Protein AF-0000000081663185 (afdb_homodimer)

Foldseek 3Di:
DDPPPPPPPPPPPPPPVVPFDWDKDFDDKDFDDDADPDAQFQFWDLWEWEAAPLLKIKIWTWRARPDDDQWWWTFIWIWIDNPLPPDIDDIDTQDTQPTDRGAKDWAAWEAQPVQRKIKTWIWTGQPQTWIWIWMDSPNPPHIDDIDTLCVQPVVRHSQQWGFAHYYWYQFCDDDLHRKTKTWWFGRDQQFQKIFIWIDSPRPPHIDTAAIGTWPPHRDRDAQQTAGWGRKDWDADPNGKIKIKTQRQNQHPHQFIKIFIDPPNRRYTDPVGIDTDNQGGHLRAHKEWDDAPQKIKIWAAPDNNAQFFTKIWIDNPVPPDTPDMGTDGGGHWGYKYKYDSDNFKIKMWTGDDPRNIIMITIMGTGD/DDPPPPPPPPPPPPPPVVPFDWDKDFDDKDFDDDADPDAQFQFWDLWEWEAAPLLKIKIWTWRARPDDDQWWWTFIWIWIDNPLPPDIDDIDTQDTQPTDRGAKDWAAWEAQPVQRKIKTWIWTGQPQTWIWIWMDSPNPPHIDDIDTLCVQPVVRHSQQWGFAHYYWYQFCDDDLHRKTKTWWFGRDQQFQKIFIWIDSPRSPHIDTAAIGTWPPHSDRDAQQTAGWGRKDWDADPNGKIKIKTQRQNQHPHQFIKIFIDDPNRRYTDPVGIDTDRQGGHLRAHKEWDDAPQKIKIWAAPDNNAQFFTKIWIDNPVPPDTPDMGTDGGGHWGYKYKYDSDNFKIKMWTGDDDRNIIMITIMGTGD

Secondary structure (DSSP, 8-state):
---------------------EEEEEEEEEEEE-SBTTTTBSEEEEEEEEE-TTSPEEEEEEEESS-SSSSB-EEEEEEEESSTTSS-PPPEEEEE--S-SB-EEEEEEEEETTTTEEEEEEEE-SSS-EEEEEEESSTTSS----EEGGGT-GGGTT--EEE-SEE-EE--SSTTTT-EEEEEEESSGGG-EEEEEEESSTTSS-EEEEEEE-BSTTSPPPTTSB-EEEEEEEE-TTS-EEEEEEETT--SSSEEEEEEESSTTS---GGGEEEEEEEE-SS---EEEEETTEEEEEEES-SSSSEEEEEEEESSTTS---EEEEEEEEEEEEEEEEEEETTEEEEEEEETTTTEEEEEEEEEE-/---------------------EEEEEEEEEEEE-SBTTTTBSEEEEEEEEE-TTSPEEEEEEEESS-SSSSB-EEEEEEEESSTTSS-PPPEEEEE--S-SB-EEEEEEEEETTTTEEEEEEEE-SSS-EEEEEEESSTTSS----EEGGGT-GGGTT--EEE-SEE-EE--SSTTTT-EEEEEEESSSTT-EEEEEEESSTTSS-EEEEEEE-BSTTSPPPTTSB-EEEEEEEE-TTS-EEEEEEETT--SSSEEEEEEESSTTS---GGGEEEEEEEE-SS---EEEEETTEEEEEEES-SSSSEEEEEEEESSTTS---EEEEEEEEEEEEEEEEEEETTEEEEEEEETTTTEEEEEEEEEE-

Nearest PDB structures (foldseek):
  8du5-assembly1_B  TM=9.417E-01  e=5.430E-35  Mus musculus
  1eus-assembly1_A  TM=8.537E-01  e=2.371E-24  Micromonospora viridifaciens
  4j9t-assembly1_A  TM=8.459E-01  e=2.254E-24  Micromonospora viridifaciens
  8t27-assembly1_A  TM=8.427E-01  e=5.124E-21  Porphyromonas gingivalis
  8t1y-assembly1_A  TM=8.458E-01  e=1.039E-20  Porphyromonas gingivalis

Radius of gyration: 32.38 Å; Cα contacts (8 Å, |Δi|>4): 2191; chains: 2; bounding box: 122×105×65 Å

pLDDT: mean 91.74, std 13.53, range [31.3, 98.88]

Solvent-accessible surface area (backbone atoms only — not comparable to full-atom values): 36894 Å² total; per-residue (Å²): 138,81,82,78,77,79,79,78,78,79,76,73,74,72,72,70,70,68,75,66,61,82,53,68,42,78,78,46,74,43,79,73,44,58,48,42,79,83,63,79,24,52,16,36,45,70,29,30,41,46,58,44,96,89,51,32,34,43,38,35,28,32,28,19,36,84,42,81,60,87,58,26,25,24,30,37,31,34,34,41,15,78,59,80,68,75,51,66,52,71,83,39,69,83,43,69,50,54,93,31,77,43,15,54,44,79,13,23,44,27,59,39,83,86,70,50,24,31,38,38,35,29,27,37,27,81,88,71,23,39,48,32,33,33,41,12,74,60,72,66,76,48,70,56,70,77,40,55,52,29,78,67,25,64,82,48,56,68,44,60,52,40,41,12,47,26,51,29,42,48,40,82,44,67,96,55,50,59,26,34,39,44,32,6,17,30,67,48,64,30,49,20,12,27,34,28,34,34,14,85,59,83,69,67,39,60,40,86,41,13,54,43,74,18,46,53,37,74,31,78,66,47,84,28,16,45,32,34,25,34,14,34,56,40,67,46,93,86,35,38,30,44,36,40,24,26,27,66,27,32,39,85,40,44,12,34,35,36,34,37,18,85,62,81,46,55,41,41,56,67,80,45,30,45,70,38,73,89,41,34,27,45,60,54,43,41,22,63,42,68,55,94,85,30,33,34,36,37,38,32,71,24,55,83,43,55,23,20,32,25,39,34,34,14,84,62,81,66,73,52,64,88,42,72,43,82,74,41,78,47,48,22,58,32,26,16,53,27,68,71,54,99,50,32,34,38,36,31,26,31,45,48,91,65,20,24,26,30,37,36,37,30,34,36,49,117,138,83,81,76,78,78,79,78,77,77,78,73,75,73,74,71,70,70,74,69,60,81,52,66,41,80,78,45,74,46,77,73,44,58,48,43,79,83,63,80,24,51,16,36,47,69,29,30,42,46,60,44,94,89,50,32,34,43,38,36,28,32,30,20,36,85,43,82,62,88,57,27,25,23,29,36,31,35,34,42,16,78,60,80,68,74,50,66,52,72,83,39,68,82,43,68,50,54,93,31,77,42,14,53,43,79,13,24,43,29,57,39,81,87,69,48,26,31,38,38,37,30,27,38,27,82,88,71,23,39,48,32,32,34,40,12,74,59,71,67,76,49,70,57,70,77,39,54,51,30,78,66,26,65,81,48,56,68,44,58,53,40,43,12,47,27,50,30,41,48,41,84,43,68,96,58,48,61,25,33,38,42,32,5,18,30,69,47,64,29,48,19,13,27,35,28,33,34,14,83,60,81,68,69,40,60,40,86,41,12,53,43,74,19,48,51,37,75,32,79,68,47,83,29,17,46,33,34,24,34,15,33,57,39,67,46,95,86,35,37,30,43,36,41,23,24,26,65,28,31,38,86,39,43,13,34,36,36,35,35,18,84,62,82,44,54,42,42,56,69,80,45,30,44,71,38,74,89,40,35,26,45,60,54,44,41,23,64,43,69,55,94,86,29,33,35,36,38,36,31,70,24,55,81,43,56,22,21,32,25,41,34,33,14,83,62,81,66,73,51,61,88,42,72,41,83,75,40,78,47,46,21,58,32,25,16,53,26,69,71,54,98,51,32,36,34,36,31,27,31,45,47,90,66,21,24,27,31,38,35,37,30,34,35,48,117

InterPro domains:
  IPR011040 Sialidase [PF13088] (57-331)
  IPR026856 Sialidase family [PTHR10628] (23-365)
  IPR036278 Sialidase superfamily [SSF50939] (29-364)

Organism: Saccoglossus kowalevskii (NCBI:txid10224)

Structure (mmCIF, N/CA/C/O backbone):
data_AF-0000000081663185-model_v1
#
loop_
_entity.id
_entity.type
_entity.pdbx_description
1 polymer Sialidase-1
#
loop_
_atom_site.group_PDB
_atom_site.id
_atom_site.type_symbol
_atom_site.label_atom_id
_atom_site.label_alt_id
_atom_site.label_comp_id
_atom_site.label_asym_id
_atom_site.label_entity_id
_atom_site.label_seq_id
_atom_site.pdbx_PDB_ins_code
_atom_site.Cartn_x
_atom_site.Cartn_y
_atom_site.Cartn_z
_atom_site.occupancy
_atom_site.B_iso_or_equiv
_atom_site.auth_seq_id
_atom_site.auth_comp_id
_atom_site.auth_asym_id
_atom_site.auth_atom_id
_atom_site.pdbx_PDB_model_num
ATOM 1 N N . MET A 1 1 ? 52.188 61.25 -29.203 1 31.3 1 MET A N 1
ATOM 2 C CA . MET A 1 1 ? 51.219 61.438 -28.125 1 31.3 1 MET A CA 1
ATOM 3 C C . MET A 1 1 ? 50.312 60.219 -27.984 1 31.3 1 MET A C 1
ATOM 5 O O . MET A 1 1 ? 49.5 59.938 -28.844 1 31.3 1 MET A O 1
ATOM 9 N N . GLY A 1 2 ? 50.906 59.062 -27.453 1 39.69 2 GLY A N 1
ATOM 10 C CA . GLY A 1 2 ? 50.406 57.688 -27.297 1 39.69 2 GLY A CA 1
ATOM 11 C C . GLY A 1 2 ? 49.219 57.594 -26.344 1 39.69 2 GLY A C 1
ATOM 12 O O . GLY A 1 2 ? 49.281 58.156 -25.234 1 39.69 2 GLY A O 1
ATOM 13 N N . SER A 1 3 ? 48 57.531 -26.859 1 42.47 3 SER A N 1
ATOM 14 C CA . SER A 1 3 ? 46.719 57.438 -26.141 1 42.47 3 SER A CA 1
ATOM 15 C C . SER A 1 3 ? 46.719 56.219 -25.203 1 42.47 3 SER A C 1
ATOM 17 O O . SER A 1 3 ? 47 55.094 -25.625 1 42.47 3 SER A O 1
ATOM 19 N N . GLU A 1 4 ? 47.094 56.438 -23.906 1 41.88 4 GLU A N 1
ATOM 20 C CA . GLU A 1 4 ? 47.031 55.5 -22.781 1 41.88 4 GLU A CA 1
ATOM 21 C C . GLU A 1 4 ? 45.594 55.031 -22.531 1 41.88 4 GLU A C 1
ATOM 23 O O . GLU A 1 4 ? 44.719 55.844 -22.25 1 41.88 4 GLU A O 1
ATOM 28 N N . SER A 1 5 ? 45.156 53.969 -23.25 1 43.25 5 SER A N 1
ATOM 29 C CA . SER A 1 5 ? 43.875 53.312 -22.984 1 43.25 5 SER A CA 1
ATOM 30 C C . SER A 1 5 ? 43.812 52.812 -21.547 1 43.25 5 SER A C 1
ATOM 32 O O . SER A 1 5 ? 44.656 52.062 -21.094 1 43.25 5 SER A O 1
ATOM 34 N N . THR A 1 6 ? 43.219 53.594 -20.625 1 40.09 6 THR A N 1
ATOM 35 C CA . THR A 1 6 ? 42.938 53.188 -19.266 1 40.09 6 THR A CA 1
ATOM 36 C C . THR A 1 6 ? 41.969 52 -19.234 1 40.09 6 THR A C 1
ATOM 38 O O . THR A 1 6 ? 40.844 52.094 -19.719 1 40.09 6 THR A O 1
ATOM 41 N N . ILE A 1 7 ? 42.469 50.719 -19.062 1 43.19 7 ILE A N 1
ATOM 42 C CA . ILE A 1 7 ? 41.688 49.531 -18.828 1 43.19 7 ILE A CA 1
ATOM 43 C C . ILE A 1 7 ? 40.938 49.656 -17.5 1 43.19 7 ILE A C 1
ATOM 45 O O . ILE A 1 7 ? 41.562 49.812 -16.438 1 43.19 7 ILE A O 1
ATOM 49 N N . PHE A 1 8 ? 39.656 50.094 -17.594 1 40.31 8 PHE A N 1
ATOM 50 C CA . PHE A 1 8 ? 38.781 50.031 -16.438 1 40.31 8 PHE A CA 1
ATOM 51 C C . PHE A 1 8 ? 38.562 48.594 -15.992 1 40.31 8 PHE A C 1
ATOM 53 O O . PHE A 1 8 ? 38.062 47.781 -16.75 1 40.31 8 PHE A O 1
ATOM 60 N N . ILE A 1 9 ? 39.375 48.094 -15.109 1 43.09 9 ILE A N 1
ATOM 61 C CA . ILE A 1 9 ? 39.125 46.812 -14.453 1 43.09 9 ILE A CA 1
ATOM 62 C C . ILE A 1 9 ? 37.844 46.875 -13.648 1 43.09 9 ILE A C 1
ATOM 64 O O . ILE A 1 9 ? 37.719 47.688 -12.711 1 43.09 9 ILE A O 1
ATOM 68 N N . MET A 1 10 ? 36.719 46.469 -14.258 1 39.91 10 MET A N 1
ATOM 69 C CA . MET A 1 10 ? 35.469 46.219 -13.523 1 39.91 10 MET A CA 1
ATOM 70 C C . MET A 1 10 ? 35.625 45.125 -12.492 1 39.91 10 MET A C 1
ATOM 72 O O . MET A 1 10 ? 35.875 43.969 -12.852 1 39.91 10 MET A O 1
ATOM 76 N N . ILE A 1 11 ? 36.031 45.406 -11.297 1 44.44 11 ILE A N 1
ATOM 77 C CA . ILE A 1 11 ? 35.969 44.5 -10.172 1 44.44 11 ILE A CA 1
ATOM 78 C C . ILE A 1 11 ? 34.5 44.125 -9.906 1 44.44 11 ILE A C 1
ATOM 80 O O . ILE A 1 11 ? 33.688 44.969 -9.531 1 44.44 11 ILE A O 1
ATOM 84 N N . SER A 1 12 ? 34.031 43.094 -10.547 1 41.69 12 SER A N 1
ATOM 85 C CA . SER A 1 12 ? 32.781 42.531 -10.148 1 41.69 12 SER A CA 1
ATOM 86 C C . SER A 1 12 ? 32.844 41.969 -8.727 1 41.69 12 SER A C 1
ATOM 88 O O . SER A 1 12 ? 33.625 41.062 -8.438 1 41.69 12 SER A O 1
ATOM 90 N N . ALA A 1 13 ? 32.562 42.75 -7.73 1 38 13 ALA A N 1
ATOM 91 C CA . ALA A 1 13 ? 32.344 42.219 -6.383 1 38 13 ALA A CA 1
ATOM 92 C C . ALA A 1 13 ? 31.328 41.094 -6.395 1 38 13 ALA A C 1
ATOM 94 O O . ALA A 1 13 ? 30.156 41.281 -6.711 1 38 13 ALA A O 1
ATOM 95 N N . VAL A 1 14 ? 31.828 39.906 -6.633 1 39.75 14 VAL A N 1
ATOM 96 C CA . VAL A 1 14 ? 31 38.75 -6.277 1 39.75 14 VAL A CA 1
ATOM 97 C C . VAL A 1 14 ? 30.562 38.875 -4.816 1 39.75 14 VAL A C 1
ATOM 99 O O . VAL A 1 14 ? 31.406 38.781 -3.912 1 39.75 14 VAL A O 1
ATOM 102 N N . LEU A 1 15 ? 29.703 39.75 -4.484 1 32.31 15 LEU A N 1
ATOM 103 C CA . LEU A 1 15 ? 29.078 39.562 -3.18 1 32.31 15 LEU A CA 1
ATOM 104 C C . LEU A 1 15 ? 28.797 38.094 -2.898 1 32.31 15 LEU A C 1
ATOM 106 O O . LEU A 1 15 ? 27.953 37.5 -3.549 1 32.31 15 LEU A O 1
ATOM 110 N N . CYS A 1 16 ? 29.781 37.406 -2.555 1 39.81 16 CYS A N 1
ATOM 111 C CA . CYS A 1 16 ? 29.531 36.125 -1.926 1 39.81 16 CYS A CA 1
ATOM 112 C C . CYS A 1 16 ? 28.406 36.219 -0.91 1 39.81 16 CYS A C 1
ATOM 114 O O . CYS A 1 16 ? 28.562 36.812 0.156 1 39.81 16 CYS A O 1
ATOM 116 N N . GLN A 1 17 ? 27.25 36.5 -1.37 1 39.97 17 GLN A N 1
ATOM 117 C CA . GLN A 1 17 ? 26.141 36.344 -0.434 1 39.97 17 GLN A CA 1
ATOM 118 C C . GLN A 1 17 ? 26.406 35.188 0.522 1 39.97 17 GLN A C 1
ATOM 120 O O . GLN A 1 17 ? 26.531 34.031 0.092 1 39.97 17 GLN A O 1
ATOM 125 N N . ALA A 1 18 ? 27.062 35.375 1.403 1 44.84 18 ALA A N 1
ATOM 126 C CA . ALA A 1 18 ? 27.234 34.406 2.475 1 44.84 18 ALA A CA 1
ATOM 127 C C . ALA A 1 18 ? 25.906 33.719 2.828 1 44.84 18 ALA A C 1
ATOM 129 O O . ALA A 1 18 ? 24.984 34.375 3.312 1 44.84 18 ALA A O 1
ATOM 130 N N . SER A 1 19 ? 25.5 32.781 2.098 1 53.91 19 SER A N 1
ATOM 131 C CA . SER A 1 19 ? 24.312 32.031 2.484 1 53.91 19 SER A CA 1
ATOM 132 C C . SER A 1 19 ? 24.312 31.734 3.98 1 53.91 19 SER A C 1
ATOM 134 O O . SER A 1 19 ? 25.25 31.141 4.504 1 53.91 19 SER A O 1
ATOM 136 N N . ALA A 1 20 ? 23.672 32.562 4.766 1 65.12 20 ALA A N 1
ATOM 137 C CA . ALA A 1 20 ? 23.562 32.469 6.219 1 65.12 20 ALA A CA 1
ATOM 138 C C . ALA A 1 20 ? 23.375 31 6.641 1 65.12 20 ALA A C 1
ATOM 140 O O . ALA A 1 20 ? 22.578 30.266 6.039 1 65.12 20 ALA A O 1
ATOM 141 N N . VAL A 1 21 ? 24.266 30.594 7.445 1 80.69 21 VAL A N 1
ATOM 142 C CA . VAL A 1 21 ? 24.281 29.234 7.977 1 80.69 21 VAL A CA 1
ATOM 143 C C . VAL A 1 21 ? 23 28.969 8.773 1 80.69 21 VAL A C 1
ATOM 145 O O . VAL A 1 21 ? 22.625 29.766 9.641 1 80.69 21 VAL A O 1
ATOM 148 N N . LEU A 1 22 ? 22.203 28.047 8.453 1 91.5 22 LEU A N 1
ATOM 149 C CA . LEU A 1 22 ? 21 27.625 9.172 1 91.5 22 LEU A CA 1
ATOM 150 C C . LEU A 1 22 ? 21.344 27.156 10.586 1 91.5 22 LEU A C 1
ATOM 152 O O . LEU A 1 22 ? 22.078 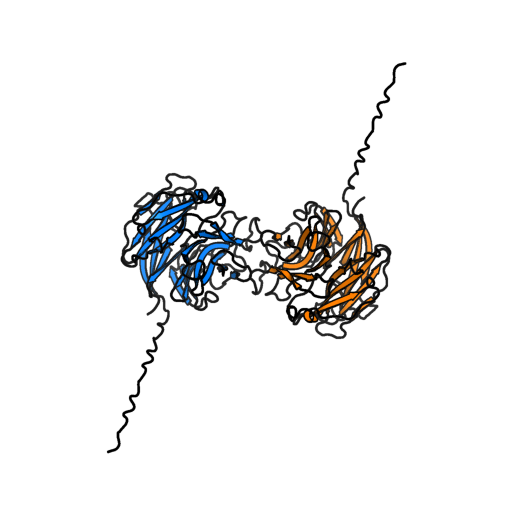26.188 10.758 1 91.5 22 LEU A O 1
ATOM 156 N N . SER A 1 23 ? 20.984 27.922 11.633 1 94.56 23 SER A N 1
ATOM 157 C CA . SER A 1 23 ? 21.203 27.656 13.047 1 94.56 23 SER A CA 1
ATOM 158 C C . SER A 1 23 ? 19.984 28.047 13.875 1 94.56 23 SER A C 1
ATOM 160 O O . SER A 1 23 ? 20.031 29 14.656 1 94.56 23 SER A O 1
ATOM 162 N N . PRO A 1 24 ? 18.922 27.344 13.75 1 97.62 24 PRO A N 1
ATOM 163 C CA . PRO A 1 24 ? 17.672 27.703 14.414 1 97.62 24 PRO A CA 1
ATOM 164 C C . PRO A 1 24 ? 17.828 27.781 15.938 1 97.62 24 PRO A C 1
ATOM 166 O O . PRO A 1 24 ? 18.5 26.953 16.547 1 97.62 24 PRO A O 1
ATOM 169 N N . VAL A 1 25 ? 17.219 28.828 16.531 1 97.94 25 VAL A N 1
ATOM 170 C CA . VAL A 1 25 ? 17.188 29.016 17.984 1 97.94 25 VAL A CA 1
ATOM 171 C C . VAL A 1 25 ? 15.844 29.578 18.406 1 97.94 25 VAL A C 1
ATOM 173 O O . VAL A 1 25 ? 15.273 30.422 17.719 1 97.94 25 VAL A O 1
ATOM 176 N N . VAL A 1 26 ? 15.328 29.078 19.469 1 98.25 26 VAL A N 1
ATOM 177 C CA . VAL A 1 26 ? 14.117 29.656 20.047 1 98.25 26 VAL A CA 1
ATOM 178 C C . VAL A 1 26 ? 14.43 31.031 20.656 1 98.25 26 VAL A C 1
ATOM 180 O O . VAL A 1 26 ? 15.281 31.125 21.547 1 98.25 26 VAL A O 1
ATOM 183 N N . ILE A 1 27 ? 13.727 32.062 20.266 1 97.56 27 ILE A N 1
ATOM 184 C CA . ILE A 1 27 ? 14.078 33.375 20.734 1 97.56 27 ILE A CA 1
ATOM 185 C C . ILE A 1 27 ? 12.977 33.906 21.656 1 97.56 27 ILE A C 1
ATOM 187 O O . ILE A 1 27 ? 13.18 34.875 22.406 1 97.56 27 ILE A O 1
ATOM 191 N N . GLU A 1 28 ? 11.836 33.344 21.562 1 96.25 28 GLU A N 1
ATOM 192 C CA . GLU A 1 28 ? 10.711 33.719 22.422 1 96.25 28 GLU A CA 1
ATOM 193 C C . GLU A 1 28 ? 9.758 32.531 22.609 1 96.25 28 GLU A C 1
ATOM 195 O O . GLU A 1 28 ? 9.57 31.719 21.703 1 96.25 28 GLU A O 1
ATOM 200 N N . GLU A 1 29 ? 9.164 32.438 23.844 1 96.69 29 GLU A N 1
ATOM 201 C CA . GLU A 1 29 ? 8.117 31.469 24.125 1 96.69 29 GLU A CA 1
ATOM 202 C C . GLU A 1 29 ? 7.047 32.062 25.031 1 96.69 29 GLU A C 1
ATOM 204 O O . GLU A 1 29 ? 7.355 32.781 25.969 1 96.69 29 GLU A O 1
ATOM 209 N N . GLN A 1 30 ? 5.867 31.734 24.734 1 96.38 30 GLN A N 1
ATOM 210 C CA . GLN A 1 30 ? 4.77 32.156 25.578 1 96.38 30 GLN A CA 1
ATOM 211 C C . GLN A 1 30 ? 3.623 31.156 25.562 1 96.38 30 GLN A C 1
ATOM 213 O O . GLN A 1 30 ? 3.408 30.469 24.562 1 96.38 30 GLN A O 1
ATOM 218 N N . TYR A 1 31 ? 2.918 31.094 26.672 1 96.19 31 TYR A N 1
ATOM 219 C CA . TYR A 1 31 ? 1.67 30.344 26.688 1 96.19 31 TYR A CA 1
ATOM 220 C C . TYR A 1 31 ? 0.551 31.125 26.016 1 96.19 31 TYR A C 1
ATOM 222 O O . TYR A 1 31 ? 0.288 32.281 26.375 1 96.19 31 TYR A O 1
ATOM 230 N N . LEU A 1 32 ? -0.035 30.516 25.047 1 96.81 32 LEU A N 1
ATOM 231 C CA . LEU A 1 32 ? -1.115 31.188 24.328 1 96.81 32 LEU A CA 1
ATOM 232 C C . LEU A 1 32 ? -2.471 30.828 24.922 1 96.81 32 LEU A C 1
ATOM 234 O O . LEU A 1 32 ? -3.283 31.703 25.219 1 96.81 32 LEU A O 1
ATOM 238 N N . PHE A 1 33 ? -2.758 29.562 25.047 1 97.06 33 PHE A N 1
ATOM 239 C CA . PHE A 1 33 ? -4.016 29.078 25.609 1 97.06 33 PHE A CA 1
ATOM 240 C C . PHE A 1 33 ? -3.773 28.312 26.906 1 97.06 33 PHE A C 1
ATOM 242 O O . PHE A 1 33 ? -2.908 27.438 26.969 1 97.06 33 PHE A O 1
ATOM 249 N N . GLN A 1 34 ? -4.543 28.656 27.891 1 94.5 34 GLN A N 1
ATOM 250 C CA . GLN A 1 34 ? -4.488 28.016 29.203 1 94.5 34 GLN A CA 1
ATOM 251 C C . GLN A 1 34 ? -5.891 27.734 29.734 1 94.5 34 GLN A C 1
ATOM 253 O O . GLN A 1 34 ? -6.777 28.578 29.641 1 94.5 34 GLN A O 1
ATOM 258 N N . PRO A 1 35 ? -5.988 26.438 30.219 1 93.19 35 PRO A N 1
ATOM 259 C CA . PRO A 1 35 ? -7.305 26.156 30.797 1 93.19 35 PRO A CA 1
ATOM 260 C C . PRO A 1 35 ? -7.699 27.156 31.875 1 93.19 35 PRO A C 1
ATOM 262 O O . PRO A 1 35 ? -6.828 27.75 32.531 1 93.19 35 PRO A O 1
ATOM 265 N N . GLY A 1 36 ? -9.102 27.141 32.188 1 81.25 36 GLY A N 1
ATOM 266 C CA . GLY A 1 36 ? -9.688 28.062 33.156 1 81.25 36 GLY A CA 1
ATOM 267 C C . GLY A 1 36 ? -10.391 29.234 32.5 1 81.25 36 GLY A C 1
ATOM 268 O O . GLY A 1 36 ? -11.109 29.078 31.531 1 81.25 36 GLY A O 1
ATOM 269 N N . ASN A 1 37 ? -10.125 30.453 32.875 1 66.69 37 ASN A N 1
ATOM 270 C CA . ASN A 1 37 ? -10.805 31.641 32.406 1 66.69 37 ASN A CA 1
ATOM 271 C C . ASN A 1 37 ? -10.094 32.25 31.188 1 66.69 37 ASN A C 1
ATOM 273 O O . ASN A 1 37 ? -8.867 32.219 31.109 1 66.69 37 ASN A O 1
ATOM 277 N N . PRO A 1 38 ? -10.703 32.688 30.125 1 65.62 38 PRO A N 1
ATOM 278 C CA . PRO A 1 38 ? -12.148 32.812 29.953 1 65.62 38 PRO A CA 1
ATOM 279 C C . PRO A 1 38 ? -12.805 31.547 29.406 1 65.62 38 PRO A C 1
ATOM 281 O O . PRO A 1 38 ? -12.133 30.719 28.781 1 65.62 38 PRO A O 1
ATOM 284 N N . GLY A 1 39 ? -14.156 31.281 29.578 1 66.31 39 GLY A N 1
ATOM 285 C CA . GLY A 1 39 ? -14.961 30.141 29.156 1 66.31 39 GLY A CA 1
ATOM 286 C C . GLY A 1 39 ? -14.633 28.875 29.922 1 66.31 39 GLY A C 1
ATOM 287 O O . GLY A 1 39 ? -13.516 28.719 30.422 1 66.31 39 GLY A O 1
ATOM 288 N N . GLU A 1 40 ? -15.391 28.312 30.7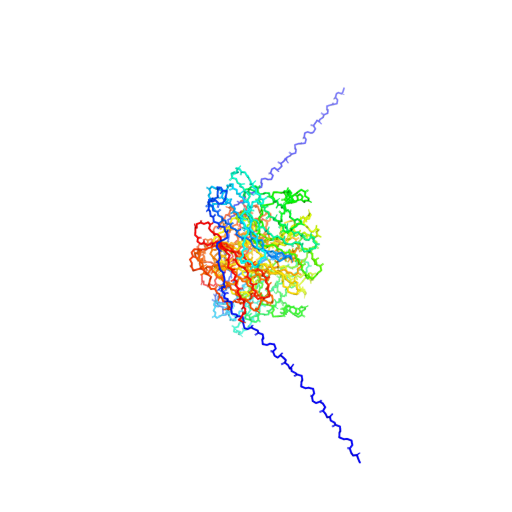03 1 82.12 40 GLU A N 1
ATOM 289 C CA . GLU A 1 40 ? -15.18 27.047 31.422 1 82.12 40 GLU A CA 1
ATOM 290 C C . GLU A 1 40 ? -14.57 26 30.484 1 82.12 40 GLU A C 1
ATOM 292 O O . GLU A 1 40 ? -15.297 25.281 29.797 1 82.12 40 GLU A O 1
ATOM 297 N N . VAL A 1 41 ? -13.18 26.141 30.219 1 92.38 41 VAL A N 1
ATOM 298 C CA . VAL A 1 41 ? -12.469 25.188 29.375 1 92.38 41 VAL A CA 1
ATOM 299 C C . VAL A 1 41 ? -11.562 24.312 30.234 1 92.38 41 VAL A C 1
ATOM 301 O O . VAL A 1 41 ? -10.781 24.812 31.047 1 92.38 41 VAL A O 1
ATOM 304 N N . ASP A 1 42 ? -11.727 23.016 30.062 1 93.38 42 ASP A N 1
ATOM 305 C CA . ASP A 1 42 ? -10.938 22.047 30.812 1 93.38 42 ASP A CA 1
ATOM 306 C C . ASP A 1 42 ? -9.547 21.859 30.203 1 93.38 42 ASP A C 1
ATOM 308 O O . ASP A 1 42 ? -8.562 21.672 30.906 1 93.38 42 ASP A O 1
ATOM 312 N N . ALA A 1 43 ? -9.484 21.891 28.828 1 95.56 43 ALA A N 1
ATOM 313 C CA . ALA A 1 43 ? -8.203 21.719 28.156 1 95.56 43 ALA A CA 1
ATOM 314 C C . ALA A 1 43 ? -8.25 22.297 26.734 1 95.56 43 ALA A C 1
ATOM 316 O O . ALA A 1 43 ? -9.258 22.188 26.047 1 95.56 43 ALA A O 1
ATOM 317 N N . TYR A 1 44 ? -7.188 22.938 26.391 1 96.81 44 TYR A N 1
ATOM 318 C CA . TYR A 1 44 ? -7 23.328 25 1 96.81 44 TYR A CA 1
ATOM 319 C C . TYR A 1 44 ? -6.148 22.297 24.25 1 96.81 44 TYR A C 1
ATOM 321 O O . TYR A 1 44 ? -5.133 21.828 24.781 1 96.81 44 TYR A O 1
ATOM 329 N N . ARG A 1 45 ? -6.547 21.891 23.062 1 97.06 45 ARG A N 1
ATOM 330 C CA . ARG A 1 45 ? -5.824 20.906 22.25 1 97.06 45 ARG A CA 1
ATOM 331 C C . ARG A 1 45 ? -5.871 21.281 20.766 1 97.06 45 ARG A C 1
ATOM 333 O O . ARG A 1 45 ? -6.625 22.172 20.375 1 97.06 45 ARG A O 1
ATOM 340 N N . ILE A 1 46 ? -5.035 20.656 19.938 1 97.81 46 ILE A N 1
ATOM 341 C CA . ILE A 1 46 ? -5.02 20.703 18.484 1 97.81 46 ILE A CA 1
ATOM 342 C C . ILE A 1 46 ? -4.664 22.109 18 1 97.81 46 ILE A C 1
ATOM 344 O O . ILE A 1 46 ? -5.457 22.75 17.312 1 97.81 46 ILE A O 1
ATOM 348 N N . PRO A 1 47 ? -3.537 22.594 18.297 1 98.56 47 PRO A N 1
ATOM 349 C CA . PRO A 1 47 ? -3.146 23.953 17.906 1 98.56 47 PRO A CA 1
ATOM 350 C C . PRO A 1 47 ? -2.857 24.062 16.406 1 98.56 47 PRO A C 1
ATOM 352 O O . PRO A 1 47 ? -2.266 23.156 15.82 1 98.56 47 PRO A O 1
ATOM 355 N N . ILE A 1 48 ? -3.324 25.141 15.812 1 98.88 48 ILE A N 1
ATOM 356 C CA . ILE A 1 48 ? -3.008 25.5 14.438 1 98.88 48 ILE A CA 1
ATOM 357 C C . ILE A 1 48 ? -2.668 27 14.367 1 98.88 48 ILE A C 1
ATOM 359 O O . ILE A 1 48 ? -3.33 27.828 14.992 1 98.88 48 ILE A O 1
ATOM 363 N N . SER A 1 49 ? -1.68 27.344 13.656 1 98.62 49 SER A N 1
ATOM 364 C CA . SER A 1 49 ? -1.381 28.766 13.43 1 98.62 49 SER A CA 1
ATOM 365 C C . SER A 1 49 ? -1.127 29.047 11.953 1 98.62 49 SER A C 1
ATOM 367 O O . SER A 1 49 ? -0.58 28.203 11.242 1 98.62 49 SER A O 1
ATOM 369 N N . ILE A 1 50 ? -1.517 30.203 11.539 1 98.5 50 ILE A N 1
ATOM 370 C CA . ILE A 1 50 ? -1.304 30.656 10.164 1 98.5 50 ILE A CA 1
ATOM 371 C C . ILE A 1 50 ? -0.883 32.125 10.172 1 98.5 50 ILE A C 1
ATOM 373 O O . ILE A 1 50 ? -1.219 32.875 11.094 1 98.5 50 ILE A O 1
ATOM 377 N N . MET A 1 51 ? -0.173 32.469 9.227 1 97.94 51 MET A N 1
ATOM 378 C CA . MET A 1 51 ? 0.186 33.875 8.969 1 97.94 51 MET A CA 1
ATOM 379 C C . MET A 1 51 ? -0.649 34.438 7.832 1 97.94 51 MET A C 1
ATOM 381 O O . MET A 1 51 ? -0.569 33.969 6.695 1 97.94 51 MET A O 1
ATOM 385 N N . CYS A 1 52 ? -1.396 35.5 8.117 1 97.69 52 CYS A N 1
ATOM 386 C CA . CYS A 1 52 ? -2.221 36.156 7.105 1 97.69 52 CYS A CA 1
ATOM 387 C C . CYS A 1 52 ? -1.404 37.156 6.305 1 97.69 52 CYS A C 1
ATOM 389 O O . CYS A 1 52 ? -0.381 37.656 6.781 1 97.69 52 CYS A O 1
ATOM 391 N N . PRO A 1 53 ? -1.911 37.438 5.102 1 96.12 53 PRO A N 1
ATOM 392 C CA . PRO A 1 53 ? -1.205 38.406 4.266 1 96.12 53 PRO A CA 1
ATOM 393 C C . PRO A 1 53 ? -1.139 39.812 4.902 1 96.12 53 PRO A C 1
ATOM 395 O O . PRO A 1 53 ? -0.263 40.594 4.562 1 96.12 53 PRO A O 1
ATOM 398 N N . ASP A 1 54 ? -2.006 40.188 5.781 1 95.75 54 ASP A N 1
ATOM 399 C CA . ASP A 1 54 ? -1.957 41.469 6.453 1 95.75 54 ASP A CA 1
ATOM 400 C C . ASP A 1 54 ? -0.971 41.469 7.617 1 95.75 54 ASP A C 1
ATOM 402 O O . ASP A 1 54 ? -0.958 42.375 8.445 1 95.75 54 ASP A O 1
ATOM 406 N N . ARG A 1 55 ? -0.272 40.344 7.797 1 95.88 55 ARG A N 1
ATOM 407 C CA . ARG A 1 55 ? 0.83 40.125 8.727 1 95.88 55 ARG A CA 1
ATOM 408 C C . ARG A 1 55 ? 0.31 39.812 10.125 1 95.88 55 ARG A C 1
ATOM 410 O O . ARG A 1 55 ? 1.075 39.781 11.086 1 95.88 55 ARG A O 1
ATOM 417 N N . SER A 1 56 ? -0.948 39.562 10.18 1 97.31 56 SER A N 1
ATOM 418 C CA . SER A 1 56 ? -1.454 39.031 11.438 1 97.31 56 SER A CA 1
ATOM 419 C C . SER A 1 56 ? -1.202 37.531 11.516 1 97.31 56 SER A C 1
ATOM 421 O O . SER A 1 56 ? -1.329 36.812 10.516 1 97.31 56 SER A O 1
ATOM 423 N N . ILE A 1 57 ? -0.856 37.094 12.688 1 98.56 57 ILE A N 1
ATOM 424 C CA . ILE A 1 57 ? -0.819 35.656 12.977 1 98.56 57 ILE A CA 1
ATOM 425 C C . ILE A 1 57 ? -2.088 35.25 13.719 1 98.56 57 ILE A C 1
ATOM 427 O O . ILE A 1 57 ? -2.463 35.875 14.711 1 98.56 57 ILE A O 1
ATOM 431 N N . LEU A 1 58 ? -2.779 34.312 13.195 1 98.81 58 LEU A N 1
ATOM 432 C CA . LEU A 1 58 ? -3.91 33.688 13.891 1 98.81 58 LEU A CA 1
ATOM 433 C C . LEU A 1 58 ? -3.533 32.344 14.477 1 98.81 58 LEU A C 1
ATOM 435 O O . LEU A 1 58 ? -2.947 31.5 13.781 1 98.81 58 LEU A O 1
ATOM 439 N N . ALA A 1 59 ? -3.766 32.125 15.758 1 98.75 59 ALA A N 1
ATOM 440 C CA . ALA A 1 59 ? -3.607 30.844 16.422 1 98.75 59 ALA A CA 1
ATOM 441 C C . ALA A 1 59 ? -4.961 30.266 16.844 1 98.75 59 ALA A C 1
ATOM 443 O O . ALA A 1 59 ? -5.789 30.984 17.422 1 98.75 59 ALA A O 1
ATOM 444 N N . PHE A 1 60 ? -5.172 29.031 16.547 1 98.75 60 PHE A N 1
ATOM 445 C CA . PHE A 1 60 ? -6.43 28.359 16.844 1 98.75 60 PHE A CA 1
ATOM 446 C C . PHE A 1 60 ? -6.203 27.172 17.766 1 98.75 60 PHE A C 1
ATOM 448 O O . PHE A 1 60 ? -5.105 26.625 17.812 1 98.75 60 PHE A O 1
ATOM 455 N N . ALA A 1 61 ? -7.277 26.766 18.453 1 97.88 61 ALA A N 1
ATOM 456 C CA . ALA A 1 61 ? -7.285 25.562 19.266 1 97.88 61 ALA A CA 1
ATOM 457 C C . ALA A 1 61 ? -8.711 25.109 19.578 1 97.88 61 ALA A C 1
ATOM 459 O O . ALA A 1 61 ? -9.641 25.906 19.516 1 97.88 61 ALA A O 1
ATOM 460 N N . GLU A 1 62 ? -8.82 23.844 19.875 1 96.62 62 GLU A N 1
ATOM 461 C CA . GLU A 1 62 ? -10.055 23.375 20.5 1 96.62 62 GLU A CA 1
ATOM 462 C C . GLU A 1 62 ? -10.078 23.734 21.984 1 96.62 62 GLU A C 1
ATOM 464 O O . GLU A 1 62 ? -9.148 23.391 22.719 1 96.62 62 GLU A O 1
ATOM 469 N N . GLY A 1 63 ? -11.07 24.5 22.375 1 96.06 63 GLY A N 1
ATOM 470 C CA . GLY A 1 63 ? -11.359 24.625 23.797 1 96.06 63 GLY A CA 1
ATOM 471 C C . GLY A 1 63 ? -12.32 23.562 24.297 1 96.06 63 GLY A C 1
ATOM 472 O O . GLY A 1 63 ? -13.539 23.75 24.234 1 96.06 63 GLY A O 1
ATOM 473 N N . ARG A 1 64 ? -11.805 22.5 24.875 1 94.69 64 ARG A N 1
ATOM 474 C CA . ARG A 1 64 ? -12.617 21.375 25.312 1 94.69 64 ARG A CA 1
ATOM 475 C C . ARG A 1 64 ? -13.203 21.641 26.703 1 94.69 64 ARG A C 1
ATOM 477 O O . ARG A 1 64 ? -12.461 21.766 27.672 1 94.69 64 ARG A O 1
ATOM 484 N N . LYS A 1 65 ? -14.469 21.609 26.828 1 92.12 65 LYS A N 1
ATOM 485 C CA . LYS A 1 65 ? -15.172 22.203 27.953 1 92.12 65 LYS A CA 1
ATOM 486 C C . LYS A 1 65 ? -15.109 21.281 29.172 1 92.12 65 LYS A C 1
ATOM 488 O O . LYS A 1 65 ? -14.922 21.75 30.297 1 92.12 65 LYS A O 1
ATOM 493 N N . TYR A 1 66 ? -15.25 19.938 29 1 89.25 66 TYR A N 1
ATOM 494 C CA . TYR A 1 66 ? -15.484 19.109 30.172 1 89.25 66 TYR A CA 1
ATOM 495 C C . TYR A 1 66 ? -14.516 17.922 30.188 1 89.25 66 TYR A C 1
ATOM 497 O O . TYR A 1 66 ? -14.742 16.953 30.906 1 89.25 66 TYR A O 1
ATOM 505 N N . GLY A 1 67 ? -13.562 17.953 29.453 1 87.19 67 GLY A N 1
ATOM 506 C CA . GLY A 1 67 ? -12.594 16.875 29.406 1 87.19 67 GLY A CA 1
ATOM 507 C C . GLY A 1 67 ? -11.555 17.062 28.312 1 87.19 67 GLY A C 1
ATOM 508 O O . GLY A 1 67 ? -11.594 18.031 27.562 1 87.19 67 GLY A O 1
ATOM 509 N N . ARG A 1 68 ? -10.703 16.047 28.188 1 89 68 ARG A N 1
ATOM 510 C CA . ARG A 1 68 ? -9.57 16.172 27.281 1 89 68 ARG A CA 1
ATOM 511 C C . ARG A 1 68 ? -9.773 15.305 26.031 1 89 68 ARG A C 1
ATOM 513 O O . ARG A 1 68 ? -9.031 15.422 25.062 1 89 68 ARG A O 1
ATOM 520 N N . GLY A 1 69 ? -10.727 14.453 26.078 1 87.38 69 GLY A N 1
ATOM 521 C CA . GLY A 1 69 ? -10.938 13.484 25.016 1 87.38 69 GLY A CA 1
ATOM 522 C C . GLY A 1 69 ? -11.555 14.102 23.766 1 87.38 69 GLY A C 1
ATOM 523 O O . GLY A 1 69 ? -11.922 15.273 23.766 1 87.38 69 GLY A O 1
ATOM 524 N N . ASP A 1 70 ? -11.68 13.289 22.688 1 85.75 70 ASP A N 1
ATOM 525 C CA . ASP A 1 70 ? -12.141 13.75 21.375 1 85.75 70 ASP A CA 1
ATOM 526 C C . ASP A 1 70 ? -13.641 14.016 21.391 1 85.75 70 ASP A C 1
ATOM 528 O O . ASP A 1 70 ? -14.156 14.719 20.516 1 85.75 70 ASP A O 1
ATOM 532 N N . TYR A 1 71 ? -14.234 13.516 22.328 1 87 71 TYR A N 1
ATOM 533 C CA . TYR A 1 71 ? -15.68 13.68 22.422 1 87 71 TYR A CA 1
ATOM 534 C C . TYR A 1 71 ? -16.047 14.836 23.359 1 87 71 TYR A C 1
ATOM 536 O O . TYR A 1 71 ? -15.188 15.352 24.078 1 87 71 TYR A O 1
ATOM 544 N N . GLY A 1 72 ? -17.312 15.344 23.234 1 88.69 72 GLY A N 1
ATOM 545 C CA . GLY A 1 72 ? -17.828 16.359 24.141 1 88.69 72 GLY A CA 1
ATOM 546 C C . GLY A 1 72 ? -17.891 17.734 23.516 1 88.69 72 GLY A C 1
ATOM 547 O O . GLY A 1 72 ? -17.609 17.906 22.328 1 88.69 72 GLY A O 1
ATOM 548 N N . SER A 1 73 ? -18.281 18.719 24.312 1 91.06 73 SER A N 1
ATOM 549 C CA . SER A 1 73 ? -18.484 20.094 23.875 1 91.06 73 SER A CA 1
ATOM 550 C C . SER A 1 73 ? -17.172 20.844 23.766 1 91.06 73 SER A C 1
ATOM 552 O O . SER A 1 73 ? -16.281 20.703 24.609 1 91.06 73 SER A O 1
ATOM 554 N N . LYS A 1 74 ? -17.078 21.672 22.656 1 94.12 74 LYS A N 1
ATOM 555 C CA . LYS A 1 74 ? -15.844 22.422 22.438 1 94.12 74 LYS A CA 1
ATOM 556 C C . LYS A 1 74 ? -16.141 23.828 21.953 1 94.12 74 LYS A C 1
ATOM 558 O O . LYS A 1 74 ? -17.219 24.094 21.406 1 94.12 74 LYS A O 1
ATOM 563 N N . PHE A 1 75 ? -15.25 24.656 22.281 1 93.94 75 PHE A N 1
ATOM 564 C CA . PHE A 1 75 ? -15.086 25.891 21.531 1 93.94 75 PHE A CA 1
ATOM 565 C C . PHE A 1 75 ? -14.023 25.75 20.453 1 93.94 75 PHE A C 1
ATOM 567 O O . PHE A 1 75 ? -13.156 24.875 20.547 1 93.94 75 PHE A O 1
ATOM 574 N N . LEU A 1 76 ? -14.211 26.5 19.438 1 96.62 76 LEU A N 1
ATOM 575 C CA . LEU A 1 76 ? -13.07 26.812 18.594 1 96.62 76 LEU A CA 1
ATOM 576 C C . LEU A 1 76 ? -12.469 28.156 18.969 1 96.62 76 LEU A C 1
ATOM 578 O O . LEU A 1 76 ? -13.039 29.203 18.641 1 96.62 76 LEU A O 1
ATOM 582 N N . ALA A 1 77 ? -11.336 28.094 19.594 1 96.94 77 ALA A N 1
ATOM 583 C CA . ALA A 1 77 ? -10.703 29.281 20.141 1 96.94 77 ALA A CA 1
ATOM 584 C C . ALA A 1 77 ? -9.695 29.875 19.172 1 96.94 77 ALA A C 1
ATOM 586 O O . ALA A 1 77 ? -9.094 29.156 18.375 1 96.94 77 ALA A O 1
ATOM 587 N N . MET A 1 78 ? -9.531 31.219 19.312 1 98.12 78 MET A N 1
ATOM 588 C CA . MET A 1 78 ? -8.594 31.922 18.453 1 98.12 78 MET A CA 1
ATOM 589 C C . MET A 1 78 ? -7.91 33.062 19.203 1 98.12 78 MET A C 1
ATOM 591 O O . MET A 1 78 ? -8.539 33.719 20.031 1 98.12 78 MET A O 1
ATOM 595 N N . ARG A 1 79 ? -6.719 33.25 18.969 1 98 79 ARG A N 1
ATOM 596 C CA . ARG A 1 79 ? -5.965 34.438 19.359 1 98 79 ARG A CA 1
ATOM 597 C C . ARG A 1 79 ? -5.23 35.031 18.156 1 98 79 ARG A C 1
ATOM 599 O O . ARG A 1 79 ? -4.965 34.344 17.188 1 98 79 ARG A O 1
ATOM 606 N N . ARG A 1 80 ? -4.938 36.281 18.297 1 98.31 80 ARG A N 1
ATOM 607 C CA . ARG A 1 80 ? -4.336 37.031 17.188 1 98.31 80 ARG A CA 1
ATOM 608 C C . ARG A 1 80 ? -3.111 37.812 17.656 1 98.31 80 ARG A C 1
ATOM 610 O O . ARG A 1 80 ? -3.111 38.375 18.75 1 98.31 80 ARG A O 1
ATOM 617 N N . SER A 1 81 ? -2.109 37.781 16.844 1 98.56 81 SER A N 1
ATOM 618 C CA . SER A 1 81 ? -0.946 38.656 17.016 1 98.56 81 SER A CA 1
ATOM 619 C C . SER A 1 81 ? -0.755 39.562 15.82 1 98.56 81 SER A C 1
ATOM 621 O O . SER A 1 81 ? -0.889 39.156 14.672 1 98.56 81 SER A O 1
ATOM 623 N N . LYS A 1 82 ? -0.417 40.844 16.047 1 97.56 82 LYS A N 1
ATOM 624 C CA . LYS A 1 82 ? -0.175 41.812 14.977 1 97.56 82 LYS A CA 1
ATOM 625 C C . LYS A 1 82 ? 1.288 42.25 14.945 1 97.56 82 LYS A C 1
ATOM 627 O O . LYS A 1 82 ? 1.656 43.156 14.203 1 97.56 82 LYS A O 1
ATOM 632 N N . ASP A 1 83 ? 2.09 41.625 15.75 1 97.44 83 ASP A N 1
ATOM 633 C CA . ASP A 1 83 ? 3.494 42 15.859 1 97.44 83 ASP A CA 1
ATOM 634 C C . ASP A 1 83 ? 4.402 40.781 15.812 1 97.44 83 ASP A C 1
ATOM 636 O O . ASP A 1 83 ? 5.301 40.656 16.641 1 97.44 83 ASP A O 1
ATOM 640 N N . SER A 1 84 ? 4.055 39.844 14.945 1 96 84 SER A N 1
ATOM 641 C CA . SER A 1 84 ? 4.879 38.688 14.617 1 96 84 SER A CA 1
ATOM 642 C C . SER A 1 84 ? 5.004 37.75 15.805 1 96 84 SER A C 1
ATOM 644 O O . SER A 1 84 ? 6.047 37.125 15.992 1 96 84 SER A O 1
ATOM 646 N N . GLY A 1 85 ? 4.027 37.75 16.656 1 96.94 85 GLY A N 1
ATOM 647 C CA . GLY A 1 85 ? 3.967 36.781 17.734 1 96.94 85 GLY A CA 1
ATOM 648 C C . GLY A 1 85 ? 4.449 37.312 19.062 1 96.94 85 GLY A C 1
ATOM 649 O O . GLY A 1 85 ? 4.484 36.594 20.062 1 96.94 85 GLY A O 1
ATOM 650 N N . ASP A 1 86 ? 4.777 38.562 19.156 1 96.81 86 ASP A N 1
ATOM 651 C CA . ASP A 1 86 ? 5.297 39.156 20.391 1 96.81 86 ASP A CA 1
ATOM 652 C C . ASP A 1 86 ? 4.176 39.344 21.406 1 96.81 86 ASP A C 1
ATOM 654 O O . ASP A 1 86 ? 4.383 39.156 22.609 1 96.81 86 ASP A O 1
ATOM 658 N N . THR A 1 87 ? 3.072 39.875 20.953 1 97.56 87 THR A N 1
ATOM 659 C CA . THR A 1 87 ? 1.903 40 21.812 1 97.56 87 THR A CA 1
ATOM 660 C C . THR A 1 87 ? 0.664 39.438 21.141 1 97.56 87 THR A C 1
ATOM 662 O O . THR A 1 87 ? 0.617 39.281 19.922 1 97.56 87 THR A O 1
ATOM 665 N N . TRP A 1 88 ? -0.294 39.031 21.984 1 97.75 88 TRP A N 1
ATOM 666 C CA . TRP A 1 88 ? -1.49 38.375 21.5 1 97.75 88 TRP A CA 1
ATOM 667 C C . TRP A 1 88 ? -2.746 38.969 22.125 1 97.75 88 TRP A C 1
ATOM 669 O O . TRP A 1 88 ? -2.717 39.406 23.281 1 97.75 88 TRP A O 1
ATOM 679 N N . THR A 1 89 ? -3.789 38.938 21.391 1 96.75 89 THR A N 1
ATOM 680 C CA . THR A 1 89 ? -5.094 39.312 21.922 1 96.75 89 THR A CA 1
ATOM 681 C C . THR A 1 89 ? -5.574 38.281 22.938 1 96.75 89 THR A C 1
ATOM 683 O O . THR A 1 89 ? -4.973 37.219 23.078 1 96.75 89 THR A O 1
ATOM 686 N N . THR A 1 90 ? -6.652 38.688 23.641 1 94.81 90 THR A N 1
ATOM 687 C CA . THR A 1 90 ? -7.332 37.719 24.469 1 94.81 90 THR A CA 1
ATOM 688 C C . THR A 1 90 ? -8 36.656 23.609 1 94.81 90 THR A C 1
ATOM 690 O O . THR A 1 90 ? -8.117 36.812 22.391 1 94.81 90 THR A O 1
ATOM 693 N N . THR A 1 91 ? -8.398 35.562 24.297 1 95.44 91 THR A N 1
ATOM 694 C CA . THR A 1 91 ? -9.023 34.469 23.578 1 95.44 91 THR A CA 1
ATOM 695 C C . THR A 1 91 ? -10.422 34.844 23.094 1 95.44 91 THR A C 1
ATOM 697 O O . THR A 1 91 ? -11.219 35.375 23.859 1 95.44 91 THR A O 1
ATOM 700 N N . GLU A 1 92 ? -10.609 34.594 21.844 1 94.38 92 GLU A N 1
ATOM 701 C CA . GLU A 1 92 ? -11.938 34.688 21.25 1 94.38 92 GLU A CA 1
ATOM 702 C C . GLU A 1 92 ? -12.438 33.312 20.812 1 94.38 92 GLU A C 1
ATOM 704 O O . GLU A 1 92 ? -11.641 32.438 20.484 1 94.38 92 GLU A O 1
ATOM 709 N N . PHE A 1 93 ? -13.734 33.188 20.828 1 94.62 93 PHE A N 1
ATOM 710 C CA . PHE A 1 93 ? -14.312 31.922 20.391 1 94.62 93 PHE A CA 1
ATOM 711 C C . PHE A 1 93 ? -15.031 32.094 19.062 1 94.62 93 PHE A C 1
ATOM 713 O O . PHE A 1 93 ? -16.062 32.75 18.984 1 94.62 93 PHE A O 1
ATOM 720 N N . VAL A 1 94 ? -14.5 31.438 18 1 96 94 VAL A N 1
ATOM 721 C CA . VAL A 1 94 ? -15.047 31.5 16.656 1 96 94 VAL A CA 1
ATOM 722 C C . VAL A 1 94 ? -16.344 30.703 16.594 1 96 94 VAL A C 1
ATOM 724 O O . VAL A 1 94 ? -17.297 31.094 15.914 1 96 94 VAL A O 1
ATOM 727 N N . LEU A 1 95 ? -16.312 29.547 17.172 1 94.19 95 LEU A N 1
ATOM 728 C CA . LEU A 1 95 ? -17.469 28.641 17.234 1 94.19 95 LEU A CA 1
ATOM 729 C C . LEU A 1 95 ? -17.688 28.172 18.672 1 94.19 95 LEU A C 1
ATOM 731 O O . LEU A 1 95 ? -16.75 28.109 19.469 1 94.19 95 LEU A O 1
ATOM 735 N N . ASP A 1 96 ? -18.875 27.875 18.938 1 91.44 96 ASP A N 1
ATOM 736 C CA . ASP A 1 96 ? -19.328 27.234 20.172 1 91.44 96 ASP A CA 1
ATOM 737 C C . ASP A 1 96 ? -20.344 26.125 19.875 1 91.44 96 ASP A C 1
ATOM 739 O O . ASP A 1 96 ? -21.469 26.422 19.438 1 91.44 96 ASP A O 1
ATOM 743 N N . ASP A 1 97 ? -19.953 24.922 20.125 1 86.75 97 ASP A N 1
ATOM 744 C CA . ASP A 1 97 ? -20.875 23.859 19.75 1 86.75 97 ASP A CA 1
ATOM 745 C C . ASP A 1 97 ? -21.891 23.594 20.875 1 86.75 97 ASP A C 1
ATOM 747 O O . ASP A 1 97 ? -22.609 22.609 20.844 1 86.75 97 ASP A O 1
ATOM 751 N N . ASN A 1 98 ? -22.094 24.438 21.828 1 78.38 98 ASN A N 1
ATOM 752 C CA . ASN A 1 98 ? -23.031 24.281 22.922 1 78.38 98 ASN A CA 1
ATOM 753 C C . ASN A 1 98 ? -22.922 22.906 23.562 1 78.38 98 ASN A C 1
ATOM 755 O O . ASN A 1 98 ? -22.016 22.141 23.25 1 78.38 98 ASN A O 1
ATOM 759 N N . PRO A 1 99 ? -23.656 22.641 24.516 1 78.69 99 PRO A N 1
ATOM 760 C CA . PRO A 1 99 ? -23.547 21.297 25.078 1 78.69 99 PRO A CA 1
ATOM 761 C C . PRO A 1 99 ? -23.828 20.188 24.062 1 78.69 99 PRO A C 1
ATOM 763 O O . PRO A 1 99 ? -24.875 20.203 23.422 1 78.69 99 PRO A O 1
ATOM 766 N N . SER A 1 100 ? -22.828 19.484 23.828 1 80.94 100 SER A N 1
ATOM 767 C CA . SER A 1 100 ? -22.906 18.406 22.844 1 80.94 100 SER A CA 1
ATOM 768 C C . SER A 1 100 ? -22.172 17.172 23.344 1 80.94 100 SER A C 1
ATOM 770 O O . SER A 1 100 ? -21.156 17.266 24.031 1 80.94 100 SER A O 1
ATOM 772 N N . VAL A 1 101 ? -22.719 16.016 23.094 1 79.94 101 VAL A N 1
ATOM 773 C CA . VAL A 1 101 ? -22.078 14.75 23.453 1 79.94 101 VAL A CA 1
ATOM 774 C C . VAL A 1 101 ? -20.875 14.5 22.547 1 79.94 101 VAL A C 1
ATOM 776 O O . VAL A 1 101 ? -19.859 13.953 23 1 79.94 101 VAL A O 1
ATOM 779 N N . ASP A 1 102 ? -20.953 14.898 21.328 1 81.94 102 ASP A N 1
ATOM 780 C CA . ASP A 1 102 ? -19.906 14.742 20.328 1 81.94 102 ASP A CA 1
ATOM 781 C C . ASP A 1 102 ? -19.734 16.031 19.516 1 81.94 102 ASP A C 1
ATOM 783 O O . ASP A 1 102 ? -20.328 16.172 18.438 1 81.94 102 ASP A O 1
ATOM 787 N N . GLY A 1 103 ? -18.953 16.922 20.047 1 86.75 103 GLY A N 1
ATOM 788 C CA . GLY A 1 103 ? -18.828 18.281 19.516 1 86.75 103 GLY A CA 1
ATOM 789 C C . GLY A 1 103 ? -17.859 18.375 18.359 1 86.75 103 GLY A C 1
ATOM 790 O O . GLY A 1 103 ? -17.516 17.375 17.734 1 86.75 103 GLY A O 1
ATOM 791 N N . LEU A 1 104 ? -17.547 19.625 18.031 1 90.31 104 LEU A N 1
ATOM 792 C CA . LEU A 1 104 ? -16.7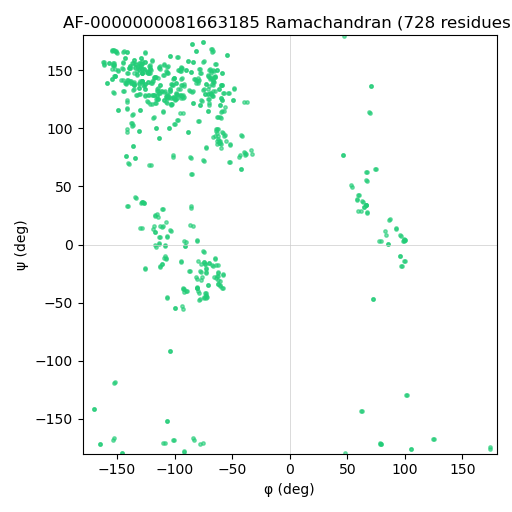34 19.906 16.844 1 90.31 104 LEU A CA 1
ATOM 793 C C . LEU A 1 104 ? -15.297 19.422 17.047 1 90.31 104 LEU A C 1
ATOM 795 O O . LEU A 1 104 ? -14.82 19.328 18.188 1 90.31 104 LEU A O 1
ATOM 799 N N . ASN A 1 105 ? -14.633 19.062 16.062 1 93.44 105 ASN A N 1
ATOM 800 C CA . ASN A 1 105 ? -13.195 18.781 16.016 1 93.44 105 ASN A CA 1
ATOM 801 C C . ASN A 1 105 ? -12.508 19.641 14.945 1 93.44 105 ASN A C 1
ATOM 803 O O . ASN A 1 105 ? -12.891 19.609 13.781 1 93.44 105 ASN A O 1
ATOM 807 N N . LEU A 1 106 ? -11.508 20.391 15.414 1 96.12 106 LEU A N 1
ATOM 808 C CA . LEU A 1 106 ? -10.766 21.281 14.523 1 96.12 106 LEU A CA 1
ATOM 809 C C . LEU A 1 106 ? -9.953 20.484 13.516 1 96.12 106 LEU A C 1
ATOM 811 O O . LEU A 1 106 ? -9.211 19.578 13.891 1 96.12 106 LEU A O 1
ATOM 815 N N . GLY A 1 107 ? -10.133 20.828 12.211 1 96.44 107 GLY A N 1
ATOM 816 C CA . GLY A 1 107 ? -9.43 20.156 11.133 1 96.44 107 GLY A CA 1
ATOM 817 C C . GLY A 1 107 ? -8.289 20.984 10.555 1 96.44 107 GLY A C 1
ATOM 818 O O . GLY A 1 107 ? -7.188 21 11.102 1 96.44 107 GLY A O 1
ATOM 819 N N . ASN A 1 108 ? -8.648 21.781 9.477 1 98.12 108 ASN A N 1
ATOM 820 C CA . ASN A 1 108 ? -7.656 22.594 8.789 1 98.12 108 ASN A CA 1
ATOM 821 C C . ASN A 1 108 ? -8.023 24.078 8.82 1 98.12 108 ASN A C 1
ATOM 823 O O . ASN A 1 108 ? -9.203 24.422 8.914 1 98.12 108 ASN A O 1
ATOM 827 N N . VAL A 1 109 ? -7.035 24.875 8.781 1 98.81 109 VAL A N 1
ATOM 828 C CA . VAL A 1 109 ? -7.191 26.312 8.508 1 98.81 109 VAL A CA 1
ATOM 829 C C . VAL A 1 109 ? -6.449 26.672 7.219 1 98.81 109 VAL A C 1
ATOM 831 O O . VAL A 1 109 ? -5.262 26.359 7.074 1 98.81 109 VAL A O 1
ATOM 834 N N . ILE A 1 110 ? -7.188 27.344 6.316 1 98.75 110 ILE A N 1
ATOM 835 C CA . ILE A 1 110 ? -6.645 27.609 4.988 1 98.75 110 ILE A CA 1
ATOM 836 C C . ILE A 1 110 ? -6.742 29.094 4.684 1 98.75 110 ILE A C 1
ATOM 838 O O . ILE A 1 110 ? -7.758 29.734 4.977 1 98.75 110 ILE A O 1
ATOM 842 N N . ILE A 1 111 ? -5.703 29.609 4.145 1 98.38 111 ILE A N 1
ATOM 843 C CA . ILE A 1 111 ? -5.727 30.969 3.648 1 98.38 111 ILE A CA 1
ATOM 844 C C . ILE A 1 111 ? -6.062 30.984 2.158 1 98.38 111 ILE A C 1
ATOM 846 O O . ILE A 1 111 ? -5.449 30.25 1.377 1 98.38 111 ILE A O 1
ATOM 850 N N . ASP A 1 112 ? -7.012 31.75 1.765 1 98.25 112 ASP A N 1
ATOM 851 C CA . ASP A 1 112 ? -7.285 32.062 0.367 1 98.25 112 ASP A CA 1
ATOM 852 C C . ASP A 1 112 ? -6.734 33.438 0.005 1 98.25 112 ASP A C 1
ATOM 854 O O . ASP A 1 112 ? -7.383 34.469 0.255 1 98.25 112 ASP A O 1
ATOM 858 N N . TYR A 1 113 ? -5.672 33.406 -0.672 1 96.31 113 TYR A N 1
ATOM 859 C CA . TYR A 1 113 ? -4.953 34.656 -0.991 1 96.31 113 TYR A CA 1
ATOM 860 C C . TYR A 1 113 ? -5.695 35.469 -2.051 1 96.31 113 TYR A C 1
ATOM 862 O O . TYR A 1 113 ? -5.539 36.688 -2.133 1 96.31 113 TYR A O 1
ATOM 870 N N . TYR A 1 114 ? -6.465 34.812 -2.781 1 96.31 114 TYR A N 1
ATOM 871 C CA . TYR A 1 114 ? -7.141 35.5 -3.889 1 96.31 114 TYR A CA 1
ATOM 872 C C . TYR A 1 114 ? -8.367 36.25 -3.398 1 96.31 114 TYR A C 1
ATOM 874 O O . TYR A 1 114 ? -8.719 37.312 -3.957 1 96.31 114 TYR A O 1
ATOM 882 N N . ASN A 1 115 ? -8.945 35.781 -2.361 1 95.94 115 ASN A N 1
ATOM 883 C CA . ASN A 1 115 ? -10.18 36.406 -1.895 1 95.94 115 ASN A CA 1
ATOM 884 C C . ASN A 1 115 ? -10.016 37 -0.499 1 95.94 115 ASN A C 1
ATOM 886 O O . ASN A 1 115 ? -11.008 37.344 0.161 1 95.94 115 ASN A O 1
ATOM 890 N N . ASN A 1 116 ? -8.797 37.062 -0.019 1 95.12 116 ASN A N 1
ATOM 891 C CA . ASN A 1 116 ? -8.492 37.625 1.294 1 95.12 116 ASN A CA 1
ATOM 892 C C . ASN A 1 116 ? -9.336 36.969 2.387 1 95.12 116 ASN A C 1
ATOM 894 O O . ASN A 1 116 ? -9.992 37.656 3.164 1 95.12 116 ASN A O 1
ATOM 898 N N . SER A 1 117 ? -9.32 35.719 2.402 1 97.19 117 SER A N 1
ATOM 899 C CA . SER A 1 117 ? -10.195 35.031 3.35 1 97.19 117 SER A CA 1
ATOM 900 C C . SER A 1 117 ? -9.461 33.906 4.074 1 97.19 117 SER A C 1
ATOM 902 O O . SER A 1 117 ? -8.414 33.438 3.615 1 97.19 117 SER A O 1
ATOM 904 N N . VAL A 1 118 ? -9.969 33.594 5.227 1 98.62 118 VAL A N 1
ATOM 905 C CA . VAL A 1 118 ? -9.547 32.438 6.008 1 98.62 118 VAL A CA 1
ATOM 906 C C . VAL A 1 118 ? -10.688 31.438 6.09 1 98.62 118 VAL A C 1
ATOM 908 O O . VAL A 1 118 ? -11.828 31.797 6.387 1 98.62 118 VAL A O 1
ATOM 911 N N . ILE A 1 119 ? -10.383 30.172 5.777 1 98.75 119 ILE A N 1
ATOM 912 C CA . ILE A 1 119 ? -11.375 29.094 5.816 1 98.75 119 ILE A CA 1
ATOM 913 C C . ILE A 1 119 ? -10.984 28.078 6.883 1 98.75 119 ILE A C 1
ATOM 915 O O . ILE A 1 119 ? -9.852 27.594 6.902 1 98.75 119 ILE A O 1
ATOM 919 N N . ILE A 1 120 ? -11.883 27.812 7.797 1 98.5 120 ILE A N 1
ATOM 920 C CA . ILE A 1 120 ? -11.703 26.734 8.758 1 98.5 120 ILE A CA 1
ATOM 921 C C . ILE A 1 120 ? -12.555 25.531 8.352 1 98.5 120 ILE A C 1
ATOM 923 O O . ILE A 1 120 ? -13.773 25.656 8.18 1 98.5 120 ILE A O 1
ATOM 927 N N . VAL A 1 121 ? -11.922 24.391 8.133 1 97.5 121 VAL A N 1
ATOM 928 C CA . VAL A 1 121 ? -12.633 23.141 7.902 1 97.5 121 VAL A CA 1
ATOM 929 C C . VAL A 1 121 ? -12.641 22.297 9.18 1 97.5 121 VAL A C 1
ATOM 931 O O . VAL A 1 121 ? -11.586 22.094 9.797 1 97.5 121 VAL A O 1
ATOM 934 N N . TYR A 1 122 ? -13.82 21.891 9.609 1 95.44 122 TYR A N 1
ATOM 935 C CA . TYR A 1 122 ? -13.953 21.109 10.836 1 95.44 122 TYR A CA 1
ATOM 936 C C . TYR A 1 122 ? -15.055 20.078 10.719 1 95.44 122 TYR A C 1
ATOM 938 O O . TYR A 1 122 ? -15.758 20.016 9.703 1 95.44 122 TYR A O 1
ATOM 946 N N . VAL A 1 123 ? -15.055 19.141 11.688 1 92.5 123 VAL A N 1
ATOM 947 C CA . VAL A 1 123 ? -16.078 18.109 11.672 1 92.5 123 VAL A CA 1
ATOM 948 C C . VAL A 1 123 ? -16.938 18.219 12.93 1 92.5 123 VAL A C 1
ATOM 950 O O . VAL A 1 123 ? -16.453 18.625 13.984 1 92.5 123 VAL A O 1
ATOM 953 N N . HIS A 1 124 ? -18.188 17.938 12.688 1 86.25 124 HIS A N 1
ATOM 954 C CA . HIS A 1 124 ? -19.078 17.75 13.82 1 86.25 124 HIS A CA 1
ATOM 955 C C . HIS A 1 124 ? -19.375 16.266 14.047 1 86.25 124 HIS A C 1
ATOM 957 O O . HIS A 1 124 ? -19.688 15.539 13.102 1 86.25 124 HIS A O 1
ATOM 963 N N . ALA A 1 125 ? -19.281 15.797 15.203 1 69.25 125 ALA A N 1
ATOM 964 C CA . ALA A 1 125 ? -19.516 14.438 15.664 1 69.25 125 ALA A CA 1
ATOM 965 C C . ALA A 1 125 ? -18.422 13.492 15.172 1 69.25 125 ALA A C 1
ATOM 967 O O . ALA A 1 125 ? -17.984 13.578 14.023 1 69.25 125 ALA A O 1
ATOM 968 N N . HIS A 1 126 ? -17.969 12.68 15.953 1 61.38 126 HIS A N 1
ATOM 969 C CA . HIS A 1 126 ? -16.922 11.703 15.648 1 61.38 126 HIS A CA 1
ATOM 970 C C . HIS A 1 126 ? -17.5 10.492 14.93 1 61.38 126 HIS A C 1
ATOM 972 O O . HIS A 1 126 ? -16.875 9.961 14 1 61.38 126 HIS A O 1
ATOM 978 N N . THR A 1 127 ? -18.641 9.945 15.156 1 57.66 127 THR A N 1
ATOM 979 C CA . THR A 1 127 ? -19.172 8.688 14.648 1 57.66 127 THR A CA 1
ATOM 980 C C . THR A 1 127 ? -19.984 8.922 13.367 1 57.66 127 THR A C 1
ATOM 982 O O . THR A 1 127 ? -19.969 8.086 12.469 1 57.66 127 THR A O 1
ATOM 985 N N . HIS A 1 128 ? -20.688 9.984 13.32 1 62.5 128 HIS A N 1
ATOM 986 C CA . HIS A 1 128 ? -21.438 10.352 12.125 1 62.5 128 HIS A CA 1
ATOM 987 C C . HIS A 1 128 ? -21.016 11.727 11.617 1 62.5 128 HIS A C 1
ATOM 989 O O . HIS A 1 128 ? -21.828 12.648 11.555 1 62.5 128 HIS A O 1
ATOM 995 N N . SER A 1 129 ? -19.812 11.648 11.164 1 70.44 129 SER A N 1
ATOM 996 C CA . SER A 1 129 ? -19.109 12.906 10.938 1 70.44 129 SER A CA 1
ATOM 997 C C . SER A 1 129 ? -19.719 13.68 9.773 1 70.44 129 SER A C 1
ATOM 999 O O . SER A 1 129 ? -20.094 13.094 8.758 1 70.44 129 SER A O 1
ATOM 1001 N N . GLU A 1 130 ? -19.984 14.883 10.039 1 87.38 130 GLU A N 1
ATOM 1002 C CA . GLU A 1 130 ? -20.312 15.844 8.992 1 87.38 130 GLU A CA 1
ATOM 1003 C C . GLU A 1 130 ? -19.266 16.938 8.891 1 87.38 130 GLU A C 1
ATOM 1005 O O . GLU A 1 130 ? -18.844 17.516 9.906 1 87.38 130 GLU A O 1
ATOM 1010 N N . LEU A 1 131 ? -18.875 17.203 7.641 1 94.06 131 LEU A N 1
ATOM 1011 C CA . LEU A 1 131 ? -17.859 18.203 7.387 1 94.06 131 LEU A CA 1
ATOM 1012 C C . LEU A 1 131 ? -18.484 19.594 7.266 1 94.06 131 LEU A C 1
ATOM 1014 O O . LEU A 1 131 ? -19.484 19.766 6.582 1 94.06 131 LEU A O 1
ATOM 1018 N N . TYR A 1 132 ? -17.828 20.484 7.988 1 95.38 132 TYR A N 1
ATOM 1019 C CA . TYR A 1 132 ? -18.281 21.875 7.949 1 95.38 132 TYR A CA 1
ATOM 1020 C C . TYR A 1 132 ? -17.109 22.812 7.652 1 95.38 132 TYR A C 1
ATOM 1022 O O . TYR A 1 132 ? -15.945 22.422 7.773 1 95.38 132 TYR A O 1
ATOM 1030 N N . MET A 1 133 ? -17.484 24.016 7.191 1 97.19 133 MET A N 1
ATOM 1031 C CA . MET A 1 133 ? -16.484 25.078 7.117 1 97.19 133 MET A CA 1
ATOM 1032 C C . MET A 1 133 ? -17.078 26.406 7.582 1 97.19 133 MET A C 1
ATOM 1034 O O . MET A 1 133 ? -18.297 26.594 7.555 1 97.19 133 MET A O 1
ATOM 1038 N N . VAL A 1 134 ? -16.281 27.281 8.062 1 97.38 134 VAL A N 1
ATOM 1039 C CA . VAL A 1 134 ? -16.578 28.688 8.32 1 97.38 134 VAL A CA 1
ATOM 1040 C C . VAL A 1 134 ? -15.523 29.562 7.664 1 97.38 134 VAL A C 1
ATOM 1042 O O . VAL A 1 134 ? -14.359 29.188 7.559 1 97.38 134 VAL A O 1
ATOM 1045 N N . LYS A 1 135 ? -15.984 30.734 7.246 1 97.81 135 LYS A N 1
ATOM 1046 C CA . LYS A 1 135 ? -15.102 31.625 6.492 1 97.81 135 LYS A CA 1
ATOM 1047 C C . LYS A 1 135 ? -15.039 33 7.125 1 97.81 135 LYS A C 1
ATOM 1049 O O . LYS A 1 135 ? -16.047 33.5 7.633 1 97.81 135 LYS A O 1
ATOM 1054 N N . SER A 1 136 ? -13.867 33.5 7.164 1 98.5 136 SER A N 1
ATOM 1055 C CA . SER A 1 136 ? -13.656 34.938 7.453 1 98.5 136 SER A CA 1
ATOM 1056 C C . SER A 1 136 ? -13.203 35.688 6.207 1 98.5 136 SER A C 1
ATOM 1058 O O . SER A 1 136 ? -12.273 35.25 5.516 1 98.5 136 SER A O 1
ATOM 1060 N N . LEU A 1 137 ? -13.844 36.812 5.949 1 97.56 137 LEU A N 1
ATOM 1061 C CA . LEU A 1 137 ? -13.5 37.625 4.773 1 97.56 137 LEU A CA 1
ATOM 1062 C C . LEU A 1 137 ? -12.672 38.844 5.164 1 97.56 137 LEU A C 1
ATOM 1064 O O . LEU A 1 137 ? -12.508 39.75 4.367 1 97.56 137 LEU A O 1
ATOM 1068 N N . ASP A 1 138 ? -12.203 38.844 6.414 1 97.38 138 ASP A N 1
ATOM 1069 C CA . ASP A 1 138 ? -11.422 39.969 6.93 1 97.38 138 ASP A CA 1
ATOM 1070 C C . ASP A 1 138 ? -10.281 39.469 7.82 1 97.38 138 ASP A C 1
ATOM 1072 O O . ASP A 1 138 ? -9.992 40.062 8.852 1 97.38 138 ASP A O 1
ATOM 1076 N N . TRP A 1 139 ? -9.758 38.312 7.484 1 97.19 139 TRP A N 1
ATOM 1077 C CA . TRP A 1 139 ? -8.578 37.719 8.109 1 97.19 139 TRP A CA 1
ATOM 1078 C C . TRP A 1 139 ? -8.836 37.438 9.586 1 97.19 139 TRP A C 1
ATOM 1080 O O . TRP A 1 139 ? -7.992 37.719 10.438 1 97.19 139 TRP A O 1
ATOM 1090 N N . GLY A 1 140 ? -10.062 37 9.961 1 97.06 140 GLY A N 1
ATOM 1091 C CA . GLY A 1 140 ? -10.352 36.438 11.273 1 97.06 140 GLY A CA 1
ATOM 1092 C C . GLY A 1 140 ? -11.008 37.438 12.203 1 97.06 140 GLY A C 1
ATOM 1093 O O . GLY A 1 140 ? -11.273 37.156 13.367 1 97.06 140 GLY A O 1
ATOM 1094 N N . VAL A 1 141 ? -11.305 38.625 11.727 1 97.12 141 VAL A N 1
ATOM 1095 C CA . VAL A 1 141 ? -11.953 39.625 12.57 1 97.12 141 VAL A CA 1
ATOM 1096 C C . VAL A 1 141 ? -13.406 39.25 12.812 1 97.12 141 VAL A C 1
ATOM 1098 O O . VAL A 1 141 ? -13.922 39.375 13.93 1 97.12 141 VAL A O 1
ATOM 1101 N N . SER A 1 142 ? -14.016 38.812 11.805 1 97.5 142 SER A N 1
ATOM 1102 C CA . SER A 1 142 ? -15.375 38.312 11.891 1 97.5 142 SER A CA 1
ATOM 1103 C C . SER A 1 142 ? -15.539 37.031 11.078 1 97.5 142 SER A C 1
ATOM 1105 O O . SER A 1 142 ? -14.758 36.781 10.156 1 97.5 142 SER A O 1
ATOM 1107 N N . TRP A 1 143 ? -16.516 36.25 11.445 1 98.06 143 TRP A N 1
ATOM 1108 C CA . TRP A 1 143 ? -16.703 34.938 10.828 1 98.06 143 TRP A CA 1
ATOM 1109 C C . TRP A 1 143 ? -18.141 34.781 10.352 1 98.06 143 TRP A C 1
ATOM 1111 O O . TRP A 1 143 ? -19.078 35.219 11.016 1 98.06 143 TRP A O 1
ATOM 1121 N N . GLY A 1 144 ? -18.266 34.156 9.188 1 96.75 144 GLY A N 1
ATOM 1122 C CA . GLY A 1 144 ? -19.594 33.844 8.664 1 96.75 144 GLY A CA 1
ATOM 1123 C C . GLY A 1 144 ? -20.219 32.625 9.352 1 96.75 144 GLY A C 1
ATOM 1124 O O . GLY A 1 144 ? -19.703 32.156 10.359 1 96.75 144 GLY A O 1
ATOM 1125 N N . LYS A 1 145 ? -21.328 32.25 8.758 1 95.44 145 LYS A N 1
ATOM 1126 C CA . LYS A 1 145 ? -22.031 31.078 9.289 1 95.44 145 LYS A CA 1
ATOM 1127 C C . LYS A 1 145 ? -21.359 29.781 8.852 1 95.44 145 LYS A C 1
ATOM 1129 O O . LYS A 1 145 ? -20.75 29.719 7.777 1 95.44 145 LYS A O 1
ATOM 1134 N N . ALA A 1 146 ? -21.516 28.812 9.688 1 94.44 146 ALA A N 1
ATOM 1135 C CA . ALA A 1 146 ? -21.031 27.484 9.328 1 94.44 146 ALA A CA 1
ATOM 1136 C C . ALA A 1 146 ? -21.844 26.906 8.164 1 94.44 146 ALA A C 1
ATOM 1138 O O . ALA A 1 146 ? -23.062 27.062 8.102 1 94.44 146 ALA A O 1
ATOM 1139 N N . ILE A 1 147 ? -21.141 26.297 7.25 1 95 147 ILE A N 1
ATOM 1140 C CA . ILE A 1 147 ? -21.75 25.656 6.09 1 95 147 ILE A CA 1
ATOM 1141 C C . ILE A 1 147 ? -21.297 24.203 5.988 1 95 147 ILE A C 1
ATOM 1143 O O . ILE A 1 147 ? -20.109 23.922 6.145 1 95 147 ILE A O 1
ATOM 1147 N N . ALA A 1 148 ? -22.281 23.328 5.75 1 95 148 ALA A N 1
ATOM 1148 C CA . ALA A 1 148 ? -21.906 21.938 5.488 1 95 148 ALA A CA 1
ATOM 1149 C C . ALA A 1 148 ? -21.328 21.781 4.082 1 95 148 ALA A C 1
ATOM 1151 O O . ALA A 1 148 ? -21.891 22.281 3.111 1 95 148 ALA A O 1
ATOM 1152 N N . LEU A 1 149 ? -20.219 21.094 3.984 1 96.5 149 LEU A N 1
ATOM 1153 C CA . LEU A 1 149 ? -19.609 20.906 2.674 1 96.5 149 LEU A CA 1
ATOM 1154 C C . LEU A 1 149 ? -20.516 20.094 1.757 1 96.5 149 LEU A C 1
ATOM 1156 O O . LEU A 1 149 ? -20.5 20.281 0.538 1 96.5 149 LEU A O 1
ATOM 1160 N N . SER A 1 150 ? -21.328 19.234 2.33 1 95.31 150 SER A N 1
ATOM 1161 C CA . SER A 1 150 ? -22.219 18.375 1.561 1 95.31 150 SER A CA 1
ATOM 1162 C C . SER A 1 150 ? -23.344 19.172 0.914 1 95.31 150 SER A C 1
ATOM 1164 O O . SER A 1 150 ? -24.031 18.688 0.025 1 95.31 150 SER A O 1
ATOM 1166 N N . ASP A 1 151 ? -23.562 20.406 1.375 1 95.5 151 ASP A N 1
ATOM 1167 C CA . ASP A 1 151 ? -24.609 21.234 0.79 1 95.5 151 ASP A CA 1
ATOM 1168 C C . ASP A 1 151 ? -24.344 21.484 -0.694 1 95.5 151 ASP A C 1
ATOM 1170 O O . ASP A 1 151 ? -25.281 21.562 -1.492 1 95.5 151 ASP A O 1
ATOM 1174 N N . ARG A 1 152 ? -23.078 21.594 -1.021 1 95.81 152 ARG A N 1
ATOM 1175 C CA . ARG A 1 152 ? -22.75 21.922 -2.4 1 95.81 152 ARG A CA 1
ATOM 1176 C C . ARG A 1 152 ? -22.156 20.719 -3.123 1 95.81 152 ARG A C 1
ATOM 1178 O O . ARG A 1 152 ? -21.953 20.7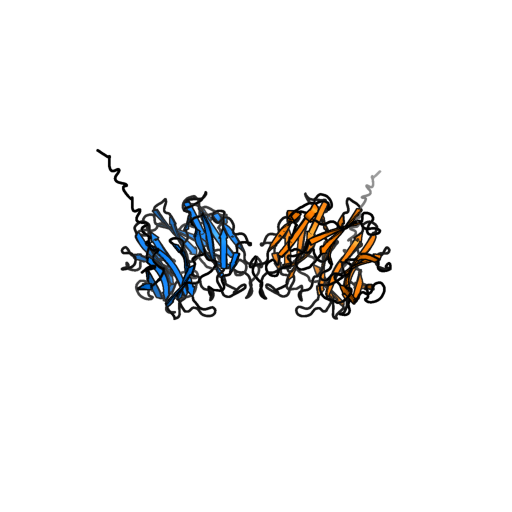66 -4.34 1 95.81 152 ARG A O 1
ATOM 1185 N N . ASN A 1 153 ? -21.844 19.703 -2.408 1 96.81 153 ASN A N 1
ATOM 1186 C CA . ASN A 1 153 ? -21.422 18.438 -2.988 1 96.81 153 ASN A CA 1
ATOM 1187 C C . ASN A 1 153 ? -21.984 17.25 -2.203 1 96.81 153 ASN A C 1
ATOM 1189 O O . ASN A 1 153 ? -21.359 16.766 -1.268 1 96.81 153 ASN A O 1
ATOM 1193 N N . PRO A 1 154 ? -23.031 16.672 -2.594 1 94.94 154 PRO A N 1
ATOM 1194 C CA . PRO A 1 154 ? -23.703 15.602 -1.853 1 94.94 154 PRO A CA 1
ATOM 1195 C C . PRO A 1 154 ? -22.844 14.352 -1.684 1 94.94 154 PRO A C 1
ATOM 1197 O O . PRO A 1 154 ? -23.094 13.531 -0.796 1 94.94 154 PRO A O 1
ATOM 1200 N N . LYS A 1 155 ? -21.844 14.227 -2.441 1 93 155 LYS A N 1
ATOM 1201 C CA . LYS A 1 155 ? -20.953 13.078 -2.318 1 93 155 LYS A CA 1
ATOM 1202 C C . LYS A 1 155 ? -20.188 13.109 -0.991 1 93 155 LYS A C 1
ATOM 1204 O O . LYS A 1 155 ? -19.641 12.094 -0.559 1 93 155 LYS A O 1
ATOM 1209 N N . LEU A 1 156 ? -20.141 14.227 -0.359 1 94 156 LEU A N 1
ATOM 1210 C CA . LEU A 1 156 ? -19.422 14.375 0.898 1 94 156 LEU A CA 1
ATOM 1211 C C . LEU A 1 156 ? -20.328 14.102 2.088 1 94 156 LEU A C 1
ATOM 1213 O O . LEU A 1 156 ? -19.875 14.102 3.236 1 94 156 LEU A O 1
ATOM 1217 N N . LYS A 1 157 ? -21.594 13.812 1.785 1 90.25 157 LYS A N 1
ATOM 1218 C CA . LYS A 1 157 ? -22.5 13.477 2.877 1 90.25 157 LYS A CA 1
ATOM 1219 C C . LYS A 1 157 ? -22.156 12.117 3.486 1 90.25 157 LYS A C 1
ATOM 1221 O O . LYS A 1 157 ? -22.078 11.117 2.775 1 90.25 157 LYS A O 1
ATOM 1226 N N . GLY A 1 158 ? -21.891 12.117 4.691 1 83.81 158 GLY A N 1
ATOM 1227 C CA . GLY A 1 158 ? -21.578 10.875 5.391 1 83.81 158 GLY A CA 1
ATOM 1228 C C . GLY A 1 158 ? -20.172 10.383 5.129 1 83.81 158 GLY A C 1
ATOM 1229 O O . GLY A 1 158 ? -19.812 9.266 5.52 1 83.81 158 GLY A O 1
ATOM 1230 N N . TYR A 1 159 ? -19.438 11.117 4.402 1 86.75 159 TYR A N 1
ATOM 1231 C CA . TYR A 1 159 ? -18.047 10.742 4.156 1 86.75 159 TYR A CA 1
ATOM 1232 C C . TYR A 1 159 ? -17.25 10.727 5.457 1 86.75 159 TYR A C 1
ATOM 1234 O O . TYR A 1 159 ? -17.078 11.766 6.094 1 86.75 159 TYR A O 1
ATOM 1242 N N . GLU A 1 160 ? -16.844 9.562 5.977 1 87.5 160 GLU A N 1
ATOM 1243 C CA . GLU A 1 160 ? -16.125 9.406 7.238 1 87.5 160 GLU A CA 1
ATOM 1244 C C . GLU A 1 160 ? -14.68 9.891 7.113 1 87.5 160 GLU A C 1
ATOM 1246 O O . GLU A 1 160 ? -13.766 9.078 6.984 1 87.5 160 GLU A O 1
ATOM 1251 N N . TRP A 1 161 ? -14.539 11.109 7.266 1 91.38 161 TRP A N 1
ATOM 1252 C CA . TRP A 1 161 ? -13.25 11.766 7.066 1 91.38 161 TRP A CA 1
ATOM 1253 C C . TRP A 1 161 ? -13.141 13.023 7.918 1 91.38 161 TRP A C 1
ATOM 1255 O O . TRP A 1 161 ? -14.148 13.68 8.195 1 91.38 161 TRP A O 1
ATOM 1265 N N . THR A 1 162 ? -11.953 13.297 8.391 1 92.44 162 THR A N 1
ATOM 1266 C CA . THR A 1 162 ? -11.672 14.547 9.094 1 92.44 162 THR A CA 1
ATOM 1267 C C . THR A 1 162 ? -10.453 15.242 8.5 1 92.44 162 THR A C 1
ATOM 1269 O O . THR A 1 162 ? -9.477 14.578 8.117 1 92.44 162 THR A O 1
ATOM 1272 N N . ALA A 1 163 ? -10.57 16.5 8.414 1 94.56 163 ALA A N 1
ATOM 1273 C CA . ALA A 1 163 ? -9.43 17.281 7.957 1 94.56 163 ALA A CA 1
ATOM 1274 C C . ALA A 1 163 ? -8.328 17.312 9.008 1 94.56 163 ALA A C 1
ATOM 1276 O O . ALA A 1 163 ? -8.602 17.391 10.203 1 94.56 163 ALA A O 1
ATOM 1277 N N . GLY A 1 164 ? -7.098 17.328 8.453 1 95.06 164 GLY A N 1
ATOM 1278 C CA . GLY A 1 164 ? -5.938 17.578 9.297 1 95.06 164 GLY A CA 1
ATOM 1279 C C . GLY A 1 164 ? -5.75 16.516 10.367 1 95.06 164 GLY A C 1
ATOM 1280 O O . GLY A 1 164 ? -5.922 15.32 10.102 1 95.06 164 GLY A O 1
ATOM 1281 N N . PRO A 1 165 ? -5.285 17.188 11.508 1 96.31 165 PRO A N 1
ATOM 1282 C CA . PRO A 1 165 ? -5.242 18.625 11.828 1 96.31 165 PRO A CA 1
ATOM 1283 C C . PRO A 1 165 ? -4.047 19.328 11.203 1 96.31 165 PRO A C 1
ATOM 1285 O O . PRO A 1 165 ? -3.154 18.688 10.656 1 96.31 165 PRO A O 1
ATOM 1288 N N . GLY A 1 166 ? -4.023 20.672 11.18 1 98.19 166 GLY A N 1
ATOM 1289 C CA . GLY A 1 166 ? -2.988 21.547 10.648 1 98.19 166 GLY A CA 1
ATOM 1290 C C . GLY A 1 166 ? -3.51 22.516 9.617 1 98.19 166 GLY A C 1
ATOM 1291 O O . GLY A 1 166 ? -4.711 22.781 9.555 1 98.19 166 GLY A O 1
ATOM 1292 N N . TYR A 1 167 ? -2.648 23.125 8.938 1 98.44 167 TYR A N 1
ATOM 1293 C CA . TYR A 1 167 ? -3.104 24.062 7.922 1 98.44 167 TYR A CA 1
ATOM 1294 C C . TYR A 1 167 ? -3.293 23.375 6.578 1 98.44 167 TYR A C 1
ATOM 1296 O O . TYR A 1 167 ? -2.707 22.328 6.324 1 98.44 167 TYR A O 1
ATOM 1304 N N . GLY A 1 168 ? -4.215 23.859 5.762 1 98.5 168 GLY A N 1
ATOM 1305 C CA . GLY A 1 168 ? -4.25 23.594 4.332 1 98.5 168 GLY A CA 1
ATOM 1306 C C . GLY A 1 168 ? -3.51 24.625 3.506 1 98.5 168 GLY A C 1
ATOM 1307 O O . GLY A 1 168 ? -2.904 25.547 4.051 1 98.5 168 GLY A O 1
ATOM 1308 N N . ILE A 1 169 ? -3.576 24.391 2.148 1 98.56 169 ILE A N 1
ATOM 1309 C CA . ILE A 1 169 ? -2.781 25.312 1.347 1 98.56 169 ILE A CA 1
ATOM 1310 C C . ILE A 1 169 ? -3.592 25.781 0.139 1 98.56 169 ILE A C 1
ATOM 1312 O O . ILE A 1 169 ? -4.613 25.172 -0.201 1 98.56 169 ILE A O 1
ATOM 1316 N N . GLN A 1 170 ? -3.203 26.844 -0.364 1 98.75 170 GLN A N 1
ATOM 1317 C CA . GLN A 1 170 ? -3.57 27.281 -1.706 1 98.75 170 GLN A CA 1
ATOM 1318 C C . GLN A 1 170 ? -2.381 27.203 -2.656 1 98.75 170 GLN A C 1
ATOM 1320 O O . GLN A 1 170 ? -1.323 27.781 -2.385 1 98.75 170 GLN A O 1
ATOM 1325 N N . LEU A 1 171 ? -2.553 26.484 -3.764 1 98.62 171 LEU A N 1
ATOM 1326 C CA . LEU A 1 171 ? -1.441 26.234 -4.676 1 98.62 171 LEU A CA 1
ATOM 1327 C C . LEU A 1 171 ? -0.979 27.531 -5.336 1 98.62 171 LEU A C 1
ATOM 1329 O O . LEU A 1 171 ? -1.802 28.359 -5.742 1 98.62 171 LEU A O 1
ATOM 1333 N N . LYS A 1 172 ? 0.318 27.641 -5.449 1 97.62 172 LYS A N 1
ATOM 1334 C CA . LYS A 1 172 ? 0.921 28.859 -5.988 1 97.62 172 LYS A CA 1
ATOM 1335 C C . LYS A 1 172 ? 1.545 28.609 -7.355 1 97.62 172 LYS A C 1
ATOM 1337 O O . LYS A 1 172 ? 1.812 29.547 -8.109 1 97.62 172 LYS A O 1
ATOM 1342 N N . TYR A 1 173 ? 1.747 27.359 -7.656 1 95.88 173 TYR A N 1
ATOM 1343 C CA . TYR A 1 173 ? 2.457 27 -8.883 1 95.88 173 TYR A CA 1
ATOM 1344 C C . TYR A 1 173 ? 1.635 26.031 -9.727 1 95.88 173 TYR A C 1
ATOM 1346 O O . TYR A 1 173 ? 0.645 25.469 -9.25 1 95.88 173 TYR A O 1
ATOM 1354 N N . GLY A 1 174 ? 2.031 25.875 -10.977 1 89.69 174 GLY A N 1
ATOM 1355 C CA . GLY A 1 174 ? 1.507 24.844 -11.859 1 89.69 174 GLY A CA 1
ATOM 1356 C C . GLY A 1 174 ? 0.143 25.172 -12.43 1 89.69 174 GLY A C 1
ATOM 1357 O O . GLY A 1 174 ? -0.337 26.297 -12.273 1 89.69 174 GLY A O 1
ATOM 1358 N N . PRO A 1 175 ? -0.497 24.172 -13.117 1 89.44 175 PRO A N 1
ATOM 1359 C CA . PRO A 1 175 ? -1.719 24.422 -13.883 1 89.44 175 PRO A CA 1
ATOM 1360 C C . PRO A 1 175 ? -2.943 24.625 -12.992 1 89.44 175 PRO A C 1
ATOM 1362 O O . PRO A 1 175 ? -3.947 25.188 -13.438 1 89.44 175 PRO A O 1
ATOM 1365 N N . HIS A 1 176 ? -2.891 24.266 -11.797 1 95.44 176 HIS A N 1
ATOM 1366 C CA . HIS A 1 176 ? -4.031 24.422 -10.898 1 95.44 176 HIS A CA 1
ATOM 1367 C C . HIS A 1 176 ? -3.764 25.5 -9.852 1 95.44 176 HIS A C 1
ATOM 1369 O O . HIS A 1 176 ? -4.215 25.391 -8.711 1 95.44 176 HIS A O 1
ATOM 1375 N N . LYS A 1 177 ? -2.963 26.484 -10.281 1 97.19 177 LYS A N 1
ATOM 1376 C CA . LYS A 1 177 ? -2.744 27.625 -9.398 1 97.19 177 LYS A CA 1
ATOM 1377 C C . LYS A 1 177 ? -4.066 28.156 -8.859 1 97.19 177 LYS A C 1
ATOM 1379 O O . LYS A 1 177 ? -5.039 28.281 -9.602 1 97.19 177 LYS A O 1
ATOM 1384 N N . GLY A 1 178 ? -4.082 28.438 -7.473 1 98.31 178 GLY A N 1
ATOM 1385 C CA . GLY A 1 178 ? -5.281 28.938 -6.824 1 98.31 178 GLY A CA 1
ATOM 1386 C C . GLY A 1 178 ? -6.102 27.859 -6.156 1 98.31 178 GLY A C 1
ATOM 1387 O O . GLY A 1 178 ? -6.957 28.156 -5.316 1 98.31 178 GLY A O 1
ATOM 1388 N N . ARG A 1 179 ? -5.898 26.641 -6.516 1 98.5 179 ARG A N 1
ATOM 1389 C CA . ARG A 1 179 ? -6.613 25.531 -5.898 1 98.5 179 ARG A CA 1
ATOM 1390 C C . ARG A 1 179 ? -6.359 25.484 -4.395 1 98.5 179 ARG A C 1
ATOM 1392 O O . ARG A 1 179 ? -5.223 25.641 -3.947 1 98.5 179 ARG A O 1
ATOM 1399 N N . LEU A 1 180 ? -7.391 25.25 -3.621 1 98.81 180 LEU A N 1
ATOM 1400 C CA . LEU A 1 180 ? -7.285 25 -2.186 1 98.81 180 LEU A CA 1
ATOM 1401 C C . LEU A 1 180 ? -7.215 23.5 -1.89 1 98.81 180 LEU A C 1
ATOM 1403 O O . LEU A 1 180 ? -7.918 22.719 -2.52 1 98.81 180 LEU A O 1
ATOM 1407 N N . LEU A 1 181 ? -6.352 23.125 -0.997 1 98.75 181 LEU A N 1
ATOM 1408 C CA . LEU A 1 181 ? -6.238 21.734 -0.562 1 98.75 181 LEU A CA 1
ATOM 1409 C C . LEU A 1 181 ? -6.434 21.625 0.947 1 98.75 181 LEU A C 1
ATOM 1411 O O . LEU A 1 181 ? -5.824 22.375 1.713 1 98.75 181 LEU A O 1
ATOM 1415 N N . SER A 1 182 ? -7.293 20.766 1.376 1 98.25 182 SER A N 1
ATOM 1416 C CA . SER A 1 182 ? -7.492 20.328 2.75 1 98.25 182 SER A CA 1
ATOM 1417 C C . SER A 1 182 ? -7.234 18.828 2.887 1 98.25 182 SER A C 1
ATOM 1419 O O . SER A 1 182 ? -8.031 18 2.422 1 98.25 182 SER A O 1
ATOM 1421 N N . CYS A 1 183 ? -6.152 18.453 3.535 1 98.12 183 CYS A N 1
ATOM 1422 C CA . CYS A 1 183 ? -5.82 17.047 3.656 1 98.12 183 CYS A CA 1
ATOM 1423 C C . CYS A 1 183 ? -6.094 16.547 5.07 1 98.12 183 CYS A C 1
ATOM 1425 O O . CYS A 1 183 ? -6.102 17.328 6.02 1 98.12 183 CYS A O 1
ATOM 1427 N N . GLY A 1 184 ? -6.352 15.273 5.16 1 96.38 184 GLY A N 1
ATOM 1428 C CA . GLY A 1 184 ? -6.684 14.633 6.426 1 96.38 184 GLY A CA 1
ATOM 1429 C C . GLY A 1 184 ? -6.719 13.117 6.34 1 96.38 184 GLY A C 1
ATOM 1430 O O . GLY A 1 184 ? -5.824 12.508 5.75 1 96.38 184 GLY A O 1
ATOM 1431 N N . HIS A 1 185 ? -7.711 12.531 7.074 1 94.06 185 HIS A N 1
ATOM 1432 C CA . HIS A 1 185 ? -7.684 11.078 7.168 1 94.06 185 HIS A CA 1
ATOM 1433 C C . HIS A 1 185 ? -9.078 10.516 7.41 1 94.06 185 HIS A C 1
ATOM 1435 O O . HIS A 1 185 ? -9.953 11.203 7.941 1 94.06 185 HIS A O 1
ATOM 1441 N N . GLY A 1 186 ? -9.203 9.281 6.984 1 89.69 186 GLY A N 1
ATOM 1442 C CA . GLY A 1 186 ? -10.398 8.539 7.348 1 89.69 186 GLY A CA 1
ATOM 1443 C C . GLY A 1 186 ? -10.469 8.211 8.828 1 89.69 186 GLY A C 1
ATOM 1444 O O . GLY A 1 186 ? -9.453 7.91 9.453 1 89.69 186 GLY A O 1
ATOM 1445 N N . MET A 1 187 ? -11.656 8.133 9.375 1 80.94 187 MET A N 1
ATOM 1446 C CA . MET A 1 187 ? -11.82 8.07 10.828 1 80.94 187 MET A CA 1
ATOM 1447 C C . MET A 1 187 ? -11.859 6.629 11.305 1 80.94 187 MET A C 1
ATOM 1449 O O . MET A 1 187 ? -11.273 6.297 12.344 1 80.94 187 MET A O 1
ATOM 1453 N N . SER A 1 188 ? -12.531 5.75 10.594 1 77.44 188 SER A N 1
ATOM 1454 C CA . SER A 1 188 ? -12.617 4.375 11.078 1 77.44 188 SER A CA 1
ATOM 1455 C C . SER A 1 188 ? -11.328 3.611 10.812 1 77.44 188 SER A C 1
ATOM 1457 O O . SER A 1 188 ? -10.594 3.93 9.867 1 77.44 188 SER A O 1
ATOM 1459 N N . LEU A 1 189 ? -11.055 2.689 11.734 1 70.56 189 LEU A N 1
ATOM 1460 C CA . LEU A 1 189 ? -9.852 1.871 11.586 1 70.56 189 LEU A CA 1
ATOM 1461 C C . LEU A 1 189 ? -9.867 1.117 10.258 1 70.56 189 LEU A C 1
ATOM 1463 O O . LEU A 1 189 ? -8.812 0.826 9.695 1 70.56 189 LEU A O 1
ATOM 1467 N N . GLU A 1 190 ? -10.992 0.886 9.789 1 78.38 190 GLU A N 1
ATOM 1468 C CA . GLU A 1 190 ? -11.117 0.171 8.516 1 78.38 190 GLU A CA 1
ATOM 1469 C C . GLU A 1 190 ? -10.789 1.082 7.336 1 78.38 190 GLU A C 1
ATOM 1471 O O . GLU A 1 190 ? -10.266 0.625 6.32 1 78.38 190 GLU A O 1
ATOM 1476 N N . LEU A 1 191 ? -11.031 2.367 7.574 1 77.88 191 LEU A N 1
ATOM 1477 C CA . LEU A 1 191 ? -10.938 3.309 6.461 1 77.88 191 LEU A CA 1
ATOM 1478 C C . LEU A 1 191 ? -9.727 4.219 6.621 1 77.88 191 LEU A C 1
ATOM 1480 O O . LEU A 1 191 ? -9.625 5.246 5.949 1 77.88 191 LEU A O 1
ATOM 1484 N N . ARG A 1 192 ? -8.82 3.811 7.492 1 85.38 192 ARG A N 1
ATOM 1485 C CA . ARG A 1 192 ? -7.664 4.684 7.668 1 85.38 192 ARG A CA 1
ATOM 1486 C C . ARG A 1 192 ? -6.953 4.93 6.34 1 85.38 192 ARG A C 1
ATOM 1488 O O . ARG A 1 192 ? -6.605 3.982 5.633 1 85.38 192 ARG A O 1
ATOM 1495 N N . GLU A 1 193 ? -6.93 6.168 5.977 1 92.38 193 GLU A N 1
ATOM 1496 C CA . GLU A 1 193 ? -6.312 6.676 4.754 1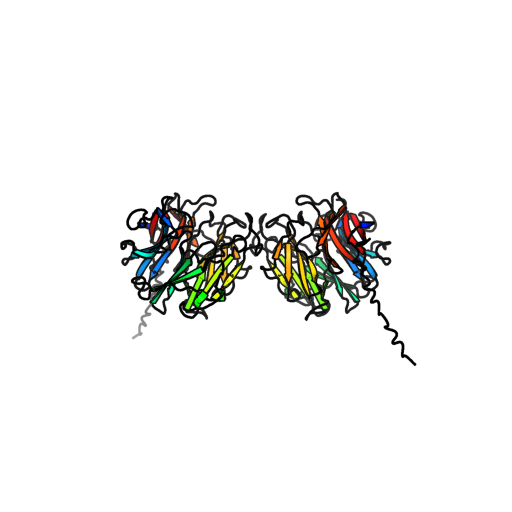 92.38 193 GLU A CA 1
ATOM 1497 C C . GLU A 1 193 ? -5.902 8.141 4.906 1 92.38 193 GLU A C 1
ATOM 1499 O O . GLU A 1 193 ? -6.473 8.859 5.727 1 92.38 193 GLU A O 1
ATOM 1504 N N . ALA A 1 194 ? -4.93 8.484 4.211 1 96.38 194 ALA A N 1
ATOM 1505 C CA . ALA A 1 194 ? -4.617 9.898 4.016 1 96.38 194 ALA A CA 1
ATOM 1506 C C . ALA A 1 194 ? -5.152 10.398 2.678 1 96.38 194 ALA A C 1
ATOM 1508 O O . ALA A 1 194 ? -4.949 9.758 1.643 1 96.38 194 ALA A O 1
ATOM 1509 N N . SER A 1 195 ? -5.934 11.461 2.758 1 96 195 SER A N 1
ATOM 1510 C CA . SER A 1 195 ? -6.5 11.984 1.519 1 96 195 SER A CA 1
ATOM 1511 C C . SER A 1 195 ? -6.75 13.484 1.609 1 96 195 SER A C 1
ATOM 1513 O O . SER A 1 195 ? -6.668 14.07 2.691 1 96 195 SER A O 1
ATOM 1515 N N . CYS A 1 196 ? -6.996 14.078 0.45 1 97.62 196 CYS A N 1
ATOM 1516 C CA . CYS A 1 196 ? -7.23 15.523 0.405 1 97.62 196 CYS A CA 1
ATOM 1517 C C . CYS A 1 196 ? -8.578 15.836 -0.24 1 97.62 196 CYS A C 1
ATOM 1519 O O . CYS A 1 196 ? -9.055 15.078 -1.089 1 97.62 196 CYS A O 1
ATOM 1521 N N . LEU A 1 197 ? -9.188 16.891 0.206 1 97.94 197 LEU A N 1
ATOM 1522 C CA . LEU A 1 197 ? -10.203 17.609 -0.554 1 97.94 197 LEU A CA 1
ATOM 1523 C C . LEU A 1 197 ? -9.594 18.797 -1.289 1 97.94 197 LEU A C 1
ATOM 1525 O O . LEU A 1 197 ? -8.602 19.375 -0.831 1 97.94 197 LEU A O 1
ATOM 1529 N N . TYR A 1 198 ? -10.219 19.109 -2.418 1 98.62 198 TYR A N 1
ATOM 1530 C CA . TYR A 1 198 ? -9.742 20.297 -3.109 1 98.62 198 TYR A CA 1
ATOM 1531 C C . TYR A 1 198 ? -10.914 21.172 -3.553 1 98.62 198 TYR A C 1
ATOM 1533 O O . TYR A 1 198 ? -12.039 20.688 -3.705 1 98.62 198 TYR A O 1
ATOM 1541 N N . SER A 1 199 ? -10.68 22.406 -3.648 1 98.69 199 SER A N 1
ATOM 1542 C CA . SER A 1 199 ? -11.625 23.391 -4.172 1 98.69 199 SER A CA 1
ATOM 1543 C C . SER A 1 199 ? -10.969 24.281 -5.219 1 98.69 199 SER A C 1
ATOM 1545 O O . SER A 1 199 ? -9.914 24.875 -4.969 1 98.69 199 SER A O 1
ATOM 1547 N N . ASP A 1 200 ? -11.648 24.391 -6.383 1 98.25 200 ASP A N 1
ATOM 1548 C CA . ASP A 1 200 ? -11.141 25.25 -7.453 1 98.25 200 ASP A CA 1
ATOM 1549 C C . ASP A 1 200 ? -11.977 26.531 -7.574 1 98.25 200 ASP A C 1
ATOM 1551 O O . ASP A 1 200 ? -11.828 27.281 -8.539 1 98.25 200 ASP A O 1
ATOM 1555 N N . ASP A 1 201 ? -12.875 26.719 -6.641 1 98 201 ASP A N 1
ATOM 1556 C CA . ASP A 1 201 ? -13.727 27.906 -6.645 1 98 201 ASP A CA 1
ATOM 1557 C C . ASP A 1 201 ? -13.68 28.609 -5.297 1 98 201 ASP A C 1
ATOM 1559 O O . ASP A 1 201 ? -14.711 29.062 -4.789 1 98 201 ASP A O 1
ATOM 1563 N N . TYR A 1 202 ? -12.469 28.609 -4.652 1 96.69 202 TYR A N 1
ATOM 1564 C CA . TYR A 1 202 ? -12.133 29.391 -3.471 1 96.69 202 TYR A CA 1
ATOM 1565 C C . TYR A 1 202 ? -12.977 28.969 -2.277 1 96.69 202 TYR A C 1
ATOM 1567 O O . TYR A 1 202 ? -13.383 29.812 -1.471 1 96.69 202 TYR A O 1
ATOM 1575 N N . GLY A 1 203 ? -13.336 27.672 -2.223 1 97.06 203 GLY A N 1
ATOM 1576 C CA . GLY A 1 203 ? -13.977 27.109 -1.048 1 97.06 203 GLY A CA 1
ATOM 1577 C C . GLY A 1 203 ? -15.484 27 -1.186 1 97.06 203 GLY A C 1
ATOM 1578 O O . GLY A 1 203 ? -16.172 26.562 -0.258 1 97.06 203 GLY A O 1
ATOM 1579 N N . ASP A 1 204 ? -16.016 27.344 -2.303 1 96.5 204 ASP A N 1
ATOM 1580 C CA . ASP A 1 204 ? -17.453 27.234 -2.484 1 96.5 204 ASP A CA 1
ATOM 1581 C C . ASP A 1 204 ? -17.891 25.781 -2.623 1 96.5 204 ASP A C 1
ATOM 1583 O O . ASP A 1 204 ? -18.922 25.375 -2.094 1 96.5 204 ASP A O 1
ATOM 1587 N N . THR A 1 205 ? -17.141 25.062 -3.391 1 98 205 THR A N 1
ATOM 1588 C CA . THR A 1 205 ? -17.391 23.641 -3.533 1 98 205 THR A CA 1
ATOM 1589 C C . THR A 1 205 ? -16.094 22.844 -3.314 1 98 205 THR A C 1
ATOM 1591 O O . THR A 1 205 ? -15.023 23.25 -3.764 1 98 205 THR A O 1
ATOM 1594 N N . TRP A 1 206 ? -16.297 21.719 -2.639 1 98.06 206 TRP A N 1
ATOM 1595 C CA . TRP A 1 206 ? -15.156 20.859 -2.359 1 98.06 206 TRP A CA 1
ATOM 1596 C C . TRP A 1 206 ? -15.328 19.5 -3.016 1 98.06 206 TRP A C 1
ATOM 1598 O O . TRP A 1 206 ? -16.438 18.969 -3.08 1 98.06 206 TRP A O 1
ATOM 1608 N N . HIS A 1 207 ? -14.227 18.953 -3.48 1 97.69 207 HIS A N 1
ATOM 1609 C CA . HIS A 1 207 ? -14.203 17.672 -4.164 1 97.69 207 HIS A CA 1
ATOM 1610 C C . HIS A 1 207 ? -13.195 16.719 -3.521 1 97.69 207 HIS A C 1
ATOM 1612 O O . HIS A 1 207 ? -12.211 17.156 -2.928 1 97.69 207 HIS A O 1
ATOM 1618 N N . LEU A 1 208 ? -13.539 15.438 -3.658 1 95.31 208 LEU A N 1
ATOM 1619 C CA . LEU A 1 208 ? -12.578 14.43 -3.215 1 95.31 208 LEU A CA 1
ATOM 1620 C C . LEU A 1 208 ? -11.352 14.406 -4.121 1 95.31 208 LEU A C 1
ATOM 1622 O O . LEU A 1 208 ? -11.477 14.445 -5.348 1 95.31 208 LEU A O 1
ATOM 1626 N N . GLY A 1 209 ? -10.18 14.453 -3.504 1 96.19 209 GLY A N 1
ATOM 1627 C CA . GLY A 1 209 ? -8.93 14.391 -4.246 1 96.19 209 GLY A CA 1
ATOM 1628 C C . GLY A 1 209 ? -8.219 13.062 -4.109 1 96.19 209 GLY A C 1
ATOM 1629 O O . GLY A 1 209 ? -8.852 12.008 -4.094 1 96.19 209 GLY A O 1
ATOM 1630 N N . GLY A 1 210 ? -6.879 13.133 -4.246 1 95.31 210 GLY A N 1
ATOM 1631 C CA . GLY A 1 210 ? -6.051 11.945 -4.168 1 95.31 210 GLY A CA 1
ATOM 1632 C C . GLY A 1 210 ? -6.086 11.281 -2.801 1 95.31 210 GLY A C 1
ATOM 1633 O O . GLY A 1 210 ? -6.309 11.945 -1.789 1 95.31 210 GLY A O 1
ATOM 1634 N N . ARG A 1 211 ? -5.797 9.977 -2.816 1 94.62 211 ARG A N 1
ATOM 1635 C CA . ARG A 1 211 ? -5.879 9.18 -1.598 1 94.62 211 ARG A CA 1
ATOM 1636 C C . ARG A 1 211 ? -4.668 8.266 -1.457 1 94.62 211 ARG A C 1
ATOM 1638 O O . ARG A 1 211 ? -4.188 7.703 -2.445 1 94.62 211 ARG A O 1
ATOM 1645 N N . VAL A 1 212 ? -4.172 8.164 -0.349 1 96.06 212 VAL A N 1
ATOM 1646 C CA . VAL A 1 212 ? -3.271 7.102 0.088 1 96.06 212 VAL A CA 1
ATOM 1647 C C . VAL A 1 212 ? -4.023 6.129 0.993 1 96.06 212 VAL A C 1
ATOM 1649 O O . VAL A 1 212 ? -4.18 6.379 2.191 1 96.06 212 VAL A O 1
ATOM 1652 N N . LEU A 1 213 ? -4.438 5.016 0.433 1 94.06 213 LEU A N 1
ATOM 1653 C CA . LEU A 1 213 ? -5.32 4.086 1.126 1 94.06 213 LEU A CA 1
ATOM 1654 C C . LEU A 1 213 ? -4.543 3.23 2.119 1 94.06 213 LEU A C 1
ATOM 1656 O O . LEU A 1 213 ? -3.41 2.828 1.844 1 94.06 213 LEU A O 1
ATOM 1660 N N . GLY A 1 214 ? -5.172 2.994 3.23 1 93.88 214 GLY A N 1
ATOM 1661 C CA . GLY A 1 214 ? -4.625 1.979 4.117 1 93.88 214 GLY A CA 1
ATOM 1662 C C . GLY A 1 214 ? -4.676 0.582 3.529 1 93.88 214 GLY A C 1
ATOM 1663 O O . GLY A 1 214 ? -5.562 0.269 2.732 1 93.88 214 GLY A O 1
ATOM 1664 N N . ILE A 1 215 ? -3.691 -0.217 3.941 1 92.5 215 ILE A N 1
ATOM 1665 C CA . ILE A 1 215 ? -3.635 -1.604 3.498 1 92.5 215 ILE A CA 1
ATOM 1666 C C . ILE A 1 215 ? -3.57 -2.533 4.707 1 92.5 215 ILE A C 1
ATOM 1668 O O . ILE A 1 215 ? -2.717 -2.365 5.582 1 92.5 215 ILE A O 1
ATOM 1672 N N . PRO A 1 216 ? -4.469 -3.553 4.758 1 90.19 216 PRO A N 1
ATOM 1673 C CA . PRO A 1 216 ? -5.527 -3.91 3.809 1 90.19 216 PRO A CA 1
ATOM 1674 C C . PRO A 1 216 ? -6.672 -2.9 3.797 1 90.19 216 PRO A C 1
ATOM 1676 O O . PRO A 1 216 ? -7.039 -2.365 4.848 1 90.19 216 PRO A O 1
ATOM 1679 N N . PHE A 1 217 ? -7.195 -2.701 2.619 1 88.81 217 PHE A N 1
ATOM 1680 C CA . PHE A 1 217 ? -8.281 -1.741 2.445 1 88.81 217 PHE A CA 1
ATOM 1681 C C . PHE A 1 217 ? -9.57 -2.268 3.059 1 88.81 217 PHE A C 1
ATOM 1683 O O . PHE A 1 217 ? -9.906 -3.441 2.896 1 88.81 217 PHE A O 1
ATOM 1690 N N . ASN A 1 218 ? -10.266 -1.438 3.814 1 83.75 218 ASN A N 1
ATOM 1691 C CA . ASN A 1 218 ? -11.578 -1.683 4.398 1 83.75 218 ASN A CA 1
ATOM 1692 C C . ASN A 1 218 ? -11.555 -2.863 5.363 1 83.75 218 ASN A C 1
ATOM 1694 O O . ASN A 1 218 ? -12.5 -3.654 5.41 1 83.75 218 ASN A O 1
ATOM 1698 N N . HIS A 1 219 ? -10.445 -3.094 5.957 1 87.38 219 HIS A N 1
ATOM 1699 C CA . HIS A 1 219 ? -10.273 -4.09 7.008 1 87.38 219 HIS A CA 1
ATOM 1700 C C . HIS A 1 219 ? -9.703 -3.465 8.273 1 87.38 219 HIS A C 1
ATOM 1702 O O . HIS A 1 219 ? -8.953 -2.486 8.203 1 87.38 219 HIS A O 1
ATOM 1708 N N . THR A 1 220 ? -10.094 -4.051 9.359 1 88.38 220 THR A N 1
ATOM 1709 C CA . THR A 1 220 ? -9.516 -3.584 10.609 1 88.38 220 THR A CA 1
ATOM 1710 C C . THR A 1 220 ? -7.996 -3.705 10.586 1 88.38 220 THR A C 1
ATOM 1712 O O . THR A 1 220 ? -7.457 -4.754 10.219 1 88.38 220 THR A O 1
ATOM 1715 N N . LYS A 1 221 ? -7.371 -2.607 10.961 1 92.5 221 LYS A N 1
ATOM 1716 C CA . LYS A 1 221 ? -5.91 -2.564 10.938 1 92.5 221 LYS A CA 1
ATOM 1717 C C . LYS A 1 221 ? -5.32 -3.199 12.188 1 92.5 221 LYS A C 1
ATOM 1719 O O . LYS A 1 221 ? -5.84 -3.008 13.289 1 92.5 221 LYS A O 1
ATOM 1724 N N . ASN A 1 222 ? -4.25 -3.877 12.023 1 92.38 222 ASN A N 1
ATOM 1725 C CA . ASN A 1 222 ? -3.402 -4.363 13.109 1 92.38 222 ASN A CA 1
ATOM 1726 C C . ASN A 1 222 ? -2.135 -3.525 13.25 1 92.38 222 ASN A C 1
ATOM 1728 O O . ASN A 1 222 ? -1.8 -2.744 12.359 1 92.38 222 ASN A O 1
ATOM 1732 N N . THR A 1 223 ? -1.491 -3.688 14.484 1 93.75 223 THR A N 1
ATOM 1733 C CA . THR A 1 223 ? -0.162 -3.1 14.609 1 93.75 223 THR A CA 1
ATOM 1734 C C . THR A 1 223 ? 0.745 -3.582 13.477 1 93.75 223 THR A C 1
ATOM 1736 O O . THR A 1 223 ? 0.808 -4.781 13.195 1 93.75 223 THR A O 1
ATOM 1739 N N . GLY A 1 224 ? 1.402 -2.664 12.82 1 94.81 224 GLY A N 1
ATOM 1740 C CA . GLY A 1 224 ? 2.289 -3.002 11.719 1 94.81 224 GLY A CA 1
ATOM 1741 C C . GLY A 1 224 ? 1.652 -2.803 10.352 1 94.81 224 GLY A C 1
ATOM 1742 O O . GLY A 1 224 ? 2.346 -2.783 9.336 1 94.81 224 GLY A O 1
ATOM 1743 N N . ASP A 1 225 ? 0.355 -2.635 10.289 1 95.12 225 ASP A N 1
ATOM 1744 C CA . ASP A 1 225 ? -0.326 -2.41 9.023 1 95.12 225 ASP A CA 1
ATOM 1745 C C . ASP A 1 225 ? -0.092 -0.987 8.516 1 95.12 225 ASP A C 1
ATOM 1747 O O . ASP A 1 225 ? 0.27 -0.1 9.289 1 95.12 225 ASP A O 1
ATOM 1751 N N . PHE A 1 226 ? -0.24 -0.815 7.215 1 95.56 226 PHE A N 1
ATOM 1752 C CA . PHE A 1 226 ? -0.113 0.497 6.59 1 95.56 226 PHE A CA 1
ATOM 1753 C C . PHE A 1 226 ? -1.384 1.314 6.785 1 95.56 226 PHE A C 1
ATOM 1755 O O . PHE A 1 226 ? -2.414 1.027 6.172 1 95.56 226 PHE A O 1
ATOM 1762 N N . ALA A 1 227 ? -1.352 2.303 7.66 1 95.06 227 ALA A N 1
ATOM 1763 C CA . ALA A 1 227 ? -2.521 3.092 8.039 1 95.06 227 ALA A CA 1
ATOM 1764 C C . ALA A 1 227 ? -2.152 4.559 8.234 1 95.06 227 ALA A C 1
ATOM 1766 O O . ALA A 1 227 ? -2.146 5.059 9.367 1 95.06 227 ALA A O 1
ATOM 1767 N N . PRO A 1 228 ? -1.967 5.277 7.09 1 95.62 228 PRO A N 1
ATOM 1768 C CA . PRO A 1 228 ? -1.647 6.699 7.227 1 95.62 228 PRO A CA 1
ATOM 1769 C C . PRO A 1 228 ? -2.814 7.516 7.781 1 95.62 228 PRO A C 1
ATOM 1771 O O . PRO A 1 228 ? -3.975 7.223 7.48 1 95.62 228 PRO A O 1
ATOM 1774 N N . GLY A 1 229 ? -2.434 8.477 8.602 1 94.06 229 GLY A N 1
ATOM 1775 C CA . GLY A 1 229 ? -3.439 9.359 9.172 1 94.06 229 GLY A CA 1
ATOM 1776 C C . GLY A 1 229 ? -2.896 10.734 9.523 1 94.06 229 GLY A C 1
ATOM 1777 O O . GLY A 1 229 ? -1.688 10.969 9.445 1 94.06 229 GLY A O 1
ATOM 1778 N N . GLU A 1 230 ? -3.824 11.68 9.797 1 95.06 230 GLU A N 1
ATOM 1779 C CA . GLU A 1 230 ? -3.535 13.039 10.242 1 95.06 230 GLU A CA 1
ATOM 1780 C C . GLU A 1 230 ? -2.43 13.672 9.398 1 95.06 230 GLU A C 1
ATOM 1782 O O . GLU A 1 230 ? -1.341 13.953 9.906 1 95.06 230 GLU A O 1
ATOM 1787 N N . SER A 1 231 ? -2.783 14.07 8.25 1 97.06 231 SER A N 1
ATOM 1788 C CA . SER A 1 231 ? -1.81 14.469 7.238 1 97.06 231 SER A CA 1
ATOM 1789 C C . SER A 1 231 ? -1.782 15.984 7.062 1 97.06 231 SER A C 1
ATOM 1791 O O . SER A 1 231 ? -2.795 16.656 7.266 1 97.06 231 SER A O 1
ATOM 1793 N N . GLN A 1 232 ? -0.677 16.484 6.762 1 98.06 232 GLN A N 1
ATOM 1794 C CA . GLN A 1 232 ? -0.462 17.859 6.316 1 98.06 232 GLN A CA 1
ATOM 1795 C C . GLN A 1 232 ? 0.335 17.891 5.016 1 98.06 232 GLN A C 1
ATOM 1797 O O . GLN A 1 232 ? 1.133 17 4.746 1 98.06 232 GLN A O 1
ATOM 1802 N N . ILE A 1 233 ? 0.086 18.938 4.211 1 98.44 233 ILE A N 1
ATOM 1803 C CA . ILE A 1 233 ? 0.655 18.953 2.869 1 98.44 233 ILE A CA 1
ATOM 1804 C C . ILE A 1 233 ? 1.388 20.281 2.637 1 98.44 233 ILE A C 1
ATOM 1806 O O . ILE A 1 23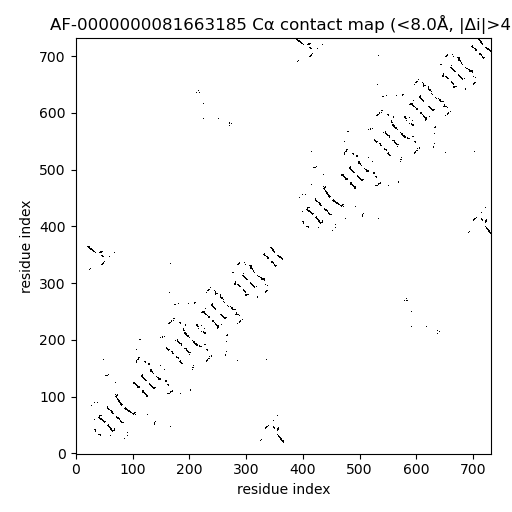3 ? 1.03 21.312 3.219 1 98.44 233 ILE A O 1
ATOM 1810 N N . VAL A 1 234 ? 2.479 20.25 1.824 1 98.62 234 VAL A N 1
ATOM 1811 C CA . VAL A 1 234 ? 3.188 21.453 1.376 1 98.62 234 VAL A CA 1
ATOM 1812 C C . VAL A 1 234 ? 3.389 21.391 -0.137 1 98.62 234 VAL A C 1
ATOM 1814 O O . VAL A 1 234 ? 3.352 20.312 -0.735 1 98.62 234 VAL A O 1
ATOM 1817 N N . GLU A 1 235 ? 3.547 22.516 -0.662 1 98.62 235 GLU A N 1
ATOM 1818 C CA . GLU A 1 235 ? 3.875 22.656 -2.078 1 98.62 235 GLU A CA 1
ATOM 1819 C C . GLU A 1 235 ? 5.336 23.047 -2.273 1 98.62 235 GLU A C 1
ATOM 1821 O O . GLU A 1 235 ? 5.816 24 -1.643 1 98.62 235 GLU A O 1
ATOM 1826 N N . MET A 1 236 ? 5.973 22.297 -3.107 1 97.88 236 MET A N 1
ATOM 1827 C CA . MET A 1 236 ? 7.344 22.641 -3.475 1 97.88 236 MET A CA 1
ATOM 1828 C C . MET A 1 236 ? 7.367 23.656 -4.609 1 97.88 236 MET A C 1
ATOM 1830 O O . MET A 1 236 ? 6.344 23.906 -5.25 1 97.88 236 MET A O 1
ATOM 1834 N N . TYR A 1 237 ? 8.57 24.203 -4.961 1 96.12 237 TYR A N 1
ATOM 1835 C CA . TYR A 1 237 ? 8.664 25.281 -5.922 1 96.12 237 TYR A CA 1
ATOM 1836 C C . TYR A 1 237 ? 8.406 24.797 -7.34 1 96.12 237 TYR A C 1
ATOM 1838 O O . TYR A 1 237 ? 8.047 25.578 -8.227 1 96.12 237 TYR A O 1
ATOM 1846 N N . ASP A 1 238 ? 8.57 23.531 -7.559 1 96.12 238 ASP A N 1
ATOM 1847 C CA . ASP A 1 238 ? 8.336 22.984 -8.891 1 96.12 238 ASP A CA 1
ATOM 1848 C C . ASP A 1 238 ? 6.891 22.531 -9.055 1 96.12 238 ASP A C 1
ATOM 1850 O O . ASP A 1 238 ? 6.539 21.922 -10.07 1 96.12 238 ASP A O 1
ATOM 1854 N N . GLY A 1 239 ? 6.109 22.75 -8.023 1 96.94 239 GLY A N 1
ATOM 1855 C CA . GLY A 1 239 ? 4.699 22.406 -8.086 1 96.94 239 GLY A CA 1
ATOM 1856 C C . GLY A 1 239 ? 4.379 21.047 -7.5 1 96.94 239 GLY A C 1
ATOM 1857 O O . GLY A 1 239 ? 3.211 20.719 -7.289 1 96.94 239 GLY A O 1
ATOM 1858 N N . THR A 1 240 ? 5.379 20.266 -7.199 1 97.5 240 THR A N 1
ATOM 1859 C CA . THR A 1 240 ? 5.164 18.984 -6.547 1 97.5 240 THR A CA 1
ATOM 1860 C C . THR A 1 240 ? 4.629 19.172 -5.129 1 97.5 240 THR A C 1
ATOM 1862 O O . THR A 1 240 ? 5.008 20.125 -4.441 1 97.5 240 THR A O 1
ATOM 1865 N N . LEU A 1 241 ? 3.715 18.297 -4.773 1 98.5 241 LEU A N 1
ATOM 1866 C CA . LEU A 1 241 ? 3.193 18.328 -3.414 1 98.5 241 LEU A CA 1
ATOM 1867 C C . LEU A 1 241 ? 3.803 17.219 -2.574 1 98.5 241 LEU A C 1
ATOM 1869 O O . LEU A 1 241 ? 3.998 16.094 -3.066 1 98.5 241 LEU A O 1
ATOM 1873 N N . ILE A 1 242 ? 4.156 17.531 -1.349 1 98.5 242 ILE A N 1
ATOM 1874 C CA . ILE A 1 242 ? 4.594 16.531 -0.373 1 98.5 242 ILE A CA 1
ATOM 1875 C C . ILE A 1 242 ? 3.607 16.484 0.794 1 98.5 242 ILE A C 1
ATOM 1877 O O . ILE A 1 242 ? 3.324 17.516 1.414 1 98.5 242 ILE A O 1
ATOM 1881 N N . MET A 1 243 ? 3.066 15.312 0.994 1 98.38 243 MET A N 1
ATOM 1882 C CA . MET A 1 243 ? 2.172 15.094 2.127 1 98.38 243 MET A CA 1
ATOM 1883 C C . MET A 1 243 ? 2.857 14.266 3.207 1 98.38 243 MET A C 1
ATOM 1885 O O . MET A 1 243 ? 3.463 13.227 2.912 1 98.38 243 MET A O 1
ATOM 1889 N N . MET A 1 244 ? 2.861 14.773 4.391 1 98.31 244 MET A N 1
ATOM 1890 C CA . MET A 1 244 ? 3.375 14.055 5.559 1 98.31 244 MET A CA 1
ATOM 1891 C C . MET A 1 244 ? 2.232 13.523 6.418 1 98.31 244 MET A C 1
ATOM 1893 O O . MET A 1 244 ? 1.258 14.234 6.668 1 98.31 244 MET A O 1
ATOM 1897 N N . SER A 1 245 ? 2.336 12.234 6.84 1 97.62 245 SER A N 1
ATOM 1898 C CA . SER A 1 245 ? 1.267 11.602 7.609 1 97.62 245 SER A CA 1
ATOM 1899 C C . SER A 1 245 ? 1.813 10.914 8.852 1 97.62 245 SER A C 1
ATOM 1901 O O . SER A 1 245 ? 2.965 10.469 8.867 1 97.62 245 SER A O 1
ATOM 1903 N N . ARG A 1 246 ? 0.925 10.898 9.852 1 96.81 246 ARG A N 1
ATOM 1904 C CA . ARG A 1 246 ? 1.175 10.039 11 1 96.81 246 ARG A CA 1
ATOM 1905 C C . ARG A 1 246 ? 1.144 8.57 10.609 1 96.81 246 ARG A C 1
ATOM 1907 O O . ARG A 1 246 ? 0.359 8.172 9.742 1 96.81 246 ARG A O 1
ATOM 1914 N N . ASN A 1 247 ? 1.998 7.82 11.25 1 96.19 247 ASN A N 1
ATOM 1915 C CA . ASN A 1 247 ? 2.076 6.383 11.016 1 96.19 247 ASN A CA 1
ATOM 1916 C C . ASN A 1 247 ? 1.375 5.594 12.117 1 96.19 247 ASN A C 1
ATOM 1918 O O . ASN A 1 247 ? 2.029 4.973 12.961 1 96.19 247 ASN A O 1
ATOM 1922 N N . THR A 1 248 ? 0.083 5.547 12.148 1 93.38 248 THR A N 1
ATOM 1923 C CA . THR A 1 248 ? -0.804 5.164 13.234 1 93.38 248 THR A CA 1
ATOM 1924 C C . THR A 1 248 ? -0.5 3.746 13.711 1 93.38 248 THR A C 1
ATOM 1926 O O . THR A 1 248 ? -0.522 3.465 14.906 1 93.38 248 THR A O 1
ATOM 1929 N N . GLU A 1 249 ? -0.16 2.816 12.875 1 94.62 249 GLU A N 1
ATOM 1930 C CA . GLU A 1 249 ? 0.054 1.426 13.266 1 94.62 249 GLU A CA 1
ATOM 1931 C C . GLU A 1 249 ? 1.522 1.034 13.125 1 94.62 249 GLU A C 1
ATOM 1933 O O . GLU A 1 249 ? 1.854 -0.153 13.102 1 94.62 249 GLU A O 1
ATOM 1938 N N . ALA A 1 250 ? 2.354 2.049 13.016 1 95.88 250 ALA A N 1
ATOM 1939 C CA . ALA A 1 250 ? 3.803 1.868 13.031 1 95.88 250 ALA A CA 1
ATOM 1940 C C . ALA A 1 250 ? 4.25 0.947 11.898 1 95.88 250 ALA A C 1
ATOM 1942 O O . ALA A 1 250 ? 5.027 0.017 12.117 1 95.88 250 ALA A O 1
ATOM 1943 N N . PHE A 1 251 ? 3.709 1.122 10.734 1 96.81 251 PHE A N 1
ATOM 1944 C CA . PHE A 1 251 ? 4.137 0.389 9.555 1 96.81 251 PHE A CA 1
ATOM 1945 C C . PHE A 1 251 ? 5.605 0.649 9.25 1 96.81 251 PHE A C 1
ATOM 1947 O O . PHE A 1 251 ? 6.027 1.803 9.133 1 96.81 251 PHE A O 1
ATOM 1954 N N . HIS A 1 252 ? 6.469 -0.488 9.117 1 96.12 252 HIS A N 1
ATOM 1955 C CA . HIS A 1 252 ? 7.887 -0.463 8.758 1 96.12 252 HIS A CA 1
ATOM 1956 C C . HIS A 1 252 ? 8.734 0.07 9.914 1 96.12 252 HIS A C 1
ATOM 1958 O O . HIS A 1 252 ? 9.75 -0.529 10.273 1 96.12 252 HIS A O 1
ATOM 1964 N N . CYS A 1 253 ? 8.328 1.154 10.516 1 96.06 253 CYS A N 1
ATOM 1965 C CA . CYS A 1 253 ? 8.984 1.828 11.625 1 96.06 253 CYS A CA 1
ATOM 1966 C C . CYS A 1 253 ? 8.016 2.768 12.344 1 96.06 253 CYS A C 1
ATOM 1968 O O . CYS A 1 253 ? 7 3.168 11.773 1 96.06 253 CYS A O 1
ATOM 1970 N N . LYS A 1 254 ? 8.273 3.041 13.625 1 96.88 254 LYS A N 1
ATOM 1971 C CA . LYS A 1 254 ? 7.562 4.117 14.305 1 96.88 254 LYS A CA 1
ATOM 1972 C C . LYS A 1 254 ? 8.078 5.484 13.867 1 96.88 254 LYS A C 1
ATOM 1974 O O . LYS A 1 254 ? 8.773 6.164 14.633 1 96.88 254 LYS A O 1
ATOM 1979 N N . CYS A 1 255 ? 7.727 5.832 12.641 1 97.19 255 CYS A N 1
ATOM 1980 C CA . CYS A 1 255 ? 8.281 7 11.969 1 97.19 255 CYS A CA 1
ATOM 1981 C C . CYS A 1 255 ? 7.242 7.656 11.07 1 97.19 255 CYS A C 1
ATOM 1983 O O . CYS A 1 255 ? 6.094 7.215 11.016 1 97.19 255 CYS A O 1
ATOM 1985 N N . ARG A 1 256 ? 7.645 8.711 10.414 1 97.81 256 ARG A N 1
ATOM 1986 C CA . ARG A 1 256 ? 6.699 9.469 9.602 1 97.81 256 ARG A CA 1
ATOM 1987 C C . ARG A 1 256 ? 6.574 8.875 8.203 1 97.81 256 ARG A C 1
ATOM 1989 O O . ARG A 1 256 ? 7.551 8.352 7.66 1 97.81 256 ARG A O 1
ATOM 1996 N N . ILE A 1 257 ? 5.395 8.992 7.609 1 97.25 257 ILE A N 1
ATOM 1997 C CA . ILE A 1 257 ? 5.121 8.602 6.23 1 97.25 257 ILE A CA 1
ATOM 1998 C C . ILE A 1 257 ? 5.09 9.844 5.34 1 97.25 257 ILE A C 1
ATOM 2000 O O . ILE A 1 257 ? 4.48 10.852 5.695 1 97.25 257 ILE A O 1
ATOM 2004 N N . PHE A 1 258 ? 5.699 9.734 4.184 1 97.56 258 PHE A N 1
ATOM 2005 C CA . PHE A 1 258 ? 5.652 10.789 3.18 1 97.56 258 PHE A CA 1
ATOM 2006 C C . PHE A 1 258 ? 5.09 10.258 1.864 1 97.56 258 PHE A C 1
ATOM 2008 O O . PHE A 1 258 ? 5.258 9.086 1.54 1 97.56 258 PHE A O 1
ATOM 2015 N N . SER A 1 259 ? 4.426 11.094 1.146 1 97.56 259 SER A N 1
ATOM 2016 C CA . SER A 1 259 ? 3.928 10.812 -0.196 1 97.56 259 SER A CA 1
ATOM 2017 C C . SER A 1 259 ? 3.99 12.047 -1.082 1 97.56 259 SER A C 1
ATOM 2019 O O . SER A 1 259 ? 3.961 13.18 -0.583 1 97.56 259 SER A O 1
ATOM 2021 N N . LYS A 1 260 ? 4.027 11.836 -2.391 1 97.38 260 LYS A N 1
ATOM 2022 C CA . LYS A 1 260 ? 4.109 12.953 -3.334 1 97.38 260 LYS A CA 1
ATOM 2023 C C . LYS A 1 260 ? 2.932 12.938 -4.305 1 97.38 260 LYS A C 1
ATOM 2025 O O . LYS A 1 260 ? 2.406 11.867 -4.633 1 97.38 260 LYS A O 1
ATOM 2030 N N . SER A 1 261 ? 2.547 14.078 -4.684 1 98.44 261 SER A N 1
ATOM 2031 C CA . SER A 1 261 ? 1.611 14.281 -5.781 1 98.44 261 SER A CA 1
ATOM 2032 C C . SER A 1 261 ? 2.211 15.18 -6.859 1 98.44 261 SER A C 1
ATOM 2034 O O . SER A 1 261 ? 2.879 16.172 -6.547 1 98.44 261 SER A O 1
ATOM 2036 N N . TYR A 1 262 ? 1.952 14.82 -8.141 1 97.75 262 TYR A N 1
ATOM 2037 C CA . TYR A 1 262 ? 2.465 15.586 -9.273 1 97.75 262 TYR A CA 1
ATOM 2038 C C . TYR A 1 262 ? 1.328 16.25 -10.039 1 97.75 262 TYR A C 1
ATOM 2040 O O . TYR A 1 262 ? 1.562 16.922 -11.047 1 97.75 262 TYR A O 1
ATOM 2048 N N . ASP A 1 263 ? 0.084 16.047 -9.57 1 97.88 263 ASP A N 1
ATOM 2049 C CA . ASP A 1 263 ? -1.089 16.5 -10.305 1 97.88 263 ASP A CA 1
ATOM 2050 C C . ASP A 1 263 ? -2.016 17.328 -9.414 1 97.88 263 ASP A C 1
ATOM 2052 O O . ASP A 1 263 ? -3.234 17.156 -9.453 1 97.88 263 ASP A O 1
ATOM 2056 N N . ALA A 1 264 ? -1.417 18.141 -8.492 1 98.25 264 ALA A N 1
ATOM 2057 C CA . ALA A 1 264 ? -2.131 19.109 -7.66 1 98.25 264 ALA A CA 1
ATOM 2058 C C . ALA A 1 264 ? -3.059 18.391 -6.676 1 98.25 264 ALA A C 1
ATOM 2060 O O . ALA A 1 264 ? -4.156 18.875 -6.391 1 98.25 264 ALA A O 1
ATOM 2061 N N . GLY A 1 265 ? -2.664 17.25 -6.203 1 98.12 265 GLY A N 1
ATOM 2062 C CA . GLY A 1 265 ? -3.355 16.578 -5.117 1 98.12 265 GLY A CA 1
ATOM 2063 C C . GLY A 1 265 ? -4.418 15.602 -5.605 1 98.12 265 GLY A C 1
ATOM 2064 O O . GLY A 1 265 ? -5.219 15.102 -4.812 1 98.12 265 GLY A O 1
ATOM 2065 N N . GLU A 1 266 ? -4.441 15.242 -6.883 1 97.56 266 GLU A N 1
ATOM 2066 C CA . GLU A 1 266 ? -5.473 14.359 -7.422 1 97.56 266 GLU A CA 1
ATOM 2067 C C . GLU A 1 266 ? -5.09 12.891 -7.254 1 97.56 266 GLU A C 1
ATOM 2069 O O . GLU A 1 266 ? -5.953 12.016 -7.281 1 97.56 266 GLU A O 1
ATOM 2074 N N . SER A 1 267 ? -3.814 12.664 -7.129 1 96.62 267 SER A N 1
ATOM 2075 C CA . SER A 1 267 ? -3.365 11.305 -6.875 1 96.62 267 SER A CA 1
ATOM 2076 C C . SER A 1 267 ? -2.039 11.289 -6.121 1 96.62 267 SER A C 1
ATOM 2078 O O . SER A 1 267 ? -1.282 12.258 -6.172 1 96.62 267 SER A O 1
ATOM 2080 N N . PHE A 1 268 ? -1.774 10.266 -5.449 1 97 268 PHE A N 1
ATOM 2081 C CA . PHE A 1 268 ? -0.525 9.969 -4.758 1 97 268 PHE A CA 1
ATOM 2082 C C . PHE A 1 268 ? -0.037 8.562 -5.094 1 97 268 PHE A C 1
ATOM 2084 O O . PHE A 1 268 ? -0.465 7.59 -4.473 1 97 268 PHE A O 1
ATOM 2091 N N . PRO A 1 269 ? 0.894 8.43 -6.039 1 94.19 269 PRO A N 1
ATOM 2092 C CA . PRO A 1 269 ? 1.334 7.098 -6.465 1 94.19 269 PRO A CA 1
ATOM 2093 C C . PRO A 1 269 ? 2.047 6.328 -5.355 1 94.19 269 PRO A C 1
ATOM 2095 O O . PRO A 1 269 ? 2.811 6.914 -4.582 1 94.19 269 PRO A O 1
ATOM 2098 N N . VAL A 1 270 ? 1.854 5.035 -5.316 1 90.69 270 VAL A N 1
ATOM 2099 C CA . VAL A 1 270 ? 2.449 4.168 -4.309 1 90.69 270 VAL A CA 1
ATOM 2100 C C . VAL A 1 270 ? 3.971 4.215 -4.418 1 90.69 270 VAL A C 1
ATOM 2102 O O . VAL A 1 270 ? 4.676 4.129 -3.41 1 90.69 270 VAL A O 1
ATOM 2105 N N . SER A 1 271 ? 4.504 4.363 -5.652 1 91.31 271 SER A N 1
ATOM 2106 C CA . SER A 1 271 ? 5.938 4.383 -5.902 1 91.31 271 SER A CA 1
ATOM 2107 C C . SER A 1 271 ? 6.598 5.598 -5.254 1 91.31 271 SER A C 1
ATOM 2109 O O . SER A 1 271 ? 7.824 5.668 -5.156 1 91.31 271 SER A O 1
ATOM 2111 N N . ASP A 1 272 ? 5.766 6.547 -4.809 1 94.94 272 ASP A N 1
ATOM 2112 C CA . ASP A 1 272 ? 6.305 7.777 -4.234 1 94.94 272 ASP A CA 1
ATOM 2113 C C . ASP A 1 272 ? 5.91 7.918 -2.768 1 94.94 272 ASP A C 1
ATOM 2115 O O . ASP A 1 272 ? 5.754 9.031 -2.268 1 94.94 272 ASP A O 1
ATOM 2119 N N . ILE A 1 273 ? 5.656 6.848 -2.145 1 94.81 273 ILE A N 1
ATOM 2120 C CA . ILE A 1 273 ? 5.465 6.781 -0.7 1 94.81 273 ILE A CA 1
ATOM 2121 C C . ILE A 1 273 ? 6.754 6.316 -0.03 1 94.81 273 ILE A C 1
ATOM 2123 O O . ILE A 1 273 ? 7.352 5.316 -0.444 1 94.81 273 ILE A O 1
ATOM 2127 N N . TRP A 1 274 ? 7.238 7.023 1.005 1 94.81 274 TRP A N 1
ATOM 2128 C CA . TRP A 1 274 ? 8.445 6.586 1.705 1 94.81 274 TRP A CA 1
ATOM 2129 C C . TRP A 1 274 ? 8.352 6.902 3.193 1 94.81 274 TRP A C 1
ATOM 2131 O O . TRP A 1 274 ? 7.59 7.781 3.602 1 94.81 274 TRP A O 1
ATOM 2141 N N . MET A 1 275 ? 9.008 6.109 3.969 1 95.44 275 MET A N 1
ATOM 2142 C CA . MET A 1 275 ? 9.117 6.301 5.41 1 95.44 275 MET A CA 1
ATOM 2143 C C . MET A 1 275 ? 10.453 6.93 5.781 1 95.44 275 MET A C 1
ATOM 2145 O O . MET A 1 275 ? 11.477 6.621 5.168 1 95.44 275 MET A O 1
ATOM 2149 N N . VAL A 1 276 ? 10.43 7.777 6.75 1 96.38 276 VAL A N 1
ATOM 2150 C CA . VAL A 1 276 ? 11.664 8.406 7.203 1 96.38 276 VAL A CA 1
ATOM 2151 C C . VAL A 1 276 ? 11.961 7.996 8.648 1 96.38 276 VAL A C 1
ATOM 2153 O O . VAL A 1 276 ? 11.5 8.648 9.586 1 96.38 276 VAL A O 1
ATOM 2156 N N . ASP A 1 277 ? 12.836 7.066 8.797 1 94.31 277 ASP A N 1
ATOM 2157 C CA . ASP A 1 277 ? 13.141 6.48 10.102 1 94.31 277 ASP A CA 1
ATOM 2158 C C . ASP A 1 277 ? 13.711 7.531 11.055 1 94.31 277 ASP A C 1
ATOM 2160 O O . ASP A 1 277 ? 13.516 7.445 12.266 1 94.31 277 ASP A O 1
ATOM 2164 N N . ASP A 1 278 ? 14.32 8.516 10.5 1 95.06 278 ASP A N 1
ATOM 2165 C CA . ASP A 1 278 ? 14.969 9.539 11.312 1 95.06 278 ASP A CA 1
ATOM 2166 C C . ASP A 1 278 ? 13.938 10.477 11.938 1 95.06 278 ASP A C 1
ATOM 2168 O O . ASP A 1 278 ? 14.273 11.297 12.789 1 95.06 278 ASP A O 1
ATOM 2172 N N . LEU A 1 279 ? 12.719 10.367 11.625 1 97.94 279 LEU A N 1
ATOM 2173 C CA . LEU A 1 279 ? 11.641 11.156 12.211 1 97.94 279 LEU A CA 1
ATOM 2174 C C . LEU A 1 279 ? 10.703 10.266 13.023 1 97.94 279 LEU A C 1
ATOM 2176 O O . LEU A 1 279 ? 9.695 9.781 12.508 1 97.94 279 LEU A O 1
ATOM 2180 N N . PRO A 1 280 ? 11.039 10.172 14.32 1 97.31 280 PRO A N 1
ATOM 2181 C CA . PRO A 1 280 ? 10.219 9.297 15.156 1 97.31 280 PRO A CA 1
ATOM 2182 C C . PRO A 1 280 ? 8.766 9.758 15.266 1 97.31 280 PRO A C 1
ATOM 2184 O O . PRO A 1 280 ? 8.492 10.961 15.164 1 97.31 280 PRO A O 1
ATOM 2187 N N . ASP A 1 281 ? 7.84 8.797 15.438 1 94.38 281 ASP A N 1
ATOM 2188 C CA . ASP A 1 281 ? 6.406 9.062 15.508 1 94.38 281 ASP A CA 1
ATOM 2189 C C . ASP A 1 281 ? 5.754 8.266 16.625 1 94.38 281 ASP A C 1
ATOM 2191 O O . ASP A 1 281 ? 5.434 7.086 16.453 1 94.38 281 ASP A O 1
ATOM 2195 N N . PRO A 1 282 ? 5.445 8.875 17.766 1 96.5 282 PRO A N 1
ATOM 2196 C CA . PRO A 1 282 ? 4.688 8.203 18.828 1 96.5 282 PRO A CA 1
ATOM 2197 C C . PRO A 1 282 ? 3.178 8.305 18.625 1 96.5 282 PRO A C 1
ATOM 2199 O O . PRO A 1 282 ? 2.434 8.477 19.594 1 96.5 282 PRO A O 1
ATOM 2202 N N . ASN A 1 283 ? 2.775 8.344 17.359 1 94.69 283 ASN A N 1
ATOM 2203 C CA . ASN A 1 283 ? 1.365 8.383 16.984 1 94.69 283 ASN A CA 1
ATOM 2204 C C . ASN A 1 283 ? 0.712 9.695 17.406 1 94.69 283 ASN A C 1
ATOM 2206 O O . ASN A 1 283 ? -0.3 9.688 18.109 1 94.69 283 ASN A O 1
ATOM 2210 N N . VAL A 1 284 ? 1.285 10.781 16.984 1 96.44 284 VAL A N 1
ATOM 2211 C CA . VAL A 1 284 ? 0.792 12.133 17.219 1 96.44 284 VAL A CA 1
ATOM 2212 C C . VAL A 1 284 ? 0.991 12.977 15.961 1 96.44 284 VAL A C 1
ATOM 2214 O O . VAL A 1 284 ? 2.025 12.875 15.297 1 96.44 284 VAL A O 1
ATOM 2217 N N . CYS A 1 285 ? 0.017 13.797 15.711 1 95.31 285 CYS A N 1
ATOM 2218 C CA . CYS A 1 285 ? 0.115 14.656 14.531 1 95.31 285 CYS A CA 1
ATOM 2219 C C . CYS A 1 285 ? 1.268 15.641 14.672 1 95.31 285 CYS A C 1
ATOM 2221 O O . CYS A 1 285 ? 1.491 16.188 15.75 1 95.31 285 CYS A O 1
ATOM 2223 N N . GLY A 1 286 ? 2.121 15.789 13.656 1 97.5 286 GLY A N 1
ATOM 2224 C CA . GLY A 1 286 ? 3.143 16.812 13.516 1 97.5 286 GLY A CA 1
ATOM 2225 C C . GLY A 1 286 ? 2.828 17.828 12.43 1 97.5 286 GLY A C 1
ATOM 2226 O O . GLY A 1 286 ? 1.698 17.891 11.945 1 97.5 286 GLY A O 1
ATOM 2227 N N . SER A 1 287 ? 3.844 18.656 12.148 1 98.75 287 SER A N 1
ATOM 2228 C CA . SER A 1 287 ? 3.637 19.688 11.141 1 98.75 287 SER A CA 1
ATOM 2229 C C . SER A 1 287 ? 4.828 19.766 10.188 1 98.75 287 SER A C 1
ATOM 2231 O O . SER A 1 287 ? 5.98 19.656 10.617 1 98.75 287 SER A O 1
ATOM 2233 N N . ILE A 1 288 ? 4.512 19.953 8.953 1 98.81 288 ILE A N 1
ATOM 2234 C CA . ILE A 1 288 ? 5.539 20.156 7.938 1 98.81 288 ILE A CA 1
ATOM 2235 C C . ILE A 1 288 ? 5.398 21.562 7.344 1 98.81 288 ILE A C 1
ATOM 2237 O O . ILE A 1 288 ? 4.285 22.062 7.191 1 98.81 288 ILE A O 1
ATOM 2241 N N . LEU A 1 289 ? 6.523 22.203 7.02 1 98.81 289 LEU A N 1
ATOM 2242 C CA . LEU A 1 289 ? 6.566 23.547 6.465 1 98.81 289 LEU A CA 1
ATOM 2243 C C . LEU A 1 289 ? 7.648 23.672 5.398 1 98.81 289 LEU A C 1
ATOM 2245 O O . LEU A 1 289 ? 8.781 23.219 5.605 1 98.81 289 LEU A O 1
ATOM 2249 N N . HIS A 1 290 ? 7.293 24.047 4.238 1 98.62 290 HIS A N 1
ATOM 2250 C CA . HIS A 1 290 ? 8.258 24.422 3.213 1 98.62 290 HIS A CA 1
ATOM 2251 C C . HIS A 1 290 ? 8.523 25.922 3.219 1 98.62 290 HIS A C 1
ATOM 2253 O O . HIS A 1 290 ? 7.613 26.719 2.951 1 98.62 290 HIS A O 1
ATOM 2259 N N . HIS A 1 291 ? 9.727 26.281 3.584 1 98.06 291 HIS A N 1
ATOM 2260 C CA . HIS A 1 291 ? 10.078 27.688 3.719 1 98.06 291 HIS A CA 1
ATOM 2261 C C . HIS A 1 291 ? 11.492 27.969 3.223 1 98.06 291 HIS A C 1
ATOM 2263 O O . HIS A 1 291 ? 12.453 27.359 3.715 1 98.06 291 HIS A O 1
ATOM 2269 N N . ASN A 1 292 ? 11.578 28.781 2.166 1 96.25 292 ASN A N 1
ATOM 2270 C CA . ASN A 1 292 ? 12.844 29.203 1.569 1 96.25 292 ASN A CA 1
ATOM 2271 C C . ASN A 1 292 ? 13.664 28 1.102 1 96.25 292 ASN A C 1
ATOM 2273 O O . ASN A 1 292 ? 14.859 27.922 1.379 1 96.25 292 ASN A O 1
ATOM 2277 N N . GLY A 1 293 ? 13.016 27.062 0.573 1 96 293 GLY A N 1
ATOM 2278 C CA . GLY A 1 293 ? 13.68 25.922 -0.046 1 96 293 GLY A CA 1
ATOM 2279 C C . GLY A 1 293 ? 14.039 24.828 0.945 1 96 293 GLY A C 1
ATOM 2280 O O . GLY A 1 293 ? 14.648 23.828 0.574 1 96 293 GLY A O 1
ATOM 2281 N N . ILE A 1 294 ? 13.703 25.062 2.18 1 97.5 294 ILE A N 1
ATOM 2282 C CA . ILE A 1 294 ? 13.992 24.109 3.236 1 97.5 294 ILE A CA 1
ATOM 2283 C C . ILE A 1 294 ? 12.695 23.516 3.771 1 97.5 294 ILE A C 1
ATOM 2285 O O . ILE A 1 294 ? 11.703 24.234 3.943 1 97.5 294 ILE A O 1
ATOM 2289 N N . LEU A 1 295 ? 12.688 22.188 4.004 1 98.38 295 LEU A N 1
ATOM 2290 C CA . LEU A 1 295 ? 11.547 21.562 4.66 1 98.38 295 LEU A CA 1
ATOM 2291 C C . LEU A 1 295 ? 11.773 21.453 6.164 1 98.38 295 LEU A C 1
ATOM 2293 O O . LEU A 1 295 ? 12.836 21 6.602 1 98.38 295 LEU A O 1
ATOM 2297 N N . TYR A 1 296 ? 10.852 21.953 6.914 1 98.75 296 TYR A N 1
ATOM 2298 C CA . TYR A 1 296 ? 10.867 21.844 8.367 1 98.75 296 TYR A CA 1
ATOM 2299 C C . TYR A 1 296 ? 9.773 20.891 8.852 1 98.75 296 TYR A C 1
ATOM 2301 O O . TYR A 1 296 ? 8.711 20.797 8.234 1 98.75 296 TYR A O 1
ATOM 2309 N N . PHE A 1 297 ? 10.094 20.188 9.914 1 98.81 297 PHE A N 1
ATOM 2310 C CA . PHE A 1 297 ? 9.148 19.297 10.57 1 98.81 297 PHE A CA 1
ATOM 2311 C C . PHE A 1 297 ? 9.156 19.516 12.078 1 98.81 297 PHE A C 1
ATOM 2313 O O . PHE A 1 297 ? 10.227 19.578 12.695 1 98.81 297 PHE A O 1
ATOM 2320 N N . SER A 1 298 ? 8.008 19.703 12.641 1 98.88 298 SER A N 1
ATOM 2321 C CA . SER A 1 298 ? 7.879 19.656 14.094 1 98.88 298 SER A CA 1
ATOM 2322 C C . SER A 1 298 ? 7.164 18.391 14.555 1 98.88 298 SER A C 1
ATOM 2324 O O . SER A 1 298 ? 6.105 18.047 14.031 1 98.88 298 SER A O 1
ATOM 2326 N N . GLY A 1 299 ? 7.699 17.688 15.422 1 98.38 299 GLY A N 1
ATOM 2327 C CA . GLY A 1 299 ? 7.168 16.469 16.016 1 98.38 299 GLY A CA 1
ATOM 2328 C C . GLY A 1 299 ? 7.891 16.062 17.297 1 98.38 299 GLY A C 1
ATOM 2329 O O . GLY A 1 299 ? 8.641 16.859 17.859 1 98.38 299 GLY A O 1
ATOM 2330 N N . LEU A 1 300 ? 7.566 14.883 17.781 1 98.56 300 LEU A N 1
ATOM 2331 C CA . LEU A 1 300 ? 8.141 14.406 19.031 1 98.56 300 LEU A CA 1
ATOM 2332 C C . LEU A 1 300 ? 9.32 13.477 18.781 1 98.56 300 LEU A C 1
ATOM 2334 O O . LEU A 1 300 ? 9.211 12.539 17.984 1 98.56 300 LEU A O 1
ATOM 2338 N N . ASP A 1 301 ? 10.398 13.742 19.391 1 98.06 301 ASP A N 1
ATOM 2339 C CA . ASP A 1 301 ? 11.586 12.906 19.234 1 98.06 301 ASP A CA 1
ATOM 2340 C C . ASP A 1 301 ? 11.547 11.719 20.188 1 98.06 301 ASP A C 1
ATOM 2342 O O . ASP A 1 301 ? 12.422 11.578 21.062 1 98.06 301 ASP A O 1
ATOM 2346 N N . SER A 1 302 ? 10.617 10.961 20.062 1 97.62 302 SER A N 1
ATOM 2347 C CA . SER A 1 302 ? 10.375 9.719 20.797 1 97.62 302 SER A CA 1
ATOM 2348 C C . SER A 1 302 ? 9.508 8.758 19.984 1 97.62 302 SER A C 1
ATOM 2350 O O . SER A 1 302 ? 8.57 9.188 19.312 1 97.62 302 SER A O 1
ATOM 2352 N N . ARG A 1 303 ? 9.789 7.523 20.062 1 96.12 303 ARG A N 1
ATOM 2353 C CA . ARG A 1 303 ? 9.016 6.535 19.328 1 96.12 303 ARG A CA 1
ATOM 2354 C C . ARG A 1 303 ? 7.902 5.949 20.188 1 96.12 303 ARG A C 1
ATOM 2356 O O . ARG A 1 303 ? 6.969 5.332 19.672 1 96.12 303 ARG A O 1
ATOM 2363 N N . THR A 1 304 ? 7.977 6.164 21.469 1 95.12 304 THR A N 1
ATOM 2364 C CA . THR A 1 304 ? 7.109 5.395 22.344 1 95.12 304 THR A CA 1
ATOM 2365 C C . THR A 1 304 ? 6.289 6.32 23.25 1 95.12 304 THR A C 1
ATOM 2367 O O . THR A 1 304 ? 5.262 5.91 23.797 1 95.12 304 THR A O 1
ATOM 2370 N N . SER A 1 305 ? 6.824 7.555 23.375 1 96.88 305 SER A N 1
ATOM 2371 C CA . SER A 1 305 ? 6.137 8.461 24.281 1 96.88 305 SER A CA 1
ATOM 2372 C C . SER A 1 305 ? 5.91 9.828 23.641 1 96.88 305 SER A C 1
ATOM 2374 O O . SER A 1 305 ? 6.707 10.266 22.812 1 96.88 305 SER A O 1
ATOM 2376 N N . ARG A 1 306 ? 4.883 10.484 24.094 1 97.12 306 ARG A N 1
ATOM 2377 C CA . ARG A 1 306 ? 4.602 11.836 23.625 1 97.12 306 ARG A CA 1
ATOM 2378 C C . ARG A 1 306 ? 5.383 12.875 24.422 1 97.12 306 ARG A C 1
ATOM 2380 O O . ARG A 1 306 ? 4.812 13.586 25.25 1 97.12 306 ARG A O 1
ATOM 2387 N N . THR A 1 307 ? 6.609 12.883 24.094 1 98.06 307 THR A N 1
ATOM 2388 C CA . THR A 1 307 ? 7.547 13.789 24.75 1 98.06 307 THR A CA 1
ATOM 2389 C C . THR A 1 307 ? 8.578 14.32 23.75 1 98.06 307 THR A C 1
ATOM 2391 O O . THR A 1 307 ? 8.711 13.789 22.656 1 98.06 307 THR A O 1
ATOM 2394 N N . ASN A 1 308 ? 9.188 15.406 24.109 1 98.31 308 ASN A N 1
ATOM 2395 C CA . ASN A 1 308 ? 10.359 15.914 23.406 1 98.31 308 ASN A CA 1
ATOM 2396 C C . ASN A 1 308 ? 9.984 16.547 22.078 1 98.31 308 ASN A C 1
ATOM 2398 O O . ASN A 1 308 ? 10.453 16.109 21.016 1 98.31 308 ASN A O 1
ATOM 2402 N N . MET A 1 309 ? 9.219 17.656 22.188 1 98.75 309 MET A N 1
ATOM 2403 C CA . MET A 1 309 ? 8.914 18.453 21 1 98.75 309 MET A CA 1
ATOM 2404 C C . MET A 1 309 ? 10.195 18.953 20.344 1 98.75 309 MET A C 1
ATOM 2406 O O . MET A 1 309 ? 11.047 19.562 21 1 98.75 309 MET A O 1
ATOM 2410 N N . THR A 1 310 ? 10.336 18.625 19.078 1 98.81 310 THR A N 1
ATOM 2411 C CA . THR A 1 310 ? 11.586 18.891 18.375 1 98.81 310 THR A CA 1
ATOM 2412 C C . THR A 1 310 ? 11.312 19.422 16.969 1 98.81 310 THR A C 1
ATOM 2414 O O . THR A 1 310 ? 10.367 18.984 16.312 1 98.81 310 THR A O 1
ATOM 2417 N N . LEU A 1 311 ? 12.07 20.406 16.547 1 98.81 311 LEU A N 1
ATOM 2418 C CA . LEU A 1 311 ? 12.094 20.875 15.172 1 98.81 311 LEU A CA 1
ATOM 2419 C C . LEU A 1 311 ? 13.18 20.172 14.375 1 98.81 311 LEU A C 1
ATOM 2421 O O . LEU A 1 311 ? 14.336 20.109 14.812 1 98.81 311 LEU A O 1
ATOM 2425 N N . TYR A 1 312 ? 12.812 19.578 13.242 1 98.75 312 TYR A N 1
ATOM 2426 C CA . TYR A 1 312 ? 13.742 18.984 12.289 1 98.75 312 TYR A CA 1
ATOM 2427 C C . TYR A 1 312 ? 13.75 19.766 10.977 1 98.75 312 TYR A C 1
ATOM 2429 O O . TYR A 1 312 ? 12.789 20.453 10.656 1 98.75 312 TYR A O 1
ATOM 2437 N N . TRP A 1 313 ? 14.922 19.688 10.227 1 98.31 313 TRP A N 1
ATOM 2438 C CA . TRP A 1 313 ? 14.875 20.281 8.898 1 98.31 313 TRP A CA 1
ATOM 2439 C C . TRP A 1 313 ? 15.656 19.438 7.898 1 98.31 313 TRP A C 1
ATOM 2441 O O . TRP A 1 313 ? 16.594 18.734 8.273 1 98.31 313 TRP A O 1
ATOM 2451 N N . SER A 1 314 ? 15.195 19.453 6.711 1 98 314 SER A N 1
ATOM 2452 C CA . SER A 1 314 ? 15.742 18.734 5.566 1 98 314 SER A CA 1
ATOM 2453 C C . SER A 1 314 ? 16.172 19.688 4.461 1 98 314 SER A C 1
ATOM 2455 O O . SER A 1 314 ? 15.469 20.656 4.16 1 98 314 SER A O 1
ATOM 2457 N N . LEU A 1 315 ? 17.328 19.344 3.818 1 96.19 315 LEU A N 1
ATOM 2458 C CA . LEU A 1 315 ? 17.859 20.172 2.75 1 96.19 315 LEU A CA 1
ATOM 2459 C C . LEU A 1 315 ? 17.688 19.484 1.395 1 96.19 315 LEU A C 1
ATOM 2461 O O . LEU A 1 315 ? 18.078 20.047 0.365 1 96.19 315 LEU A O 1
ATOM 2465 N N . ASP A 1 316 ? 17.141 18.312 1.421 1 96.25 316 ASP A N 1
ATOM 2466 C CA . ASP A 1 316 ? 17.016 17.531 0.188 1 96.25 316 ASP A CA 1
ATOM 2467 C C . ASP A 1 316 ? 15.578 17.094 -0.038 1 96.25 316 ASP A C 1
ATOM 2469 O O . ASP A 1 316 ? 15.328 15.953 -0.44 1 96.25 316 ASP A O 1
ATOM 2473 N N . ASN A 1 317 ? 14.648 17.969 0.341 1 95 317 ASN A N 1
ATOM 2474 C CA . ASN A 1 317 ? 13.227 17.812 0.069 1 95 317 ASN A CA 1
ATOM 2475 C C . ASN A 1 317 ? 12.648 16.609 0.818 1 95 317 ASN A C 1
ATOM 2477 O O . ASN A 1 317 ? 11.805 15.883 0.282 1 95 317 ASN A O 1
ATOM 2481 N N . GLY A 1 318 ? 13.156 16.375 1.966 1 95.94 318 GLY A N 1
ATOM 2482 C CA . GLY A 1 318 ? 12.516 15.438 2.877 1 95.94 318 GLY A CA 1
ATOM 2483 C C . GLY A 1 318 ? 13.102 14.047 2.809 1 95.94 318 GLY A C 1
ATOM 2484 O O . GLY A 1 318 ? 12.562 13.109 3.408 1 95.94 318 GLY A O 1
ATOM 2485 N N . ILE A 1 319 ? 14.18 13.828 2.109 1 93.81 319 ILE A N 1
ATOM 2486 C CA . ILE A 1 319 ? 14.812 12.516 2.012 1 93.81 319 ILE A CA 1
ATOM 2487 C C . ILE A 1 319 ? 15.625 12.242 3.27 1 93.81 319 ILE A C 1
ATOM 2489 O O . ILE A 1 319 ? 15.508 11.18 3.877 1 93.81 319 ILE A O 1
ATOM 2493 N N . THR A 1 320 ? 16.422 13.188 3.676 1 96.06 320 THR A N 1
ATOM 2494 C CA . THR A 1 320 ? 17.172 13.102 4.922 1 96.06 320 THR A CA 1
ATOM 2495 C C . THR A 1 320 ? 16.891 14.32 5.805 1 96.06 320 THR A C 1
ATOM 2497 O O . THR A 1 320 ? 16.453 15.359 5.312 1 96.06 320 THR A O 1
ATOM 2500 N N . TRP A 1 321 ? 17.109 14.141 7.09 1 97.56 321 TRP A N 1
ATOM 2501 C CA . TRP A 1 321 ? 16.812 15.18 8.07 1 97.56 321 TRP A CA 1
ATOM 2502 C C . TRP A 1 321 ? 17.953 15.336 9.062 1 97.56 321 TRP A C 1
ATOM 2504 O O . TRP A 1 321 ? 17.828 14.977 10.234 1 97.56 321 TRP A O 1
ATOM 2514 N N . PRO A 1 322 ? 19.016 15.938 8.633 1 93.69 322 PRO A N 1
ATOM 2515 C CA . PRO A 1 322 ? 20.234 15.984 9.461 1 93.69 322 PRO A CA 1
ATOM 2516 C C . PRO A 1 322 ? 20.141 17.016 10.586 1 93.69 322 PRO A C 1
ATOM 2518 O O . PRO A 1 322 ? 20.859 16.922 11.578 1 93.69 322 PRO A O 1
ATOM 2521 N N . GLY A 1 323 ? 19.297 18.047 10.477 1 95.25 323 GLY A N 1
ATOM 2522 C CA . GLY A 1 323 ? 19.219 19.078 11.492 1 95.25 323 GLY A CA 1
ATOM 2523 C C . GLY A 1 323 ? 18.031 18.906 12.43 1 95.25 323 GLY A C 1
ATOM 2524 O O . GLY A 1 323 ? 16.953 18.484 12.008 1 95.25 323 GLY A O 1
ATOM 2525 N N . TYR A 1 324 ? 18.312 19.25 13.695 1 97.25 324 TYR A N 1
ATOM 2526 C CA . TYR A 1 324 ? 17.219 19.219 14.664 1 97.25 324 TYR A CA 1
ATOM 2527 C C . TYR A 1 324 ? 17.453 20.203 15.789 1 97.25 324 TYR A C 1
ATOM 2529 O O . TYR A 1 324 ? 18.594 20.625 16.031 1 97.25 324 TYR A O 1
ATOM 2537 N N . LEU A 1 325 ? 16.422 20.672 16.422 1 98.38 325 LEU A N 1
ATOM 2538 C CA . LEU A 1 325 ? 16.406 21.562 17.562 1 98.38 325 LEU A CA 1
ATOM 2539 C C . LEU A 1 325 ? 15.367 21.125 18.578 1 98.38 325 LEU A C 1
ATOM 2541 O O . LEU A 1 325 ? 14.164 21.312 18.375 1 98.38 325 LEU A O 1
ATOM 2545 N N . PRO A 1 326 ? 15.805 20.516 19.719 1 98.31 326 PRO A N 1
ATOM 2546 C CA . PRO A 1 326 ? 14.82 20.25 20.766 1 98.31 326 PRO A CA 1
ATOM 2547 C C . PRO A 1 326 ? 14.18 21.531 21.312 1 98.31 326 PRO A C 1
ATOM 2549 O O . PRO A 1 326 ? 14.883 22.484 21.625 1 98.31 326 PRO A O 1
ATOM 2552 N N . ILE A 1 327 ? 12.891 21.531 21.438 1 98.62 327 ILE A N 1
ATOM 2553 C CA . ILE A 1 327 ? 12.141 22.719 21.859 1 98.62 327 ILE A CA 1
ATOM 2554 C C . ILE A 1 327 ? 11.664 22.531 23.297 1 98.62 327 ILE A C 1
ATOM 2556 O O . ILE A 1 327 ? 11.75 23.453 24.109 1 98.62 327 ILE A O 1
ATOM 2560 N N . TYR A 1 328 ? 11.141 21.422 23.625 1 98.44 328 TYR A N 1
ATOM 2561 C CA . TYR A 1 328 ? 10.602 21.109 24.938 1 98.44 328 TYR A CA 1
ATOM 2562 C C . TYR A 1 328 ? 10.75 19.625 25.266 1 98.44 328 TYR A C 1
ATOM 2564 O O . TYR A 1 328 ? 10.055 18.797 24.703 1 98.44 328 TYR A O 1
ATOM 2572 N N . LEU A 1 329 ? 11.516 19.25 26.266 1 97.69 329 LEU A N 1
ATOM 2573 C CA . LEU A 1 329 ? 11.977 17.875 26.5 1 97.69 329 LEU A CA 1
ATOM 2574 C C . LEU A 1 329 ? 10.883 17.047 27.156 1 97.69 329 LEU A C 1
ATOM 2576 O O . LEU A 1 329 ? 10.961 15.812 27.172 1 97.69 329 LEU A O 1
ATOM 2580 N N . HIS A 1 330 ? 9.883 17.703 27.656 1 97.81 330 HIS A N 1
ATOM 2581 C CA . HIS A 1 330 ? 8.906 16.984 28.469 1 97.81 330 HIS A CA 1
ATOM 2582 C C . HIS A 1 330 ? 7.641 16.688 27.672 1 97.81 330 HIS A C 1
ATOM 2584 O O . HIS A 1 330 ? 7.641 16.734 26.453 1 97.81 330 HIS A O 1
ATOM 2590 N N . ASN A 1 331 ? 6.586 16.25 28.391 1 98.25 331 ASN A N 1
ATOM 2591 C CA . ASN A 1 331 ? 5.332 15.875 27.734 1 98.25 331 ASN A CA 1
ATOM 2592 C C . ASN A 1 331 ? 4.859 16.938 26.766 1 98.25 331 ASN A C 1
ATOM 2594 O O . ASN A 1 331 ? 4.758 18.125 27.125 1 98.25 331 ASN A O 1
ATOM 2598 N N . SER A 1 332 ? 4.648 16.609 25.609 1 98.25 332 SER A N 1
ATOM 2599 C CA . SER A 1 332 ? 4.152 17.453 24.531 1 98.25 332 SER A CA 1
ATOM 2600 C C . SER A 1 332 ? 3.432 16.625 23.469 1 98.25 332 SER A C 1
ATOM 2602 O O . SER A 1 332 ? 3.521 15.391 23.469 1 98.25 332 SER A O 1
ATOM 2604 N N . ALA A 1 333 ? 2.723 17.266 22.578 1 97.94 333 ALA A N 1
ATOM 2605 C CA . ALA A 1 333 ? 1.947 16.5 21.609 1 97.94 333 ALA A CA 1
ATOM 2606 C C . ALA A 1 333 ? 1.759 17.281 20.312 1 97.94 333 ALA A C 1
ATOM 2608 O O . ALA A 1 333 ? 2.734 17.688 19.672 1 97.94 333 ALA A O 1
ATOM 2609 N N . TYR A 1 334 ? 0.562 17.594 19.891 1 98.31 334 TYR A N 1
ATOM 2610 C CA . TYR A 1 334 ? 0.224 18.172 18.594 1 98.31 334 TYR A CA 1
ATOM 2611 C C . TYR A 1 334 ? 0.944 19.5 18.391 1 98.31 334 TYR A C 1
ATOM 2613 O O . TYR A 1 334 ? 1.155 20.25 19.328 1 98.31 334 TYR A O 1
ATOM 2621 N N . SER A 1 335 ? 1.263 19.766 17.141 1 98.75 335 SER A N 1
ATOM 2622 C CA . SER A 1 335 ? 1.98 21 16.828 1 98.75 335 SER A CA 1
ATOM 2623 C C . SER A 1 335 ? 1.634 21.484 15.422 1 98.75 335 SER A C 1
ATOM 2625 O O . SER A 1 335 ? 1.087 20.75 14.609 1 98.75 335 SER A O 1
ATOM 2627 N N . CYS A 1 336 ? 1.994 22.734 15.164 1 98.88 336 CYS A N 1
ATOM 2628 C CA . CYS A 1 336 ? 1.808 23.344 13.859 1 98.88 336 CYS A CA 1
ATOM 2629 C C . CYS A 1 336 ? 2.832 24.453 13.617 1 98.88 336 CYS A C 1
ATOM 2631 O O . CYS A 1 336 ? 2.996 25.344 14.453 1 98.88 336 CYS A O 1
ATOM 2633 N N . LEU A 1 337 ? 3.449 24.375 12.469 1 98.88 337 LEU A N 1
ATOM 2634 C CA . LEU A 1 337 ? 4.441 25.359 12.07 1 98.88 337 LEU A CA 1
ATOM 2635 C C . LEU A 1 337 ? 3.807 26.453 11.211 1 98.88 337 LEU A C 1
ATOM 2637 O O . LEU A 1 337 ? 2.861 26.188 10.461 1 98.88 337 LEU A O 1
ATOM 2641 N N . THR A 1 338 ? 4.371 27.625 11.336 1 98.56 338 THR A N 1
ATOM 2642 C CA . THR A 1 338 ? 3.932 28.734 10.508 1 98.56 338 THR A CA 1
ATOM 2643 C C . THR A 1 338 ? 5.109 29.625 10.141 1 98.56 338 THR A C 1
ATOM 2645 O O . THR A 1 338 ? 5.938 29.969 10.992 1 98.56 338 THR A O 1
ATOM 2648 N N . ALA A 1 339 ? 5.227 29.969 8.891 1 98.31 339 ALA A N 1
ATOM 2649 C CA . ALA A 1 339 ? 6.23 30.938 8.484 1 98.31 339 ALA A CA 1
ATOM 2650 C C . ALA A 1 339 ? 5.824 32.344 8.906 1 98.31 339 ALA A C 1
ATOM 2652 O O . ALA A 1 339 ? 4.707 32.781 8.625 1 98.31 339 ALA A O 1
ATOM 2653 N N . ILE A 1 340 ? 6.711 33.062 9.555 1 98.06 340 ILE A N 1
ATOM 2654 C CA . ILE A 1 340 ? 6.426 34.406 10 1 98.06 340 ILE A CA 1
ATOM 2655 C C . ILE A 1 340 ? 7.043 35.406 9.016 1 98.06 340 ILE A C 1
ATOM 2657 O O . ILE A 1 340 ? 6.355 36.312 8.523 1 98.06 340 ILE A O 1
ATOM 2661 N N . ASP A 1 341 ? 8.258 35.312 8.766 1 96.88 341 ASP A N 1
ATOM 2662 C CA . ASP A 1 341 ? 9 36.062 7.762 1 96.88 341 ASP A CA 1
ATOM 2663 C C . ASP A 1 341 ? 10.219 35.281 7.281 1 96.88 341 ASP A C 1
ATOM 2665 O O . ASP A 1 341 ? 10.305 34.062 7.492 1 96.88 341 ASP A O 1
ATOM 2669 N N . ASN A 1 342 ? 11.125 35.906 6.59 1 96.38 342 ASN A N 1
ATOM 2670 C CA . ASN A 1 342 ? 12.219 35.188 5.945 1 96.38 342 ASN A CA 1
ATOM 2671 C C . ASN A 1 342 ? 13.102 34.469 6.969 1 96.38 342 ASN A C 1
ATOM 2673 O O . ASN A 1 342 ? 13.68 33.406 6.68 1 96.38 342 ASN A O 1
ATOM 2677 N N . ASN A 1 343 ? 13.203 35.031 8.164 1 97.5 343 ASN A N 1
ATOM 2678 C CA . ASN A 1 343 ? 14.18 34.5 9.109 1 97.5 343 ASN A CA 1
ATOM 2679 C C . ASN A 1 343 ? 13.5 33.938 10.359 1 97.5 343 ASN A C 1
ATOM 2681 O O . ASN A 1 343 ? 14.18 33.594 11.32 1 97.5 343 ASN A O 1
ATOM 2685 N N . ASN A 1 344 ? 12.188 34 10.453 1 97.94 344 ASN A N 1
ATOM 2686 C CA . ASN A 1 344 ? 11.484 33.562 11.648 1 97.94 344 ASN A CA 1
ATOM 2687 C C . ASN A 1 344 ? 10.32 32.625 11.297 1 97.94 344 ASN A C 1
ATOM 2689 O O . ASN A 1 344 ? 9.578 32.875 10.352 1 97.94 344 ASN A O 1
ATOM 2693 N N . ILE A 1 345 ? 10.203 31.531 12.023 1 98.69 345 ILE A N 1
ATOM 2694 C CA . ILE A 1 345 ? 9.016 30.688 11.953 1 98.69 345 ILE A CA 1
ATOM 2695 C C . ILE A 1 345 ? 8.391 30.562 13.344 1 98.69 345 ILE A C 1
ATOM 2697 O O . ILE A 1 345 ? 9.047 30.828 14.352 1 98.69 345 ILE A O 1
ATOM 2701 N N . GLY A 1 346 ? 7.168 30.328 13.375 1 98.81 346 GLY A N 1
ATOM 2702 C CA . GLY A 1 346 ? 6.441 30.078 14.609 1 98.81 346 GLY A CA 1
ATOM 2703 C C . GLY A 1 346 ? 6.059 28.625 14.797 1 98.81 346 GLY A C 1
ATOM 2704 O O . GLY A 1 346 ? 5.824 27.906 13.82 1 98.81 346 GLY A O 1
ATOM 2705 N N . LEU A 1 347 ? 6.004 28.203 16.031 1 98.88 347 LEU A N 1
ATOM 2706 C CA . LEU A 1 347 ? 5.539 26.891 16.438 1 98.88 347 LEU A CA 1
ATOM 2707 C C . LEU A 1 347 ? 4.5 26.984 17.547 1 98.88 347 LEU A C 1
ATOM 2709 O O . LEU A 1 347 ? 4.781 27.516 18.625 1 98.88 347 LEU A O 1
ATOM 2713 N N . VAL A 1 348 ? 3.303 26.578 17.281 1 98.88 348 VAL A N 1
ATOM 2714 C CA . VAL A 1 348 ? 2.359 26.328 18.359 1 98.88 348 VAL A CA 1
ATOM 2715 C C . VAL A 1 348 ? 2.309 24.828 18.672 1 98.88 348 VAL A C 1
ATOM 2717 O O . VAL A 1 348 ? 2.367 24 17.766 1 98.88 348 VAL A O 1
ATOM 2720 N N . TYR A 1 349 ? 2.256 24.484 19.953 1 98.81 349 TYR A N 1
ATOM 2721 C CA . TYR A 1 349 ? 2.211 23.078 20.297 1 98.81 349 TYR A CA 1
ATOM 2722 C C . TYR A 1 349 ? 1.609 22.875 21.688 1 98.81 349 TYR A C 1
ATOM 2724 O O . TYR A 1 349 ? 1.561 23.812 22.484 1 98.81 349 TYR A O 1
ATOM 2732 N N . GLU A 1 350 ? 1.094 21.688 21.875 1 98.56 350 GLU A N 1
ATOM 2733 C CA . GLU A 1 350 ? 0.629 21.297 23.203 1 98.56 350 GLU A CA 1
ATOM 2734 C C . GLU A 1 350 ? 1.801 21.078 24.156 1 98.56 350 GLU A C 1
ATOM 2736 O O . GLU A 1 350 ? 2.609 20.172 23.969 1 98.56 350 GLU A O 1
ATOM 2741 N N . LYS A 1 351 ? 1.861 21.891 25.125 1 98.25 351 LYS A N 1
ATOM 2742 C CA . LYS A 1 351 ? 2.961 21.859 26.078 1 98.25 351 LYS A CA 1
ATOM 2743 C C . LYS A 1 351 ? 2.49 21.312 27.422 1 98.25 351 LYS A C 1
ATOM 2745 O O . LYS A 1 351 ? 1.585 21.875 28.047 1 98.25 351 LYS A O 1
ATOM 2750 N N . GLY A 1 352 ? 3.164 20.25 27.812 1 96.31 352 GLY A N 1
ATOM 2751 C CA . GLY A 1 352 ? 2.744 19.594 29.031 1 96.31 352 GLY A CA 1
ATOM 2752 C C . GLY A 1 352 ? 1.533 18.703 28.859 1 96.31 352 GLY A C 1
ATOM 2753 O O . GLY A 1 352 ? 1.117 18.438 27.719 1 96.31 352 GLY A O 1
ATOM 2754 N N . ASN A 1 353 ? 0.976 18.188 29.922 1 92.19 353 ASN A N 1
ATOM 2755 C CA . ASN A 1 353 ? -0.198 17.312 29.891 1 92.19 353 ASN A CA 1
ATOM 2756 C C . ASN A 1 353 ? -1.396 17.969 30.562 1 92.19 353 ASN A C 1
ATOM 2758 O O . ASN A 1 353 ? -2.312 17.281 31.016 1 92.19 353 ASN A O 1
ATOM 2762 N N . ASN A 1 354 ? -1.362 19.281 30.594 1 91.12 354 ASN A N 1
ATOM 2763 C CA . ASN A 1 354 ? -2.379 19.984 31.359 1 91.12 354 ASN A CA 1
ATOM 2764 C C . ASN A 1 354 ? -3.24 20.875 30.484 1 91.12 354 ASN A C 1
ATOM 2766 O O . ASN A 1 354 ? -3.842 21.844 30.953 1 91.12 354 ASN A O 1
ATOM 2770 N N . GLY A 1 355 ? -3.203 20.688 29.219 1 94.81 355 GLY A N 1
ATOM 2771 C CA . GLY A 1 355 ? -4.102 21.406 28.328 1 94.81 355 GLY A CA 1
ATOM 2772 C C . GLY A 1 355 ? -3.58 22.766 27.906 1 94.81 355 GLY A C 1
ATOM 2773 O O . GLY A 1 355 ? -4.359 23.656 27.547 1 94.81 355 GLY A O 1
ATOM 2774 N N . HIS A 1 356 ? -2.299 22.984 28 1 96.44 356 HIS A N 1
ATOM 2775 C CA . HIS A 1 356 ? -1.667 24.25 27.609 1 96.44 356 HIS A CA 1
ATOM 2776 C C . HIS A 1 356 ? -1.162 24.203 26.172 1 96.44 356 HIS A C 1
ATOM 2778 O O . HIS A 1 356 ? -0.658 23.156 25.719 1 96.44 356 HIS A O 1
ATOM 2784 N N . ILE A 1 357 ? -1.314 25.328 25.547 1 98.12 357 ILE A N 1
ATOM 2785 C CA . ILE A 1 357 ? -0.701 25.5 24.234 1 98.12 357 ILE A CA 1
ATOM 2786 C C . ILE A 1 357 ? 0.312 26.641 24.281 1 98.12 357 ILE A C 1
ATOM 2788 O O . ILE A 1 357 ? -0.001 27.75 24.75 1 98.12 357 ILE A O 1
ATOM 2792 N N . ALA A 1 358 ? 1.442 26.375 23.844 1 98.5 358 ALA A N 1
ATOM 2793 C CA . ALA A 1 358 ? 2.502 27.391 23.797 1 98.5 358 ALA A CA 1
ATOM 2794 C C . ALA A 1 358 ? 2.793 27.812 22.359 1 98.5 358 ALA A C 1
ATOM 2796 O O . ALA A 1 358 ? 2.473 27.094 21.406 1 98.5 358 ALA A O 1
ATOM 2797 N N . PHE A 1 359 ? 3.314 29.016 22.234 1 98.69 359 PHE A N 1
ATOM 2798 C CA . PHE A 1 359 ? 3.891 29.562 21 1 98.69 359 PHE A CA 1
ATOM 2799 C C . PHE A 1 359 ? 5.387 29.797 21.172 1 98.69 359 PHE A C 1
ATOM 2801 O O . PHE A 1 359 ? 5.809 30.484 22.109 1 98.69 359 PHE A O 1
ATOM 2808 N N . SER A 1 360 ? 6.156 29.234 20.297 1 98.69 360 SER A N 1
ATOM 2809 C CA . SER A 1 360 ? 7.594 29.484 20.234 1 98.69 360 SER A CA 1
ATOM 2810 C C . SER A 1 360 ? 7.973 30.172 18.922 1 98.69 360 SER A C 1
ATOM 2812 O O . SER A 1 360 ? 7.574 29.734 17.844 1 98.69 360 SER A O 1
ATOM 2814 N N . LYS A 1 361 ? 8.68 31.281 19.031 1 98.38 361 LYS A N 1
ATOM 2815 C CA . LYS A 1 361 ? 9.273 31.922 17.875 1 98.38 361 LYS A CA 1
ATOM 2816 C C . LYS A 1 361 ? 10.711 31.453 17.656 1 98.38 361 LYS A C 1
ATOM 2818 O O . LYS A 1 361 ? 11.523 31.484 18.578 1 98.38 361 LYS A O 1
ATOM 2823 N N . ILE A 1 362 ? 11.016 31.031 16.438 1 98.69 362 ILE A N 1
ATOM 2824 C CA . ILE A 1 362 ? 12.312 30.438 16.141 1 98.69 362 ILE A CA 1
ATOM 2825 C C . ILE A 1 362 ? 13.008 31.25 15.047 1 98.69 362 ILE A C 1
ATOM 2827 O O . ILE A 1 362 ? 12.484 31.406 13.945 1 98.69 362 ILE A O 1
ATOM 2831 N N . ARG A 1 363 ? 14.164 31.766 15.352 1 98.31 363 ARG A N 1
ATOM 2832 C CA . ARG A 1 363 ? 15.008 32.406 14.352 1 98.31 363 ARG A CA 1
ATOM 2833 C C . ARG A 1 363 ? 15.852 31.391 13.602 1 98.31 363 ARG A C 1
ATOM 2835 O O . ARG A 1 363 ? 16.5 30.547 14.211 1 98.31 363 ARG A O 1
ATOM 2842 N N . LEU A 1 364 ? 15.891 31.453 12.328 1 97.69 364 LEU A N 1
ATOM 2843 C CA . LEU A 1 364 ? 16.453 30.391 11.508 1 97.69 364 LEU A CA 1
ATOM 2844 C C . LEU A 1 364 ? 17.938 30.625 11.273 1 97.69 364 LEU A C 1
ATOM 2846 O O . LEU A 1 364 ? 18.719 29.656 11.172 1 97.69 364 LEU A O 1
ATOM 2850 N N . HIS A 1 365 ? 18.312 31.828 11.062 1 94.06 365 HIS A N 1
ATOM 2851 C CA . HIS A 1 365 ? 19.703 32.125 10.742 1 94.06 365 HIS A CA 1
ATOM 2852 C C . HIS A 1 365 ? 20.297 33.094 11.766 1 94.06 365 HIS A C 1
ATOM 2854 O O . HIS A 1 365 ? 19.578 33.906 12.359 1 94.06 365 HIS A O 1
ATOM 2860 N N . ALA A 1 366 ? 21.594 32.969 11.953 1 85.06 366 ALA A N 1
ATOM 2861 C CA . ALA A 1 366 ? 22.328 33.875 12.844 1 85.06 366 ALA A CA 1
ATOM 2862 C C . ALA A 1 366 ? 22.484 35.25 12.227 1 85.06 366 ALA A C 1
ATOM 2864 O O . ALA A 1 366 ? 22.547 35.375 11.008 1 85.06 366 ALA A O 1
ATOM 2865 N N . MET B 1 1 ? -71.938 -36 -28.781 1 32.28 1 MET B N 1
ATOM 2866 C CA . MET B 1 1 ? -70.562 -36.438 -29.031 1 32.28 1 MET B CA 1
ATOM 2867 C C . MET B 1 1 ? -69.562 -35.5 -28.344 1 32.28 1 MET B C 1
ATOM 2869 O O . MET B 1 1 ? -69.438 -34.344 -28.734 1 32.28 1 MET B O 1
ATOM 2873 N N . GLY B 1 2 ? -69.5 -35.594 -26.969 1 39.53 2 GLY B N 1
ATOM 2874 C CA . GLY B 1 2 ? -68.75 -34.781 -25.984 1 39.53 2 GLY B CA 1
ATOM 2875 C C . GLY B 1 2 ? -67.25 -34.906 -26.141 1 39.53 2 GLY B C 1
ATOM 2876 O O . GLY B 1 2 ? -66.75 -36.031 -26.188 1 39.53 2 GLY B O 1
ATOM 2877 N N . SER B 1 3 ? -66.625 -33.969 -26.812 1 42.59 3 SER B N 1
ATOM 2878 C CA . SER B 1 3 ? -65.188 -33.844 -27.047 1 42.59 3 SER B CA 1
ATOM 2879 C C . SER B 1 3 ? -64.375 -33.844 -25.734 1 42.59 3 SER B C 1
ATOM 2881 O O . SER B 1 3 ? -64.625 -33 -24.875 1 42.59 3 SER B O 1
ATOM 2883 N N . GLU B 1 4 ? -63.969 -35 -25.234 1 42.06 4 GLU B N 1
ATOM 2884 C CA . GLU B 1 4 ? -63.094 -35.219 -24.094 1 42.06 4 GLU B CA 1
ATOM 2885 C C . GLU B 1 4 ? -61.719 -34.562 -24.328 1 42.06 4 GLU B C 1
ATOM 2887 O O . GLU B 1 4 ? -61.031 -34.938 -25.281 1 42.06 4 GLU B O 1
ATOM 2892 N N . SER B 1 5 ? -61.625 -33.219 -24.047 1 43.09 5 SER B N 1
ATOM 2893 C CA . SER B 1 5 ? -60.312 -32.562 -24.078 1 43.09 5 SER B CA 1
ATOM 2894 C C . SER B 1 5 ? -59.312 -33.219 -23.141 1 43.09 5 SER B C 1
ATOM 2896 O O . SER B 1 5 ? -59.594 -33.375 -21.938 1 43.09 5 SER B O 1
ATOM 2898 N N . THR B 1 6 ? -58.5 -34.156 -23.594 1 39.91 6 THR B N 1
ATOM 2899 C CA . THR B 1 6 ? -57.375 -34.75 -22.859 1 39.91 6 THR B CA 1
ATOM 2900 C C . THR B 1 6 ? -56.375 -33.688 -22.453 1 39.91 6 THR B C 1
ATOM 2902 O O . THR B 1 6 ? -55.781 -33.031 -23.297 1 39.91 6 THR B O 1
ATOM 2905 N N . ILE B 1 7 ? -56.438 -33.156 -21.188 1 42.69 7 ILE B N 1
ATOM 2906 C CA . ILE B 1 7 ? -55.438 -32.281 -20.578 1 42.69 7 ILE B CA 1
ATOM 2907 C C . ILE B 1 7 ? -54.125 -33.062 -20.453 1 42.69 7 ILE B C 1
ATOM 2909 O O . ILE B 1 7 ? -54.062 -34.094 -19.812 1 42.69 7 ILE B O 1
ATOM 2913 N N . PHE B 1 8 ? -53.219 -32.781 -21.469 1 40.53 8 PHE B N 1
ATOM 2914 C CA . PHE B 1 8 ? -51.844 -33.281 -21.359 1 40.53 8 PHE B CA 1
ATOM 2915 C C . PHE B 1 8 ? -51.125 -32.594 -20.203 1 40.53 8 PHE B C 1
ATOM 2917 O O . PHE B 1 8 ? -50.969 -31.375 -20.203 1 40.53 8 PHE B O 1
ATOM 2924 N N . ILE B 1 9 ? -51.156 -33.156 -19.047 1 42.69 9 ILE B N 1
ATOM 2925 C CA . ILE B 1 9 ? -50.312 -32.688 -17.938 1 42.69 9 ILE B CA 1
ATOM 2926 C C . ILE B 1 9 ? -48.844 -32.906 -18.281 1 42.69 9 ILE B C 1
ATOM 2928 O O . ILE B 1 9 ? -48.406 -34.031 -18.484 1 42.69 9 ILE B O 1
ATOM 2932 N N . MET B 1 10 ? -48.188 -31.875 -18.844 1 38.06 10 MET B N 1
ATOM 2933 C CA . MET B 1 10 ? -46.75 -31.859 -18.969 1 38.06 10 MET B CA 1
ATOM 2934 C C . MET B 1 10 ? -46.062 -31.875 -17.594 1 38.06 10 MET B C 1
ATOM 2936 O O . MET B 1 10 ? -46.188 -30.922 -16.828 1 38.06 10 MET B O 1
ATOM 2940 N N . ILE B 1 11 ? -45.844 -33 -17.031 1 42.41 11 ILE B N 1
ATOM 2941 C CA . ILE B 1 11 ? -44.969 -33.125 -15.875 1 42.41 11 ILE B CA 1
ATOM 2942 C C . ILE B 1 11 ? -43.562 -32.688 -16.25 1 42.41 11 ILE B C 1
ATOM 2944 O O . ILE B 1 11 ? -42.906 -33.312 -17.094 1 42.41 11 ILE B O 1
ATOM 2948 N N . SER B 1 12 ? -43.312 -31.438 -16.125 1 40.81 12 SER B N 1
ATOM 2949 C CA . SER B 1 12 ? -41.938 -31 -16.188 1 40.81 12 SER B CA 1
ATOM 2950 C C . SER B 1 12 ? -41.094 -31.609 -15.07 1 40.81 12 SER B C 1
ATOM 2952 O O . SER B 1 12 ? -41.375 -31.375 -13.891 1 40.81 12 SER B O 1
ATOM 2954 N N . ALA B 1 13 ? -40.531 -32.719 -15.273 1 38.19 13 ALA B N 1
ATOM 2955 C CA . ALA B 1 13 ? -39.5 -33.219 -14.359 1 38.19 13 ALA B CA 1
ATOM 2956 C C . ALA B 1 13 ? -38.406 -32.188 -14.117 1 38.19 13 ALA B C 1
ATOM 2958 O O . ALA B 1 13 ? -37.656 -31.828 -15.023 1 38.19 13 ALA B O 1
ATOM 2959 N N . VAL B 1 14 ? -38.688 -31.359 -13.18 1 40.72 14 VAL B N 1
ATOM 2960 C CA . VAL B 1 14 ? -37.562 -30.609 -12.641 1 40.72 14 VAL B CA 1
ATOM 2961 C C . VAL B 1 14 ? -36.438 -31.578 -12.234 1 40.72 14 VAL B C 1
ATOM 2963 O O . VAL B 1 14 ? -36.594 -32.344 -11.289 1 40.72 14 VAL B O 1
ATOM 2966 N N . LEU B 1 15 ? -35.75 -32.188 -13.148 1 33.69 15 LEU B N 1
ATOM 2967 C CA . LEU B 1 15 ? -34.5 -32.812 -12.75 1 33.69 15 LEU B CA 1
ATOM 2968 C C . LEU B 1 15 ? -33.781 -31.953 -11.734 1 33.69 15 LEU B C 1
ATOM 2970 O O . LEU B 1 15 ? -33.281 -30.875 -12.078 1 33.69 15 LEU B O 1
ATOM 2974 N N . CYS B 1 16 ? -34.188 -31.969 -10.539 1 39.34 16 CYS B N 1
ATOM 2975 C CA . CYS B 1 16 ? -33.312 -31.453 -9.484 1 39.34 16 CYS B CA 1
ATOM 2976 C C . CYS B 1 16 ? -31.875 -31.906 -9.68 1 39.34 16 CYS B C 1
ATOM 2978 O O . CYS B 1 16 ? -31.562 -33.094 -9.508 1 39.34 16 CYS B O 1
ATOM 2980 N N . GLN B 1 17 ? -31.281 -31.484 -10.711 1 40.47 17 GLN B N 1
ATOM 2981 C CA . GLN B 1 17 ? -29.844 -31.719 -10.742 1 40.47 17 GLN B CA 1
ATOM 2982 C C . GLN B 1 17 ? -29.25 -31.672 -9.336 1 40.47 17 GLN B C 1
ATOM 2984 O O . GLN B 1 17 ? -29.281 -30.625 -8.68 1 40.47 17 GLN B O 1
ATOM 2989 N N . ALA B 1 18 ? -29.375 -32.562 -8.664 1 44.84 18 ALA B N 1
ATOM 2990 C CA . ALA B 1 18 ? -28.688 -32.688 -7.383 1 44.84 18 ALA B CA 1
ATOM 2991 C C . ALA B 1 18 ? -27.266 -32.156 -7.469 1 44.84 18 ALA B C 1
ATOM 2993 O O . ALA B 1 18 ? -26.422 -32.719 -8.188 1 44.84 18 ALA B O 1
ATOM 2994 N N . SER B 1 19 ? -27.078 -30.906 -7.418 1 54.16 19 SER B N 1
ATOM 2995 C CA . SER B 1 19 ? -25.719 -30.375 -7.367 1 54.16 19 SER B CA 1
ATOM 2996 C C . SER B 1 19 ? -24.844 -31.203 -6.434 1 54.16 19 SER B C 1
ATOM 2998 O O . SER B 1 19 ? -25.156 -31.375 -5.254 1 54.16 19 SER B O 1
ATOM 3000 N N . ALA B 1 20 ? -24.125 -32.188 -6.957 1 65.06 20 ALA B N 1
ATOM 3001 C CA . ALA B 1 20 ? -23.219 -33.062 -6.23 1 65.06 20 ALA B CA 1
ATOM 3002 C C . ALA B 1 20 ? -22.469 -32.312 -5.141 1 65.06 20 ALA B C 1
ATOM 3004 O O . ALA B 1 20 ? -21.969 -31.203 -5.375 1 65.06 20 ALA B O 1
ATOM 3005 N N . VAL B 1 21 ? -22.625 -32.781 -3.971 1 80.75 21 VAL B N 1
ATOM 3006 C CA . VAL B 1 21 ? -22 -32.219 -2.783 1 80.75 21 VAL B CA 1
ATOM 3007 C C . VAL B 1 21 ? -20.484 -32.281 -2.928 1 80.75 21 VAL B C 1
ATOM 3009 O O . VAL B 1 21 ? -19.922 -33.312 -3.264 1 80.75 21 VAL B O 1
ATOM 3012 N N . LEU B 1 22 ? -19.781 -31.203 -2.898 1 91.69 22 LEU B N 1
ATOM 3013 C CA . LEU B 1 22 ? -18.328 -31.109 -2.93 1 91.69 22 LEU B CA 1
ATOM 3014 C C . LEU B 1 22 ? -17.703 -31.828 -1.742 1 91.69 22 LEU B C 1
ATOM 3016 O O . LEU B 1 22 ? -17.938 -31.469 -0.589 1 91.69 22 LEU B O 1
ATOM 3020 N N . SER B 1 23 ? -17.031 -32.969 -1.962 1 94.62 23 SER B N 1
ATOM 3021 C CA . SER B 1 23 ? -16.359 -33.812 -0.972 1 94.62 23 SER B CA 1
ATOM 3022 C C . SER B 1 23 ? -15.031 -34.344 -1.509 1 94.62 23 SER B C 1
ATOM 3024 O O . SER B 1 23 ? -14.883 -35.531 -1.75 1 94.62 23 SER B O 1
ATOM 3026 N N . PRO B 1 24 ? -14.078 -33.5 -1.657 1 97.62 24 PRO B N 1
ATOM 3027 C CA . PRO B 1 24 ? -12.805 -33.875 -2.27 1 97.62 24 PRO B CA 1
ATOM 3028 C C . PRO B 1 24 ? -12.109 -35 -1.506 1 97.62 24 PRO B C 1
ATOM 3030 O O . PRO B 1 24 ? -12.102 -35 -0.272 1 97.62 24 PRO B O 1
ATOM 3033 N N . VAL B 1 25 ? -11.562 -35.969 -2.266 1 97.94 25 VAL B N 1
ATOM 3034 C CA . VAL B 1 25 ? -10.789 -37.062 -1.702 1 97.94 25 VAL B CA 1
ATOM 3035 C C . VAL B 1 25 ? -9.625 -37.406 -2.623 1 97.94 25 VAL B C 1
ATOM 3037 O O . VAL B 1 25 ? -9.758 -37.406 -3.848 1 97.94 25 VAL B O 1
ATOM 3040 N N . VAL B 1 26 ? -8.508 -37.656 -2.041 1 98.25 26 VAL B N 1
ATOM 3041 C CA . VAL B 1 26 ? -7.375 -38.156 -2.824 1 98.25 26 VAL B CA 1
ATOM 3042 C C . VAL B 1 26 ? -7.629 -39.594 -3.273 1 98.25 26 VAL B C 1
ATOM 3044 O O . VAL B 1 26 ? -7.832 -40.469 -2.443 1 98.25 26 VAL B O 1
ATOM 3047 N N . ILE B 1 27 ? -7.535 -39.844 -4.551 1 97.56 27 ILE B N 1
ATOM 3048 C CA . ILE B 1 27 ? -7.883 -41.188 -5.023 1 97.56 27 ILE B CA 1
ATOM 3049 C C . ILE B 1 27 ? -6.629 -41.875 -5.539 1 97.56 27 ILE B C 1
ATOM 3051 O O . ILE B 1 27 ? -6.625 -43.125 -5.719 1 97.56 27 ILE B O 1
ATOM 3055 N N . GLU B 1 28 ? -5.633 -41.156 -5.828 1 96.19 28 GLU B N 1
ATOM 3056 C CA . GLU B 1 28 ? -4.359 -41.688 -6.281 1 96.19 28 GLU B CA 1
ATOM 3057 C C . GLU B 1 28 ? -3.195 -40.781 -5.914 1 96.19 28 GLU B C 1
ATOM 3059 O O . GLU B 1 28 ? -3.344 -39.562 -5.906 1 96.19 28 GLU B O 1
ATOM 3064 N N . GLU B 1 29 ? -2.035 -41.406 -5.602 1 96.69 29 GLU B N 1
ATOM 3065 C CA . GLU B 1 29 ? -0.803 -40.656 -5.367 1 96.69 29 GLU B CA 1
ATOM 3066 C C . GLU B 1 29 ? 0.408 -41.406 -5.914 1 96.69 29 GLU B C 1
ATOM 3068 O O . GLU B 1 29 ? 0.497 -42.625 -5.785 1 96.69 29 GLU B O 1
ATOM 3073 N N . GLN B 1 30 ? 1.265 -40.688 -6.492 1 96.38 30 GLN B N 1
ATOM 3074 C CA . GLN B 1 30 ? 2.5 -41.281 -6.98 1 96.38 30 GLN B CA 1
ATOM 3075 C C . GLN B 1 30 ? 3.654 -40.281 -6.938 1 96.38 30 GLN B C 1
ATOM 3077 O O . GLN B 1 30 ? 3.443 -39.062 -7.078 1 96.38 30 GLN B O 1
ATOM 3082 N N . TYR B 1 31 ? 4.836 -40.812 -6.734 1 96.19 31 TYR B N 1
ATOM 3083 C CA . TYR B 1 31 ? 6.031 -40 -6.906 1 96.19 31 TYR B CA 1
ATOM 3084 C C . TYR B 1 31 ? 6.352 -39.812 -8.383 1 96.19 31 TYR B C 1
ATOM 3086 O O . TYR B 1 31 ? 6.465 -40.781 -9.133 1 96.19 31 TYR B O 1
ATOM 3094 N N . LEU B 1 32 ? 6.43 -38.594 -8.773 1 96.81 32 LEU B N 1
ATOM 3095 C CA . LEU B 1 32 ? 6.723 -38.281 -10.172 1 96.81 32 LEU B CA 1
ATOM 3096 C C . LEU B 1 32 ? 8.219 -38.094 -10.383 1 96.81 32 LEU B C 1
ATOM 3098 O O . LEU B 1 32 ? 8.805 -38.719 -11.281 1 96.81 32 LEU B O 1
ATOM 3102 N N . PHE B 1 33 ? 8.828 -37.219 -9.641 1 97 33 PHE B N 1
ATOM 3103 C CA . PHE B 1 33 ? 10.258 -36.969 -9.734 1 97 33 PHE B CA 1
ATOM 3104 C C . PHE B 1 33 ? 10.977 -37.375 -8.461 1 97 33 PHE B C 1
ATOM 3106 O O . PHE B 1 33 ? 10.547 -37.031 -7.355 1 97 33 PHE B O 1
ATOM 3113 N N . GLN B 1 34 ? 12.039 -38.094 -8.625 1 94.44 34 GLN B N 1
ATOM 3114 C CA . GLN B 1 34 ? 12.883 -38.531 -7.523 1 94.44 34 GLN B CA 1
ATOM 3115 C C . GLN B 1 34 ? 14.359 -38.344 -7.852 1 94.44 34 GLN B C 1
ATOM 3117 O O . GLN B 1 34 ? 14.797 -38.656 -8.969 1 94.44 34 GLN B O 1
ATOM 3122 N N . PRO B 1 35 ? 15.031 -37.75 -6.785 1 93 35 PRO B N 1
ATOM 3123 C CA . PRO B 1 35 ? 16.469 -37.625 -7.039 1 93 35 PRO B CA 1
ATOM 3124 C C . PRO B 1 35 ? 17.125 -38.969 -7.402 1 93 35 PRO B C 1
ATOM 3126 O O . PRO B 1 35 ? 16.641 -40.031 -7.012 1 93 35 PRO B O 1
ATOM 3129 N N . GLY B 1 36 ? 18.422 -38.812 -8.023 1 80.81 36 GLY B N 1
ATOM 3130 C CA . GLY B 1 36 ? 19.188 -39.969 -8.484 1 80.81 36 GLY B CA 1
ATOM 3131 C C . GLY B 1 36 ? 19.094 -40.156 -9.984 1 80.81 36 GLY B C 1
ATOM 3132 O O . GLY B 1 36 ? 19.172 -39.188 -10.75 1 80.81 36 GLY B O 1
ATOM 3133 N N . ASN B 1 37 ? 18.766 -41.344 -10.477 1 66.38 37 ASN B N 1
ATOM 3134 C CA . ASN B 1 37 ? 18.75 -41.656 -11.898 1 66.38 37 ASN B CA 1
ATOM 3135 C C . ASN B 1 37 ? 17.375 -41.406 -12.508 1 66.38 37 ASN B C 1
ATOM 3137 O O . ASN B 1 37 ? 16.344 -41.625 -11.867 1 66.38 37 ASN B O 1
ATOM 3141 N N . PRO B 1 38 ? 17.156 -40.844 -13.68 1 64.69 38 PRO B N 1
ATOM 3142 C CA . PRO B 1 38 ? 18.188 -40.469 -14.656 1 64.69 38 PRO B CA 1
ATOM 3143 C C . PRO B 1 38 ? 18.719 -39.062 -14.422 1 64.69 38 PRO B C 1
ATOM 3145 O O . PRO B 1 38 ? 18.047 -38.219 -13.805 1 64.69 38 PRO B O 1
ATOM 3148 N N . GLY B 1 39 ? 19.969 -38.656 -14.906 1 66.06 39 GLY B N 1
ATOM 3149 C CA . GLY B 1 39 ? 20.672 -37.375 -14.773 1 66.06 39 GLY B CA 1
ATOM 3150 C C . GLY B 1 39 ? 21.141 -37.094 -13.359 1 66.06 39 GLY B C 1
ATOM 3151 O O . GLY B 1 39 ? 20.578 -37.625 -12.398 1 66.06 39 GLY B O 1
ATOM 3152 N N . GLU B 1 40 ? 22.344 -37.031 -13 1 81.88 40 GLU B N 1
ATOM 3153 C CA . GLU B 1 40 ? 22.875 -36.688 -11.688 1 81.88 40 GLU B CA 1
ATOM 3154 C C . GLU B 1 40 ? 22.141 -35.469 -11.086 1 81.88 40 GLU B C 1
ATOM 3156 O O . GLU B 1 40 ? 22.516 -34.344 -11.344 1 81.88 40 GLU B O 1
ATOM 3161 N N . VAL B 1 41 ? 20.828 -35.75 -10.578 1 92.19 41 VAL B N 1
ATOM 3162 C CA . VAL B 1 41 ? 20.047 -34.719 -9.953 1 92.19 41 VAL B CA 1
ATOM 3163 C C . VAL B 1 41 ? 20.016 -34.906 -8.438 1 92.19 41 VAL B C 1
ATOM 3165 O O . VAL B 1 41 ? 19.719 -36 -7.953 1 92.19 41 VAL B O 1
ATOM 3168 N N . ASP B 1 42 ? 20.375 -33.844 -7.73 1 93.25 42 ASP B N 1
ATOM 3169 C CA . ASP B 1 42 ? 20.406 -33.875 -6.273 1 93.25 42 ASP B CA 1
ATOM 3170 C C . ASP B 1 42 ? 19.016 -33.688 -5.688 1 93.25 42 ASP B C 1
ATOM 3172 O O . ASP B 1 42 ? 18.672 -34.281 -4.668 1 93.25 42 ASP B O 1
ATOM 3176 N N . ALA B 1 43 ? 18.203 -32.812 -6.332 1 95.5 43 ALA B N 1
ATOM 3177 C CA . ALA B 1 43 ? 16.859 -32.531 -5.836 1 95.5 43 ALA B CA 1
ATOM 3178 C C . ALA B 1 43 ? 15.969 -31.969 -6.945 1 95.5 43 ALA B C 1
ATOM 3180 O O . ALA B 1 43 ? 16.406 -31.172 -7.762 1 95.5 43 ALA B O 1
ATOM 3181 N N . TYR B 1 44 ? 14.758 -32.438 -6.953 1 96.81 44 TYR B N 1
ATOM 3182 C CA . TYR B 1 44 ? 13.742 -31.812 -7.789 1 96.81 44 TYR B CA 1
ATOM 3183 C C . TYR B 1 44 ? 12.914 -30.828 -6.988 1 96.81 44 TYR B C 1
ATOM 3185 O O . TYR B 1 44 ? 12.508 -31.109 -5.859 1 96.81 44 TYR B O 1
ATOM 3193 N N . ARG B 1 45 ? 12.68 -29.625 -7.516 1 97 45 ARG B N 1
ATOM 3194 C CA . ARG B 1 45 ? 11.906 -28.578 -6.852 1 97 45 ARG B CA 1
ATOM 3195 C C . ARG B 1 45 ? 11.031 -27.828 -7.848 1 97 45 ARG B C 1
ATOM 3197 O O . ARG B 1 45 ? 11.18 -27.984 -9.062 1 97 45 ARG B O 1
ATOM 3204 N N . ILE B 1 46 ? 10.062 -27.047 -7.371 1 97.75 46 ILE B N 1
ATOM 3205 C CA . ILE B 1 46 ? 9.242 -26.078 -8.102 1 97.75 46 ILE B CA 1
ATOM 3206 C C . ILE B 1 46 ? 8.336 -26.828 -9.086 1 97.75 46 ILE B C 1
ATOM 3208 O O . ILE B 1 46 ? 8.422 -26.609 -10.297 1 97.75 46 ILE B O 1
ATOM 3212 N N . PRO B 1 47 ? 7.488 -27.641 -8.648 1 98.56 47 PRO B N 1
ATOM 3213 C CA . PRO B 1 47 ? 6.617 -28.406 -9.547 1 98.56 47 PRO B CA 1
ATOM 3214 C C . PRO B 1 47 ? 5.531 -27.547 -10.188 1 98.56 47 PRO B C 1
ATOM 3216 O O . PRO B 1 47 ? 4.965 -26.672 -9.531 1 98.56 47 PRO B O 1
ATOM 3219 N N . ILE B 1 48 ? 5.305 -27.781 -11.461 1 98.88 48 ILE B N 1
ATOM 3220 C CA . ILE B 1 48 ? 4.199 -27.188 -12.203 1 98.88 48 ILE B CA 1
ATOM 3221 C C . ILE B 1 48 ? 3.514 -28.25 -13.055 1 98.88 48 ILE B C 1
ATOM 3223 O O . ILE B 1 48 ? 4.18 -29.078 -13.68 1 98.88 48 ILE B O 1
ATOM 3227 N N . SER B 1 49 ? 2.25 -28.266 -13.102 1 98.62 49 SER B N 1
ATOM 3228 C CA . SER B 1 49 ? 1.533 -29.156 -14 1 98.62 49 SER B CA 1
ATOM 3229 C C . SER B 1 49 ? 0.444 -28.422 -14.773 1 98.62 49 SER B C 1
ATOM 3231 O O . SER B 1 49 ? -0.173 -27.5 -14.25 1 98.62 49 SER B O 1
ATOM 3233 N N . ILE B 1 50 ? 0.234 -28.859 -15.977 1 98.5 50 ILE B N 1
ATOM 3234 C CA . ILE B 1 50 ? -0.807 -28.297 -16.828 1 98.5 50 ILE B CA 1
ATOM 3235 C C . ILE B 1 50 ? -1.508 -29.422 -17.594 1 98.5 50 ILE B C 1
ATOM 3237 O O . ILE B 1 50 ? -0.917 -30.484 -17.828 1 98.5 50 ILE B O 1
ATOM 3241 N N . MET B 1 51 ? -2.684 -29.203 -17.906 1 97.94 51 MET B N 1
ATOM 3242 C CA . MET B 1 51 ? -3.461 -30.094 -18.781 1 97.94 51 MET B CA 1
ATOM 3243 C C . MET B 1 51 ? -3.576 -29.516 -20.188 1 97.94 51 MET B C 1
ATOM 3245 O O . MET B 1 51 ? -4.145 -28.438 -20.375 1 97.94 51 MET B O 1
ATOM 3249 N N . CYS B 1 52 ? -3.088 -30.25 -21.156 1 97.69 52 CYS B N 1
ATOM 3250 C CA . CYS B 1 52 ? -3.158 -29.812 -22.547 1 97.69 52 CYS B CA 1
ATOM 3251 C C . CYS B 1 52 ? -4.5 -30.172 -23.172 1 97.69 52 CYS B C 1
ATOM 3253 O O . CYS B 1 52 ? -5.172 -31.109 -22.703 1 97.69 52 CYS B O 1
ATOM 3255 N N . PRO B 1 53 ? -4.836 -29.438 -24.219 1 96.06 53 PRO B N 1
ATOM 3256 C CA . PRO B 1 53 ? -6.102 -29.719 -24.891 1 96.06 53 PRO B CA 1
ATOM 3257 C C . PRO B 1 53 ? -6.152 -31.125 -25.484 1 96.06 53 PRO B C 1
ATOM 3259 O O . PRO B 1 53 ? -7.234 -31.672 -25.719 1 96.06 53 PRO B O 1
ATOM 3262 N N . ASP B 1 54 ? -5.078 -31.75 -25.797 1 95.69 54 ASP B N 1
ATOM 3263 C CA . ASP B 1 54 ? -5.07 -33.125 -26.328 1 95.69 54 ASP B CA 1
ATOM 3264 C C . ASP B 1 54 ? -5.207 -34.156 -25.203 1 95.69 54 ASP B C 1
ATOM 3266 O O . ASP B 1 54 ? -4.992 -35.344 -25.406 1 95.69 54 ASP B O 1
ATOM 3270 N N . ARG B 1 55 ? -5.383 -33.656 -23.969 1 95.75 55 ARG B N 1
ATOM 3271 C CA . ARG B 1 55 ? -5.688 -34.438 -22.766 1 95.75 55 ARG B CA 1
ATOM 3272 C C . ARG B 1 55 ? -4.422 -35 -22.141 1 95.75 55 ARG B C 1
ATOM 3274 O O . ARG B 1 55 ? -4.492 -35.844 -21.234 1 95.75 55 ARG B O 1
ATOM 3281 N N . SER B 1 56 ? -3.326 -34.562 -22.656 1 97.25 56 SER B N 1
ATOM 3282 C CA . SER B 1 56 ? -2.094 -34.906 -21.953 1 97.25 56 SER B CA 1
ATOM 3283 C C . SER B 1 56 ? -1.869 -34 -20.75 1 97.25 56 SER B C 1
ATOM 3285 O O . SER B 1 56 ? -2.135 -32.781 -20.844 1 97.25 56 SER B O 1
ATOM 3287 N N . ILE B 1 57 ? -1.401 -34.562 -19.703 1 98.56 57 ILE B N 1
ATOM 3288 C CA . ILE B 1 57 ? -0.914 -33.781 -18.578 1 98.56 57 ILE B CA 1
ATOM 3289 C C . ILE B 1 57 ? 0.609 -33.688 -18.641 1 98.56 57 ILE B C 1
ATOM 3291 O O . ILE B 1 57 ? 1.298 -34.688 -18.781 1 98.56 57 ILE B O 1
ATOM 3295 N N . LEU B 1 58 ? 1.113 -32.5 -18.625 1 98.81 58 LEU B N 1
ATOM 3296 C CA . LEU B 1 58 ? 2.551 -32.25 -18.516 1 98.81 58 LEU B CA 1
ATOM 3297 C C . LEU B 1 58 ? 2.912 -31.812 -17.094 1 98.81 58 LEU B C 1
ATOM 3299 O O . LEU B 1 58 ? 2.271 -30.906 -16.547 1 98.81 58 LEU B O 1
ATOM 3303 N N . ALA B 1 59 ? 3.859 -32.469 -16.453 1 98.75 59 ALA B N 1
ATOM 3304 C CA . ALA B 1 59 ? 4.422 -32.062 -15.172 1 98.75 59 ALA B CA 1
ATOM 3305 C C . ALA B 1 59 ? 5.875 -31.625 -15.328 1 98.75 59 ALA B C 1
ATOM 3307 O O . ALA B 1 59 ? 6.672 -32.312 -15.984 1 98.75 59 ALA B O 1
ATOM 3308 N N . PHE B 1 60 ? 6.195 -30.5 -14.758 1 98.75 60 PHE B N 1
ATOM 3309 C CA . PHE B 1 60 ? 7.527 -29.922 -14.852 1 98.75 60 PHE B CA 1
ATOM 3310 C C . PHE B 1 60 ? 8.156 -29.781 -13.477 1 98.75 60 PHE B C 1
ATOM 3312 O O . PHE B 1 60 ? 7.453 -29.703 -12.469 1 98.75 60 PHE B O 1
ATOM 3319 N N . ALA B 1 61 ? 9.492 -29.703 -13.461 1 97.88 61 ALA B N 1
ATOM 3320 C CA . ALA B 1 61 ? 10.25 -29.422 -12.25 1 97.88 61 ALA B CA 1
ATOM 3321 C C . ALA B 1 61 ? 11.664 -28.953 -12.586 1 97.88 61 ALA B C 1
ATOM 3323 O O . ALA B 1 61 ? 12.18 -29.234 -13.672 1 97.88 61 ALA B O 1
ATOM 3324 N N . GLU B 1 62 ? 12.234 -28.25 -11.656 1 96.62 62 GLU B N 1
ATOM 3325 C CA . GLU B 1 62 ? 13.68 -28.047 -11.719 1 96.62 62 GLU B CA 1
ATOM 3326 C C . GLU B 1 62 ? 14.43 -29.281 -11.242 1 96.62 62 GLU B C 1
ATOM 3328 O O . GLU B 1 62 ? 14.188 -29.781 -10.141 1 96.62 62 GLU B O 1
ATOM 3333 N N . GLY B 1 63 ? 15.25 -29.844 -12.125 1 96 63 GLY B N 1
ATOM 3334 C CA . GLY B 1 63 ? 16.234 -30.812 -11.672 1 96 63 GLY B CA 1
ATOM 3335 C C . GLY B 1 63 ? 17.547 -30.172 -11.242 1 96 63 GLY B C 1
ATOM 3336 O O . GLY B 1 63 ? 18.438 -29.953 -12.07 1 96 63 GLY B O 1
ATOM 3337 N N . ARG B 1 64 ? 17.703 -29.953 -9.961 1 94.62 64 ARG B N 1
ATOM 3338 C CA . ARG B 1 64 ? 18.875 -29.266 -9.438 1 94.62 64 ARG B CA 1
ATOM 3339 C C . ARG B 1 64 ? 20.047 -30.234 -9.25 1 94.62 64 ARG B C 1
ATOM 3341 O O . ARG B 1 64 ? 19.953 -31.172 -8.453 1 94.62 64 ARG B O 1
ATOM 3348 N N . LYS B 1 65 ? 21.125 -29.984 -9.875 1 91.94 65 LYS B N 1
ATOM 3349 C CA . LYS B 1 65 ? 22.172 -30.984 -10.109 1 91.94 65 LYS B CA 1
ATOM 3350 C C . LYS B 1 65 ? 23.016 -31.188 -8.859 1 91.94 65 LYS B C 1
ATOM 3352 O O . LYS B 1 65 ? 23.375 -32.312 -8.523 1 91.94 65 LYS B O 1
ATOM 3357 N N . TYR B 1 66 ? 23.375 -30.094 -8.125 1 89.19 66 TYR B N 1
ATOM 3358 C CA . TYR B 1 66 ? 24.422 -30.234 -7.117 1 89.19 66 TYR B CA 1
ATOM 3359 C C . TYR B 1 66 ? 23.953 -29.688 -5.777 1 89.19 66 TYR B C 1
ATOM 3361 O O . TYR B 1 66 ? 24.781 -29.406 -4.898 1 89.19 66 TYR B O 1
ATOM 3369 N N . GLY B 1 67 ? 22.797 -29.469 -5.617 1 87.19 67 GLY B N 1
ATOM 3370 C CA . GLY B 1 67 ? 22.266 -28.938 -4.375 1 87.19 67 GLY B CA 1
ATOM 3371 C C . GLY B 1 67 ? 20.781 -28.594 -4.453 1 87.19 67 GLY B C 1
ATOM 3372 O O . GLY B 1 67 ? 20.156 -28.781 -5.492 1 87.19 67 GLY B O 1
ATOM 3373 N N . ARG B 1 68 ? 20.297 -28 -3.363 1 88.94 68 ARG B N 1
ATOM 3374 C CA . ARG B 1 68 ? 18.875 -27.75 -3.266 1 88.94 68 ARG B CA 1
ATOM 3375 C C . ARG B 1 68 ? 18.562 -26.266 -3.391 1 88.94 68 ARG B C 1
ATOM 3377 O O . ARG B 1 68 ? 17.406 -25.875 -3.533 1 88.94 68 ARG B O 1
ATOM 3384 N N . GLY B 1 69 ? 19.547 -25.453 -3.334 1 87.5 69 GLY B N 1
ATOM 3385 C CA . GLY B 1 69 ? 19.375 -24.016 -3.32 1 87.5 69 GLY B CA 1
ATOM 3386 C C . GLY B 1 69 ? 19.016 -23.438 -4.68 1 87.5 69 GLY B C 1
ATOM 3387 O O . GLY B 1 69 ? 18.984 -24.172 -5.676 1 87.5 69 GLY B O 1
ATOM 3388 N N . ASP B 1 70 ? 18.719 -22.125 -4.727 1 85.75 70 ASP B N 1
ATOM 3389 C CA . ASP B 1 70 ? 18.234 -21.453 -5.93 1 85.75 70 ASP B CA 1
ATOM 3390 C C . ASP B 1 70 ? 19.375 -21.25 -6.938 1 85.75 70 ASP B C 1
ATOM 3392 O O . ASP B 1 70 ? 19.125 -21.016 -8.117 1 85.75 70 ASP B O 1
ATOM 3396 N N . TYR B 1 71 ? 20.484 -21.406 -6.469 1 86.88 71 TYR B N 1
ATOM 3397 C CA . TYR B 1 71 ? 21.641 -21.219 -7.336 1 86.88 71 TYR B CA 1
ATOM 3398 C C . TYR B 1 71 ? 22.156 -22.547 -7.867 1 86.88 71 TYR B C 1
ATOM 3400 O O . TYR B 1 71 ? 21.75 -23.609 -7.391 1 86.88 71 TYR B O 1
ATOM 3408 N N . GLY B 1 72 ? 22.969 -22.5 -8.969 1 88.62 72 GLY B N 1
ATOM 3409 C CA . GLY B 1 72 ? 23.625 -23.688 -9.492 1 88.62 72 GLY B CA 1
ATOM 3410 C C . GLY B 1 72 ? 22.984 -24.203 -10.773 1 88.62 72 GLY B C 1
ATOM 3411 O O . GLY B 1 72 ? 22.062 -23.594 -11.305 1 88.62 72 GLY B O 1
ATOM 3412 N N . SER B 1 73 ? 23.484 -25.344 -11.25 1 91.06 73 SER B N 1
ATOM 3413 C CA . SER B 1 73 ? 23.062 -25.938 -12.508 1 91.06 73 SER B CA 1
ATOM 3414 C C . SER B 1 73 ? 21.766 -26.719 -12.344 1 91.06 73 SER B C 1
ATOM 3416 O O . SER B 1 73 ? 21.578 -27.422 -11.344 1 91.06 73 SER B O 1
ATOM 3418 N N . LYS B 1 74 ? 20.875 -26.547 -13.383 1 94.19 74 LYS B N 1
ATOM 3419 C CA . LYS B 1 74 ? 19.594 -27.234 -13.32 1 94.19 74 LYS B CA 1
ATOM 3420 C C . LYS B 1 74 ? 19.203 -27.797 -14.68 1 94.19 74 LYS B C 1
ATOM 3422 O O . LYS B 1 74 ? 19.688 -27.344 -15.719 1 94.19 74 LYS B O 1
ATOM 3427 N N . PHE B 1 75 ? 18.469 -28.828 -14.578 1 93.94 75 PHE B N 1
ATOM 3428 C CA . PHE B 1 75 ? 17.609 -29.219 -15.688 1 93.94 75 PHE B CA 1
ATOM 3429 C C . PHE B 1 75 ? 16.219 -28.641 -15.531 1 93.94 75 PHE B C 1
ATOM 3431 O O . PHE B 1 75 ? 15.797 -28.312 -14.414 1 93.94 75 PHE B O 1
ATOM 3438 N N . LEU B 1 76 ? 15.617 -28.438 -16.625 1 96.56 76 LEU B N 1
ATOM 3439 C CA . LEU B 1 76 ? 14.156 -28.375 -16.625 1 96.56 76 LEU B CA 1
ATOM 3440 C C . LEU B 1 76 ? 13.547 -29.703 -17.031 1 96.56 76 LEU B C 1
ATOM 3442 O O . LEU B 1 76 ? 13.57 -30.078 -18.203 1 96.56 76 LEU B O 1
ATOM 3446 N N . ALA B 1 77 ? 13.008 -30.359 -16.047 1 96.94 77 ALA B N 1
ATOM 3447 C CA . ALA B 1 77 ? 12.516 -31.719 -16.234 1 96.94 77 ALA B CA 1
ATOM 3448 C C . ALA B 1 77 ? 11.023 -31.719 -16.562 1 96.94 77 ALA B C 1
ATOM 3450 O O . ALA B 1 77 ? 10.281 -30.844 -16.125 1 96.94 77 ALA B O 1
ATOM 3451 N N . MET B 1 78 ? 10.641 -32.812 -17.297 1 98.12 78 MET B N 1
ATOM 3452 C CA . MET B 1 78 ? 9.242 -32.938 -17.672 1 98.12 78 MET B CA 1
ATOM 3453 C C . MET B 1 78 ? 8.828 -34.406 -17.703 1 98.12 78 MET B C 1
ATOM 3455 O O . MET B 1 78 ? 9.617 -35.281 -18.094 1 98.12 78 MET B O 1
ATOM 3459 N N . ARG B 1 79 ? 7.695 -34.656 -17.281 1 98 79 ARG B N 1
ATOM 3460 C CA . ARG B 1 79 ? 7.016 -35.938 -17.469 1 98 79 ARG B CA 1
ATOM 3461 C C . ARG B 1 79 ? 5.621 -35.75 -18.047 1 98 79 ARG B C 1
ATOM 3463 O O . ARG B 1 79 ? 5.043 -34.656 -17.922 1 98 79 ARG B O 1
ATOM 3470 N N . ARG B 1 80 ? 5.145 -36.781 -18.688 1 98.31 80 ARG B N 1
ATOM 3471 C CA . ARG B 1 80 ? 3.871 -36.688 -19.391 1 98.31 80 ARG B CA 1
ATOM 3472 C C . ARG B 1 80 ? 2.953 -37.875 -19.016 1 98.31 80 ARG B C 1
ATOM 3474 O O . ARG B 1 80 ? 3.41 -39 -18.875 1 98.31 80 ARG B O 1
ATOM 3481 N N . SER B 1 81 ? 1.719 -37.531 -18.844 1 98.56 81 SER B N 1
ATOM 3482 C CA . SER B 1 81 ? 0.674 -38.562 -18.703 1 98.56 81 SER B CA 1
ATOM 3483 C C . SER B 1 81 ? -0.375 -38.406 -19.797 1 98.56 81 SER B C 1
ATOM 3485 O O . SER B 1 81 ? -0.8 -37.312 -20.125 1 98.56 81 SER B O 1
ATOM 3487 N N . LYS B 1 82 ? -0.838 -39.562 -20.375 1 97.56 82 LYS B N 1
ATOM 3488 C CA . LYS B 1 82 ? -1.865 -39.562 -21.406 1 97.56 82 LYS B CA 1
ATOM 3489 C C . LYS B 1 82 ? -3.156 -40.188 -20.906 1 97.56 82 LYS B C 1
ATOM 3491 O O . LYS B 1 82 ? -4.09 -40.406 -21.688 1 97.56 82 LYS B O 1
ATOM 3496 N N . ASP B 1 83 ? -3.195 -40.5 -19.656 1 97.38 83 ASP B N 1
ATOM 3497 C CA . ASP B 1 83 ? -4.352 -41.188 -19.078 1 97.38 83 ASP B CA 1
ATOM 3498 C C . ASP B 1 83 ? -4.785 -40.562 -17.781 1 97.38 83 ASP B C 1
ATOM 3500 O O . ASP B 1 83 ? -5.008 -41.25 -16.781 1 97.38 83 ASP B O 1
ATOM 3504 N N . SER B 1 84 ? -4.758 -39.219 -17.75 1 95.94 84 SER B N 1
ATOM 3505 C CA . SER B 1 84 ? -5.301 -38.406 -16.672 1 95.94 84 SER B CA 1
ATOM 3506 C C . SER B 1 84 ? -4.504 -38.594 -15.391 1 95.94 84 SER B C 1
ATOM 3508 O O . SER B 1 84 ? -5.062 -38.531 -14.289 1 95.94 84 SER B O 1
ATOM 3510 N N . GLY B 1 85 ? -3.258 -38.938 -15.516 1 96.88 85 GLY B N 1
ATOM 3511 C CA . GLY B 1 85 ? -2.367 -38.969 -14.367 1 96.88 85 GLY B CA 1
ATOM 3512 C C . GLY B 1 85 ? -2.146 -40.375 -13.812 1 96.88 85 GLY B C 1
ATOM 3513 O O . GLY B 1 85 ? -1.436 -40.562 -12.82 1 96.88 85 GLY B O 1
ATOM 3514 N N . ASP B 1 86 ? -2.676 -41.375 -14.438 1 96.81 86 ASP B N 1
ATOM 3515 C CA . ASP B 1 86 ? -2.547 -42.75 -13.938 1 96.81 86 ASP B CA 1
ATOM 3516 C C . ASP B 1 86 ? -1.147 -43.281 -14.195 1 96.81 86 ASP B C 1
ATOM 3518 O O . ASP B 1 86 ? -0.6 -44.031 -13.375 1 96.81 86 ASP B O 1
ATOM 3522 N N . THR B 1 87 ? -0.647 -43.062 -15.375 1 97.56 87 THR B N 1
ATOM 3523 C CA . THR B 1 87 ? 0.718 -43.469 -15.711 1 97.56 87 THR B CA 1
ATOM 3524 C C . THR B 1 87 ? 1.484 -42.281 -16.312 1 97.56 87 THR B C 1
ATOM 3526 O O . THR B 1 87 ? 0.88 -41.344 -16.844 1 97.56 87 THR B O 1
ATOM 3529 N N . TRP B 1 88 ? 2.803 -42.344 -16.188 1 97.75 88 TRP B N 1
ATOM 3530 C CA . TRP B 1 88 ? 3.652 -41.25 -16.625 1 97.75 88 TRP B CA 1
ATOM 3531 C C . TRP B 1 88 ? 4.852 -41.781 -17.406 1 97.75 88 TRP B C 1
ATOM 3533 O O . TRP B 1 88 ? 5.348 -42.875 -17.141 1 97.75 88 TRP B O 1
ATOM 3543 N N . THR B 1 89 ? 5.273 -41 -18.344 1 96.75 89 THR B N 1
ATOM 3544 C CA . THR B 1 89 ? 6.512 -41.281 -19.047 1 96.75 89 THR B CA 1
ATOM 3545 C C . THR B 1 89 ? 7.715 -41.125 -18.125 1 96.75 89 THR B C 1
ATOM 3547 O O . THR B 1 89 ? 7.582 -40.625 -17 1 96.75 89 THR B O 1
ATOM 3550 N N . THR B 1 90 ? 8.859 -41.625 -18.656 1 94.69 90 THR B N 1
ATOM 3551 C CA . THR B 1 90 ? 10.109 -41.344 -17.969 1 94.69 90 THR B CA 1
ATOM 3552 C C . THR B 1 90 ? 10.43 -39.844 -18.031 1 94.69 90 THR B C 1
ATOM 3554 O O . THR B 1 90 ? 9.797 -39.125 -18.797 1 94.69 90 THR B O 1
ATOM 3557 N N . THR B 1 91 ? 11.398 -39.469 -17.188 1 95.44 91 THR B N 1
ATOM 3558 C CA . THR B 1 91 ? 11.773 -38.062 -17.141 1 95.44 91 THR B CA 1
ATOM 3559 C C . THR B 1 91 ? 12.523 -37.656 -18.406 1 95.44 91 THR B C 1
ATOM 3561 O O . THR B 1 91 ? 13.438 -38.344 -18.844 1 95.44 91 THR B O 1
ATOM 3564 N N . GLU B 1 92 ? 12.055 -36.594 -18.953 1 94.31 92 GLU B N 1
ATOM 3565 C CA . GLU B 1 92 ? 12.75 -35.906 -20.031 1 94.31 92 GLU B CA 1
ATOM 3566 C C . GLU B 1 92 ? 13.25 -34.531 -19.594 1 94.31 92 GLU B C 1
ATOM 3568 O O . GLU B 1 92 ? 12.656 -33.906 -18.719 1 94.31 92 GLU B O 1
ATOM 3573 N N . PHE B 1 93 ? 14.32 -34.125 -20.219 1 94.56 93 PHE B N 1
ATOM 3574 C CA . PHE B 1 93 ? 14.852 -32.812 -19.891 1 94.56 93 PHE B CA 1
ATOM 3575 C C . PHE B 1 93 ? 14.641 -31.859 -21.062 1 94.56 93 PHE B C 1
ATOM 3577 O O . PHE B 1 93 ? 15.258 -32 -22.125 1 94.56 93 PHE B O 1
ATOM 3584 N N . VAL B 1 94 ? 13.812 -30.828 -20.828 1 95.94 94 VAL B N 1
ATOM 3585 C CA . VAL B 1 94 ? 13.484 -29.812 -21.828 1 95.94 94 VAL B CA 1
ATOM 3586 C C . VAL B 1 94 ? 14.688 -28.891 -22.047 1 95.94 94 VAL B C 1
ATOM 3588 O O . VAL B 1 94 ? 14.961 -28.484 -23.172 1 95.94 94 VAL B O 1
ATOM 3591 N N . LEU B 1 95 ? 15.266 -28.484 -20.953 1 94.19 95 LEU B N 1
ATOM 3592 C CA . LEU B 1 95 ? 16.453 -27.625 -20.953 1 94.19 95 LEU B CA 1
ATOM 3593 C C . LEU B 1 95 ? 17.531 -28.203 -20.062 1 94.19 95 LEU B C 1
ATOM 3595 O O . LEU B 1 95 ? 17.25 -28.938 -19.109 1 94.19 95 LEU B O 1
ATOM 3599 N N . ASP B 1 96 ? 18.703 -27.875 -20.375 1 91.38 96 ASP B N 1
ATOM 3600 C CA . ASP B 1 96 ? 19.906 -28.156 -19.594 1 91.38 96 ASP B CA 1
ATOM 3601 C C . ASP B 1 96 ? 20.828 -26.938 -19.562 1 91.38 96 ASP B C 1
ATOM 3603 O O . ASP B 1 96 ? 21.406 -26.562 -20.578 1 91.38 96 ASP B O 1
ATOM 3607 N N . ASP B 1 97 ? 20.938 -26.359 -18.406 1 86.75 97 ASP B N 1
ATOM 3608 C CA . ASP B 1 97 ? 21.75 -25.156 -18.375 1 86.75 97 ASP B CA 1
ATOM 3609 C C . ASP B 1 97 ? 23.234 -25.469 -18.219 1 86.75 97 ASP B C 1
ATOM 3611 O O . ASP B 1 97 ? 24.047 -24.578 -17.969 1 86.75 97 ASP B O 1
ATOM 3615 N N . ASN B 1 98 ? 23.688 -26.672 -18.438 1 78.62 98 ASN B N 1
ATOM 3616 C CA . ASN B 1 98 ? 25.094 -27.062 -18.312 1 78.62 98 ASN B CA 1
ATOM 3617 C C . ASN B 1 98 ? 25.703 -26.578 -17 1 78.62 98 ASN B C 1
ATOM 3619 O O . ASN B 1 98 ? 25 -26.062 -16.141 1 78.62 98 ASN B O 1
ATOM 3623 N N . PRO B 1 99 ? 26.891 -26.828 -16.766 1 78.5 99 PRO B N 1
ATOM 3624 C CA . PRO B 1 99 ? 27.469 -26.312 -15.523 1 78.5 99 PRO B CA 1
ATOM 3625 C C . PRO B 1 99 ? 27.406 -24.797 -15.43 1 78.5 99 PRO B C 1
ATOM 3627 O O . PRO B 1 99 ? 27.891 -24.094 -16.328 1 78.5 99 PRO B O 1
ATOM 3630 N N . SER B 1 100 ? 26.656 -24.391 -14.523 1 81 100 SER B N 1
ATOM 3631 C CA . SER B 1 100 ? 26.438 -22.969 -14.312 1 81 100 SER B CA 1
ATOM 3632 C C . SER B 1 100 ? 26.453 -22.609 -12.828 1 81 100 SER B C 1
ATOM 3634 O O . SER B 1 100 ? 26 -23.406 -12 1 81 100 SER B O 1
ATOM 3636 N N . VAL B 1 101 ? 27.031 -21.5 -12.469 1 79.94 101 VAL B N 1
ATOM 3637 C CA . VAL B 1 101 ? 27.047 -21.031 -11.094 1 79.94 101 VAL B CA 1
ATOM 3638 C C . VAL B 1 101 ? 25.656 -20.562 -10.695 1 79.94 101 VAL B C 1
ATOM 3640 O O . VAL B 1 101 ? 25.234 -20.734 -9.547 1 79.94 101 VAL B O 1
ATOM 3643 N N . ASP B 1 102 ? 24.953 -20 -11.594 1 82.12 102 ASP B N 1
ATOM 3644 C CA . ASP B 1 102 ? 23.594 -19.469 -11.398 1 82.12 102 ASP B CA 1
ATOM 3645 C C . ASP B 1 102 ? 22.688 -19.859 -12.562 1 82.12 102 ASP B C 1
ATOM 3647 O O . ASP B 1 102 ? 22.531 -19.094 -13.516 1 82.12 102 ASP B O 1
ATOM 3651 N N . GLY B 1 103 ? 22.125 -21.031 -12.477 1 86.81 103 GLY B N 1
ATOM 3652 C CA . GLY B 1 103 ? 21.406 -21.641 -13.594 1 86.81 103 GLY B CA 1
ATOM 3653 C C . GLY B 1 103 ? 19.969 -21.172 -13.695 1 86.81 103 GLY B C 1
ATOM 3654 O O . GLY B 1 103 ? 19.609 -20.141 -13.125 1 86.81 103 GLY B O 1
ATOM 3655 N N . LEU B 1 104 ? 19.219 -21.906 -14.516 1 90.31 104 LEU B N 1
ATOM 3656 C CA . LEU B 1 104 ? 17.844 -21.5 -14.828 1 90.31 104 LEU B CA 1
ATOM 3657 C C . LEU B 1 104 ? 16.938 -21.672 -13.617 1 90.31 104 LEU B C 1
ATOM 3659 O O . LEU B 1 104 ? 17.203 -22.5 -12.75 1 90.31 104 LEU B O 1
ATOM 3663 N N . ASN B 1 105 ? 15.961 -20.906 -13.484 1 93.5 105 ASN B N 1
ATOM 3664 C CA . ASN B 1 105 ? 14.859 -21.031 -12.531 1 93.5 105 ASN B CA 1
ATOM 3665 C C . ASN B 1 105 ? 13.508 -21.078 -13.242 1 93.5 105 ASN B C 1
ATOM 3667 O O . ASN B 1 105 ? 13.18 -20.188 -14.016 1 93.5 105 ASN B O 1
ATOM 3671 N N . LEU B 1 106 ? 12.781 -22.172 -12.977 1 96.19 106 LEU B N 1
ATOM 3672 C CA . LEU B 1 106 ? 11.477 -22.375 -13.602 1 96.19 106 LEU B CA 1
ATOM 3673 C C . LEU B 1 106 ? 10.477 -21.344 -13.102 1 96.19 106 LEU B C 1
ATOM 3675 O O . LEU B 1 106 ? 10.328 -21.141 -11.891 1 96.19 106 LEU B O 1
ATOM 3679 N N . GLY B 1 107 ? 9.812 -20.656 -14.07 1 96.5 107 GLY B N 1
ATOM 3680 C CA . GLY B 1 107 ? 8.82 -19.641 -13.75 1 96.5 107 GLY B CA 1
ATOM 3681 C C . GLY B 1 107 ? 7.395 -20.109 -13.961 1 96.5 107 GLY B C 1
ATOM 3682 O O . GLY B 1 107 ? 6.809 -20.75 -13.086 1 96.5 107 GLY B O 1
ATOM 3683 N N . ASN B 1 108 ? 6.887 -19.844 -15.227 1 98.12 108 ASN B N 1
ATOM 3684 C CA . ASN B 1 108 ? 5.512 -20.203 -15.562 1 98.12 108 ASN B CA 1
ATOM 3685 C C . ASN B 1 108 ? 5.453 -21.156 -16.75 1 98.12 108 ASN B C 1
ATOM 3687 O O . ASN B 1 108 ? 6.352 -21.156 -17.594 1 98.12 108 ASN B O 1
ATOM 3691 N N . VAL B 1 109 ? 4.434 -21.906 -16.766 1 98.81 109 VAL B N 1
ATOM 3692 C CA . VAL B 1 109 ? 4.047 -22.672 -17.953 1 98.81 109 VAL B CA 1
ATOM 3693 C C . VAL B 1 109 ? 2.656 -22.25 -18.406 1 98.81 109 VAL B C 1
ATOM 3695 O O . VAL B 1 109 ? 1.712 -22.219 -17.609 1 98.81 109 VAL B O 1
ATOM 3698 N N . ILE B 1 110 ? 2.58 -21.922 -19.719 1 98.75 110 ILE B N 1
ATOM 3699 C CA . ILE B 1 110 ? 1.346 -21.344 -20.234 1 98.75 110 ILE B CA 1
ATOM 3700 C C . ILE B 1 110 ? 0.878 -22.156 -21.453 1 98.75 110 ILE B C 1
ATOM 3702 O O . ILE B 1 110 ? 1.688 -22.531 -22.297 1 98.75 110 ILE B O 1
ATOM 3706 N N . ILE B 1 111 ? -0.373 -22.391 -21.484 1 98.38 111 ILE B N 1
ATOM 3707 C CA . ILE B 1 111 ? -0.972 -23 -22.672 1 98.38 111 ILE B CA 1
ATOM 3708 C C . ILE B 1 111 ? -1.531 -21.922 -23.578 1 98.38 111 ILE B C 1
ATOM 3710 O O . ILE B 1 111 ? -2.262 -21.031 -23.125 1 98.38 111 ILE B O 1
ATOM 3714 N N . ASP B 1 112 ? -1.185 -21.938 -24.812 1 98.25 112 ASP B N 1
ATOM 3715 C CA . ASP B 1 112 ? -1.824 -21.156 -25.859 1 98.25 112 ASP B CA 1
ATOM 3716 C C . ASP B 1 112 ? -2.811 -22 -26.656 1 98.25 112 ASP B C 1
ATOM 3718 O O . ASP B 1 112 ? -2.414 -22.719 -27.578 1 98.25 112 ASP B O 1
ATOM 3722 N N . TYR B 1 113 ? -4.02 -21.797 -26.391 1 96.38 113 TYR B N 1
ATOM 3723 C CA . TYR B 1 113 ? -5.078 -22.609 -26.969 1 96.38 113 TYR B CA 1
ATOM 3724 C C . TYR B 1 113 ? -5.277 -22.281 -28.438 1 96.38 113 TYR B C 1
ATOM 3726 O O . TYR B 1 113 ? -5.758 -23.109 -29.219 1 96.38 113 TYR B O 1
ATOM 3734 N N . TYR B 1 114 ? -4.918 -21.156 -28.797 1 96.31 114 TYR B N 1
ATOM 3735 C CA . TYR B 1 114 ? -5.16 -20.703 -30.172 1 96.31 114 TYR B CA 1
ATOM 3736 C C . TYR B 1 114 ? -4.109 -21.266 -31.125 1 96.31 114 TYR B C 1
ATOM 3738 O O . TYR B 1 114 ? -4.402 -21.516 -32.281 1 96.31 114 TYR B O 1
ATOM 3746 N N . ASN B 1 115 ? -2.949 -21.484 -30.625 1 95.94 115 ASN B N 1
ATOM 3747 C CA . ASN B 1 115 ? -1.866 -21.922 -31.5 1 95.94 115 ASN B CA 1
ATOM 3748 C C . ASN B 1 115 ? -1.372 -23.312 -31.125 1 95.94 115 ASN B C 1
ATOM 3750 O O . ASN B 1 115 ? -0.298 -23.734 -31.562 1 95.94 115 ASN B O 1
ATOM 3754 N N . ASN B 1 116 ? -2.092 -24 -30.25 1 95.06 116 ASN B N 1
ATOM 3755 C CA . ASN B 1 116 ? -1.748 -25.344 -29.828 1 95.06 116 ASN B CA 1
ATOM 3756 C C . ASN B 1 116 ? -0.311 -25.422 -29.312 1 95.06 116 ASN B C 1
ATOM 3758 O O . ASN B 1 116 ? 0.466 -26.266 -29.766 1 95.06 116 ASN B O 1
ATOM 3762 N N . SER B 1 117 ? 0.001 -24.547 -28.453 1 97.12 117 SER B N 1
ATOM 3763 C CA . SER B 1 117 ? 1.392 -24.484 -28.016 1 97.12 117 SER B CA 1
ATOM 3764 C C . SER B 1 117 ? 1.49 -24.391 -26.5 1 97.12 117 SER B C 1
ATOM 3766 O O . SER B 1 117 ? 0.519 -24.031 -25.828 1 97.12 117 SER B O 1
ATOM 3768 N N . VAL B 1 118 ? 2.605 -24.828 -26 1 98.62 118 VAL B N 1
ATOM 3769 C CA . VAL B 1 118 ? 2.994 -24.656 -24.609 1 98.62 118 VAL B CA 1
ATOM 3770 C C . VAL B 1 118 ? 4.199 -23.719 -24.516 1 98.62 118 VAL B C 1
ATOM 3772 O O . VAL B 1 118 ? 5.18 -23.891 -25.25 1 98.62 118 VAL B O 1
ATOM 3775 N N . ILE B 1 119 ? 4.102 -22.719 -23.641 1 98.75 119 ILE B N 1
ATOM 3776 C CA . ILE B 1 119 ? 5.18 -21.75 -23.453 1 98.75 119 ILE B CA 1
ATOM 3777 C C . ILE B 1 119 ? 5.719 -21.875 -22.031 1 98.75 119 ILE B C 1
ATOM 3779 O O . ILE B 1 119 ? 4.953 -21.828 -21.062 1 98.75 119 ILE B O 1
ATOM 3783 N N . ILE B 1 120 ? 7.004 -22.078 -21.906 1 98.5 120 ILE B N 1
ATOM 3784 C CA . ILE B 1 120 ? 7.668 -22.016 -20.609 1 98.5 120 ILE B CA 1
ATOM 3785 C C . ILE B 1 120 ? 8.422 -20.703 -20.469 1 98.5 120 ILE B C 1
ATOM 3787 O O . ILE B 1 120 ? 9.25 -20.359 -21.312 1 98.5 120 ILE B O 1
ATOM 3791 N N . VAL B 1 121 ? 8.078 -19.922 -19.453 1 97.5 121 VAL B N 1
ATOM 3792 C CA . VAL B 1 121 ? 8.828 -18.719 -19.109 1 97.5 121 VAL B CA 1
ATOM 3793 C C . VAL B 1 121 ? 9.75 -19 -17.922 1 97.5 121 VAL B C 1
ATOM 3795 O O . VAL B 1 121 ? 9.312 -19.547 -16.906 1 97.5 121 VAL B O 1
ATOM 3798 N N . TYR B 1 122 ? 11.039 -18.703 -18.078 1 95.44 122 TYR B N 1
ATOM 3799 C CA . TYR B 1 122 ? 12.016 -18.969 -17.031 1 95.44 122 TYR B CA 1
ATOM 3800 C C . TYR B 1 122 ? 13.094 -17.891 -17 1 95.44 122 TYR B C 1
ATOM 3802 O O . TYR B 1 122 ? 13.102 -16.984 -17.859 1 95.44 122 TYR B O 1
ATOM 3810 N N . VAL B 1 123 ? 13.852 -17.891 -15.906 1 92.44 123 VAL B N 1
ATOM 3811 C CA . VAL B 1 123 ? 14.922 -16.906 -15.789 1 92.44 123 VAL B CA 1
ATOM 3812 C C . VAL B 1 123 ? 16.266 -17.625 -15.719 1 92.44 123 VAL B C 1
ATOM 3814 O O . VAL B 1 123 ? 16.359 -18.75 -15.219 1 92.44 123 VAL B O 1
ATOM 3817 N N . HIS B 1 124 ? 17.203 -16.953 -16.344 1 86.06 124 HIS B N 1
ATOM 3818 C CA . HIS B 1 124 ? 18.594 -17.359 -16.156 1 86.06 124 HIS B CA 1
ATOM 3819 C C . HIS B 1 124 ? 19.328 -16.406 -15.219 1 86.06 124 HIS B C 1
ATOM 3821 O O . HIS B 1 124 ? 19.219 -15.188 -15.359 1 86.06 124 HIS B O 1
ATOM 3827 N N . ALA B 1 125 ? 20.016 -16.875 -14.289 1 69.44 125 ALA B N 1
ATOM 3828 C CA . ALA B 1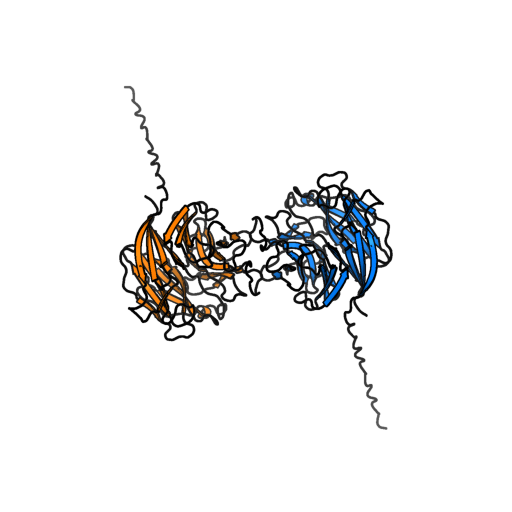 125 ? 20.797 -16.188 -13.273 1 69.44 125 ALA B CA 1
ATOM 3829 C C . ALA B 1 125 ? 19.891 -15.477 -12.273 1 69.44 125 ALA B C 1
ATOM 3831 O O . ALA B 1 125 ? 18.891 -14.859 -12.656 1 69.44 125 ALA B O 1
ATOM 3832 N N . HIS B 1 126 ? 20.156 -15.562 -11.094 1 61.16 126 HIS B N 1
ATOM 3833 C CA . HIS B 1 126 ? 19.391 -14.953 -10.008 1 61.16 126 HIS B CA 1
ATOM 3834 C C . HIS B 1 126 ? 19.75 -13.484 -9.844 1 61.16 126 HIS B C 1
ATOM 3836 O O . HIS B 1 126 ? 18.875 -12.648 -9.586 1 61.16 126 HIS B O 1
ATOM 3842 N N . THR B 1 127 ? 20.938 -12.977 -10 1 57.59 127 THR B N 1
ATOM 3843 C CA . THR B 1 127 ? 21.391 -11.633 -9.68 1 57.59 127 THR B CA 1
ATOM 3844 C C . THR B 1 127 ? 21.25 -10.711 -10.891 1 57.59 127 THR B C 1
ATOM 3846 O O . THR B 1 127 ? 20.938 -9.523 -10.742 1 57.59 127 THR B O 1
ATOM 3849 N N . HIS B 1 128 ? 21.531 -11.219 -12.039 1 62.25 128 HIS B N 1
ATOM 3850 C CA . HIS B 1 128 ? 21.344 -10.461 -13.273 1 62.25 128 HIS B CA 1
ATOM 3851 C C . HIS B 1 128 ? 20.375 -11.164 -14.219 1 62.25 128 HIS B C 1
ATOM 3853 O O . HIS B 1 128 ? 20.75 -11.547 -15.328 1 62.25 128 HIS B O 1
ATOM 3859 N N . SER B 1 129 ? 19.203 -11.141 -13.727 1 70.06 129 SER B N 1
ATOM 3860 C CA . SER B 1 129 ? 18.203 -12.039 -14.297 1 70.06 129 SER B CA 1
ATOM 3861 C C . SER B 1 129 ? 17.844 -11.633 -15.719 1 70.06 129 SER B C 1
ATOM 3863 O O . SER B 1 129 ? 17.719 -10.445 -16.031 1 70.06 129 SER B O 1
ATOM 3865 N N . GLU B 1 130 ? 17.922 -12.586 -16.562 1 87.31 130 GLU B N 1
ATOM 3866 C CA . GLU B 1 130 ? 17.359 -12.461 -17.906 1 87.31 130 GLU B CA 1
ATOM 3867 C C . GLU B 1 130 ? 16.203 -13.43 -18.109 1 87.31 130 GLU B C 1
ATOM 3869 O O . GLU B 1 130 ? 16.297 -14.609 -17.781 1 87.31 130 GLU B O 1
ATOM 3874 N N . LEU B 1 131 ? 15.141 -12.859 -18.688 1 94.06 131 LEU B N 1
ATOM 3875 C CA . LEU B 1 131 ? 13.938 -13.648 -18.922 1 94.06 131 LEU B CA 1
ATOM 3876 C C . LEU B 1 131 ? 14.016 -14.367 -20.266 1 94.06 131 LEU B C 1
ATOM 3878 O O . LEU B 1 131 ? 14.391 -13.773 -21.281 1 94.06 131 LEU B O 1
ATOM 3882 N N . TYR B 1 132 ? 13.672 -15.641 -20.156 1 95.38 132 TYR B N 1
ATOM 3883 C CA . TYR B 1 132 ? 13.656 -16.469 -21.359 1 95.38 132 TYR B CA 1
ATOM 3884 C C . TYR B 1 132 ? 12.328 -17.203 -21.484 1 95.38 132 TYR B C 1
ATOM 3886 O O . TYR B 1 132 ? 11.57 -17.312 -20.516 1 95.38 132 TYR B O 1
ATOM 3894 N N . MET B 1 133 ? 12.062 -17.641 -22.734 1 97.19 133 MET B N 1
ATOM 3895 C CA . MET B 1 133 ? 10.969 -18.578 -22.938 1 97.19 133 MET B CA 1
ATOM 3896 C C . MET B 1 133 ? 11.359 -19.656 -23.938 1 97.19 133 MET B C 1
ATOM 3898 O O . MET B 1 133 ? 12.266 -19.469 -24.75 1 97.19 133 MET B O 1
ATOM 3902 N N . VAL B 1 134 ? 10.773 -20.781 -23.844 1 97.38 134 VAL B N 1
ATOM 3903 C CA . VAL B 1 134 ? 10.797 -21.859 -24.844 1 97.38 134 VAL B CA 1
ATOM 3904 C C . VAL B 1 134 ? 9.375 -22.297 -25.172 1 97.38 134 VAL B C 1
ATOM 3906 O O . VAL B 1 134 ? 8.484 -22.25 -24.312 1 97.38 134 VAL B O 1
ATOM 3909 N N . LYS B 1 135 ? 9.219 -22.703 -26.406 1 97.81 135 LYS B N 1
ATOM 3910 C CA . LYS B 1 135 ? 7.879 -23.031 -26.891 1 97.81 135 LYS B CA 1
ATOM 3911 C C . LYS B 1 135 ? 7.832 -24.438 -27.484 1 97.81 135 LYS B C 1
ATOM 3913 O O . LYS B 1 135 ? 8.789 -24.875 -28.125 1 97.81 135 LYS B O 1
ATOM 3918 N N . SER B 1 136 ? 6.797 -25.094 -27.172 1 98.5 136 SER B N 1
ATOM 3919 C CA . SER B 1 136 ? 6.434 -26.328 -27.859 1 98.5 136 SER B CA 1
ATOM 3920 C C . SER B 1 136 ? 5.191 -26.125 -28.734 1 98.5 136 SER B C 1
ATOM 3922 O O . SER B 1 136 ? 4.188 -25.578 -28.266 1 98.5 136 SER B O 1
ATOM 3924 N N . LEU B 1 137 ? 5.273 -26.578 -29.984 1 97.56 137 LEU B N 1
ATOM 3925 C CA . LEU B 1 137 ? 4.148 -26.422 -30.891 1 97.56 137 LEU B CA 1
ATOM 3926 C C . LEU B 1 137 ? 3.402 -27.734 -31.078 1 97.56 137 LEU B C 1
ATOM 3928 O O . LEU B 1 137 ? 2.609 -27.875 -32 1 97.56 137 LEU B O 1
ATOM 3932 N N . ASP B 1 138 ? 3.715 -28.703 -30.219 1 97.31 138 ASP B N 1
ATOM 3933 C CA . ASP B 1 138 ? 3.096 -30.016 -30.281 1 97.31 138 ASP B CA 1
ATOM 3934 C C . ASP B 1 138 ? 2.807 -30.562 -28.891 1 97.31 138 ASP B C 1
ATOM 3936 O O . ASP B 1 138 ? 3 -31.75 -28.625 1 97.31 138 ASP B O 1
ATOM 3940 N N . TRP B 1 139 ? 2.486 -29.672 -27.984 1 97.12 139 TRP B N 1
ATOM 3941 C CA . TRP B 1 139 ? 2.045 -29.984 -26.641 1 97.12 139 TRP B CA 1
ATOM 3942 C C . TRP B 1 139 ? 3.143 -30.703 -25.859 1 97.12 139 TRP B C 1
ATOM 3944 O O . TRP B 1 139 ? 2.875 -31.703 -25.172 1 97.12 139 TRP B O 1
ATOM 3954 N N . GLY B 1 140 ? 4.434 -30.344 -26.047 1 97 140 GLY B N 1
ATOM 3955 C CA . GLY B 1 140 ? 5.531 -30.781 -25.203 1 97 140 GLY B CA 1
ATOM 3956 C C . GLY B 1 140 ? 6.312 -31.938 -25.797 1 97 140 GLY B C 1
ATOM 3957 O O . GLY B 1 140 ? 7.246 -32.438 -25.172 1 97 140 GLY B O 1
ATOM 3958 N N . VAL B 1 141 ? 5.98 -32.344 -27 1 97.12 141 VAL B N 1
ATOM 3959 C CA . VAL B 1 141 ? 6.707 -33.469 -27.609 1 97.12 141 VAL B CA 1
ATOM 3960 C C . VAL B 1 141 ? 8.102 -33 -28.031 1 97.12 141 VAL B C 1
ATOM 3962 O O . VAL B 1 141 ? 9.086 -33.719 -27.875 1 97.12 141 VAL B O 1
ATOM 3965 N N . SER B 1 142 ? 8.141 -31.859 -28.578 1 97.44 142 SER B N 1
ATOM 3966 C CA . SER B 1 142 ? 9.406 -31.219 -28.938 1 97.44 142 SER B CA 1
ATOM 3967 C C . SER B 1 142 ? 9.406 -29.75 -28.562 1 97.44 142 SER B C 1
ATOM 3969 O O . SER B 1 142 ? 8.344 -29.141 -28.406 1 97.44 142 SER B O 1
ATOM 3971 N N . TRP B 1 143 ? 10.57 -29.219 -28.391 1 98 143 TRP B N 1
ATOM 3972 C CA . TRP B 1 143 ? 10.711 -27.859 -27.922 1 98 143 TRP B CA 1
ATOM 3973 C C . TRP B 1 143 ? 11.641 -27.047 -28.828 1 98 143 TRP B C 1
ATOM 3975 O O . TRP B 1 143 ? 12.633 -27.578 -29.328 1 98 143 TRP B O 1
ATOM 3985 N N . GLY B 1 144 ? 11.25 -25.797 -29.047 1 96.69 144 GLY B N 1
ATOM 3986 C CA . GLY B 1 144 ? 12.102 -24.891 -29.797 1 96.69 144 GLY B CA 1
ATOM 3987 C C . GLY B 1 144 ? 13.281 -24.375 -29.016 1 96.69 144 GLY B C 1
ATOM 3988 O O . GLY B 1 144 ? 13.547 -24.844 -27.906 1 96.69 144 GLY B O 1
ATOM 3989 N N . LYS B 1 145 ? 13.93 -23.406 -29.641 1 95.38 145 LYS B N 1
ATOM 3990 C CA . LYS B 1 145 ? 15.07 -22.781 -28.984 1 95.38 145 LYS B CA 1
ATOM 3991 C C . LYS B 1 145 ? 14.617 -21.766 -27.953 1 95.38 145 LYS B C 1
ATOM 3993 O O . LYS B 1 145 ? 13.555 -21.141 -28.094 1 95.38 145 LYS B O 1
ATOM 3998 N N . ALA B 1 146 ? 15.453 -21.625 -26.984 1 94.38 146 ALA B N 1
ATOM 3999 C CA . ALA B 1 146 ? 15.211 -20.578 -26 1 94.38 146 ALA B CA 1
ATOM 4000 C C . ALA B 1 146 ? 15.344 -19.203 -26.609 1 94.38 146 ALA B C 1
ATOM 4002 O O . ALA B 1 146 ? 16.234 -18.953 -27.422 1 94.38 146 ALA B O 1
ATOM 4003 N N . ILE B 1 147 ? 14.43 -18.328 -26.266 1 94.94 147 ILE B N 1
ATOM 4004 C CA . ILE B 1 147 ? 14.438 -16.953 -26.734 1 94.94 147 ILE B CA 1
ATOM 4005 C C . ILE B 1 147 ? 14.375 -15.984 -25.547 1 94.94 147 ILE B C 1
ATOM 4007 O O . ILE B 1 147 ? 13.594 -16.188 -24.625 1 94.94 147 ILE B O 1
ATOM 4011 N N . ALA B 1 148 ? 15.25 -14.977 -25.625 1 95 148 ALA B N 1
ATOM 4012 C CA . ALA B 1 148 ? 15.156 -13.93 -24.609 1 95 148 ALA B CA 1
ATOM 4013 C C . ALA B 1 148 ? 13.961 -13.023 -24.859 1 95 148 ALA B C 1
ATOM 4015 O O . ALA B 1 148 ? 13.75 -12.57 -25.984 1 95 148 ALA B O 1
ATOM 4016 N N . LEU B 1 149 ? 13.211 -12.75 -23.828 1 96.5 149 LEU B N 1
ATOM 4017 C CA . LEU B 1 149 ? 12.039 -11.891 -24.016 1 96.5 149 LEU B CA 1
ATOM 4018 C C . LEU B 1 149 ? 12.461 -10.477 -24.406 1 96.5 149 LEU B C 1
ATOM 4020 O O . LEU B 1 149 ? 11.727 -9.789 -25.125 1 96.5 149 LEU B O 1
ATOM 4024 N N . SER B 1 150 ? 13.633 -10.07 -23.984 1 95.31 150 SER B N 1
ATOM 4025 C CA . SER B 1 150 ? 14.133 -8.727 -24.266 1 95.31 150 SER B CA 1
ATOM 4026 C C . SER B 1 150 ? 14.469 -8.562 -25.75 1 95.31 150 SER B C 1
ATOM 4028 O O . SER B 1 150 ? 14.656 -7.445 -26.234 1 95.31 150 SER B O 1
ATOM 4030 N N . ASP B 1 151 ? 14.586 -9.664 -26.484 1 95.44 151 ASP B N 1
ATOM 4031 C CA . ASP B 1 151 ? 14.875 -9.586 -27.906 1 95.44 151 ASP B CA 1
ATOM 4032 C C . ASP B 1 151 ? 13.789 -8.82 -28.656 1 95.44 151 ASP B C 1
ATOM 4034 O O . ASP B 1 151 ? 14.07 -8.094 -29.609 1 95.44 151 ASP B O 1
ATOM 4038 N N . ARG B 1 152 ? 12.578 -9 -28.203 1 95.81 152 ARG B N 1
ATOM 4039 C CA . ARG B 1 152 ? 11.469 -8.383 -28.906 1 95.81 152 ARG B CA 1
ATOM 4040 C C . ARG B 1 152 ? 10.898 -7.207 -28.125 1 95.81 152 ARG B C 1
ATOM 4042 O O . ARG B 1 152 ? 10.055 -6.461 -28.625 1 95.81 152 ARG B O 1
ATOM 4049 N N . ASN B 1 153 ? 11.297 -7.07 -26.906 1 96.81 153 ASN B N 1
ATOM 4050 C CA . ASN B 1 153 ? 10.977 -5.898 -26.109 1 96.81 153 ASN B CA 1
ATOM 4051 C C . ASN B 1 153 ? 12.156 -5.473 -25.234 1 96.81 153 ASN B C 1
ATOM 4053 O O . ASN B 1 153 ? 12.297 -5.938 -24.109 1 96.81 153 ASN B O 1
ATOM 4057 N N . PRO B 1 154 ? 12.914 -4.527 -25.594 1 94.88 154 PRO B N 1
ATOM 4058 C CA . PRO B 1 154 ? 14.125 -4.125 -24.891 1 94.88 154 PRO B CA 1
ATOM 4059 C C . PRO B 1 154 ? 13.844 -3.59 -23.484 1 94.88 154 PRO B C 1
ATOM 4061 O O . PRO B 1 154 ? 14.75 -3.557 -22.641 1 94.88 154 PRO B O 1
ATOM 4064 N N . LYS B 1 155 ? 12.656 -3.242 -23.219 1 92.88 155 LYS B N 1
ATOM 4065 C CA . LYS B 1 155 ? 12.305 -2.754 -21.891 1 92.88 155 LYS B CA 1
ATOM 4066 C C . LYS B 1 155 ? 12.438 -3.859 -20.844 1 92.88 155 LYS B C 1
ATOM 4068 O O . LYS B 1 155 ? 12.492 -3.584 -19.656 1 92.88 155 LYS B O 1
ATOM 4073 N N . LEU B 1 156 ? 12.461 -5.062 -21.266 1 93.94 156 LEU B N 1
ATOM 4074 C CA . LEU B 1 156 ? 12.547 -6.199 -20.359 1 93.94 156 LEU B CA 1
ATOM 4075 C C . LEU B 1 156 ? 14 -6.586 -20.109 1 93.94 156 LEU B C 1
ATOM 4077 O O . LEU B 1 156 ? 14.281 -7.473 -19.297 1 93.94 156 LEU B O 1
ATOM 4081 N N . LYS B 1 157 ? 14.906 -5.871 -20.75 1 90.06 157 LYS B N 1
ATOM 4082 C CA . LYS B 1 157 ? 16.312 -6.145 -20.5 1 90.06 157 LYS B CA 1
ATOM 4083 C C . LYS B 1 157 ? 16.719 -5.699 -19.094 1 90.06 157 LYS B C 1
ATOM 4085 O O . LYS B 1 157 ? 16.516 -4.539 -18.719 1 90.06 157 LYS B O 1
ATOM 4090 N N . GLY B 1 158 ? 17.156 -6.57 -18.328 1 83.69 158 GLY B N 1
ATOM 4091 C CA . GLY B 1 158 ? 17.609 -6.262 -16.984 1 83.69 158 GLY B CA 1
ATOM 4092 C C . GLY B 1 158 ? 16.469 -6.098 -16 1 83.69 158 GLY B C 1
ATOM 4093 O O . GLY B 1 158 ? 16.688 -5.684 -14.859 1 83.69 158 GLY B O 1
ATOM 4094 N N . TYR B 1 159 ? 15.312 -6.301 -16.469 1 86.38 159 TYR B N 1
ATOM 4095 C CA . TYR B 1 159 ? 14.164 -6.234 -15.562 1 86.38 159 TYR B CA 1
ATOM 4096 C C . TYR B 1 159 ? 14.266 -7.301 -14.477 1 86.38 159 TYR B C 1
ATOM 4098 O O . TYR B 1 159 ? 14.219 -8.5 -14.773 1 86.38 159 TYR B O 1
ATOM 4106 N N . GLU B 1 160 ? 14.523 -6.941 -13.211 1 87.38 160 GLU B N 1
ATOM 4107 C CA . GLU B 1 160 ? 14.695 -7.867 -12.094 1 87.38 160 GLU B CA 1
ATOM 4108 C C . GLU B 1 160 ? 13.367 -8.484 -11.672 1 87.38 160 GLU B C 1
ATOM 4110 O O . GLU B 1 160 ? 12.766 -8.07 -10.68 1 87.38 160 GLU B O 1
ATOM 4115 N N . TRP B 1 161 ? 13.016 -9.469 -12.359 1 91.25 161 TRP B N 1
ATOM 4116 C CA . TRP B 1 161 ? 11.719 -10.109 -12.195 1 91.25 161 TRP B CA 1
ATOM 4117 C C . TRP B 1 161 ? 11.789 -11.586 -12.57 1 91.25 161 TRP B C 1
ATOM 4119 O O . TRP B 1 161 ? 12.586 -11.977 -13.43 1 91.25 161 TRP B O 1
ATOM 4129 N N . THR B 1 162 ? 11.039 -12.391 -11.859 1 92.31 162 THR B N 1
ATOM 4130 C CA . THR B 1 162 ? 10.883 -13.797 -12.211 1 92.31 162 THR B CA 1
ATOM 4131 C C . THR B 1 162 ? 9.406 -14.18 -12.289 1 92.31 162 THR B C 1
ATOM 4133 O O . THR B 1 162 ? 8.594 -13.711 -11.492 1 92.31 162 THR B O 1
ATOM 4136 N N . ALA B 1 163 ? 9.148 -14.977 -13.258 1 94.56 163 ALA B N 1
ATOM 4137 C CA . ALA B 1 163 ? 7.789 -15.5 -13.383 1 94.56 163 ALA B CA 1
ATOM 4138 C C . ALA B 1 163 ? 7.484 -16.516 -12.281 1 94.56 163 ALA B C 1
ATOM 4140 O O . ALA B 1 163 ? 8.352 -17.297 -11.898 1 94.56 163 ALA B O 1
ATOM 4141 N N . GLY B 1 164 ? 6.203 -16.453 -11.875 1 95.12 164 GLY B N 1
ATOM 4142 C CA . GLY B 1 164 ? 5.691 -17.484 -10.977 1 95.12 164 GLY B CA 1
ATOM 4143 C C . GLY B 1 164 ? 6.398 -17.5 -9.633 1 95.12 164 GLY B C 1
ATOM 4144 O O . GLY B 1 164 ? 6.691 -16.453 -9.062 1 95.12 164 GLY B O 1
ATOM 4145 N N . PRO B 1 165 ? 6.484 -18.875 -9.273 1 96.38 165 PRO B N 1
ATOM 4146 C CA . PRO B 1 165 ? 6.266 -20.094 -10.055 1 96.38 165 PRO B CA 1
ATOM 4147 C C . PRO B 1 165 ? 4.789 -20.453 -10.18 1 96.38 165 PRO B C 1
ATOM 4149 O O . PRO B 1 165 ? 3.943 -19.844 -9.516 1 96.38 165 PRO B O 1
ATOM 4152 N N . GLY B 1 166 ? 4.418 -21.375 -11.086 1 98.19 166 GLY B N 1
ATOM 4153 C CA . GLY B 1 166 ? 3.084 -21.875 -11.359 1 98.19 166 GLY B CA 1
ATOM 4154 C C . GLY B 1 166 ? 2.682 -21.734 -12.812 1 98.19 166 GLY B C 1
ATOM 4155 O O . GLY B 1 166 ? 3.535 -21.562 -13.688 1 98.19 166 GLY B O 1
ATOM 4156 N N . TYR B 1 167 ? 1.469 -21.906 -13.078 1 98.44 167 TYR B N 1
ATOM 4157 C CA . TYR B 1 167 ? 1.032 -21.766 -14.461 1 98.44 167 TYR B CA 1
ATOM 4158 C C . TYR B 1 167 ? 0.613 -20.328 -14.758 1 98.44 167 TYR B C 1
ATOM 4160 O O . TYR B 1 167 ? 0.271 -19.562 -13.844 1 98.44 167 TYR B O 1
ATOM 4168 N N . GLY B 1 168 ? 0.781 -19.891 -15.992 1 98.56 168 GLY B N 1
ATOM 4169 C CA . GLY B 1 168 ? 0.089 -18.719 -16.516 1 98.56 168 GLY B CA 1
ATOM 4170 C C . GLY B 1 168 ? -1.218 -19.062 -17.203 1 98.56 168 GLY B C 1
ATOM 4171 O O . GLY B 1 168 ? -1.629 -20.234 -17.234 1 98.56 168 GLY B O 1
ATOM 4172 N N . ILE B 1 169 ? -1.859 -17.969 -17.75 1 98.56 169 ILE B N 1
ATOM 4173 C CA . ILE B 1 169 ? -3.166 -18.266 -18.328 1 98.56 169 ILE B CA 1
ATOM 4174 C C . ILE B 1 169 ? -3.305 -17.578 -19.688 1 98.56 169 ILE B C 1
ATOM 4176 O O . ILE B 1 169 ? -2.527 -16.672 -20.016 1 98.56 169 ILE B O 1
ATOM 4180 N N . GLN B 1 170 ? -4.168 -18.078 -20.438 1 98.75 170 GLN B N 1
ATOM 4181 C CA . GLN B 1 170 ? -4.727 -17.375 -21.594 1 98.75 170 GLN B CA 1
ATOM 4182 C C . GLN B 1 170 ? -6.176 -16.984 -21.344 1 98.75 170 GLN B C 1
ATOM 4184 O O . GLN B 1 170 ? -7.012 -17.828 -21.016 1 98.75 170 GLN B O 1
ATOM 4189 N N . LEU B 1 171 ? -6.469 -15.68 -21.484 1 98.62 171 LEU B N 1
ATOM 4190 C CA . LEU B 1 171 ? -7.789 -15.172 -21.141 1 98.62 171 LEU B CA 1
ATOM 4191 C C . LEU B 1 171 ? -8.852 -15.734 -22.078 1 98.62 171 LEU B C 1
ATOM 4193 O O . LEU B 1 171 ? -8.625 -15.82 -23.297 1 98.62 171 LEU B O 1
ATOM 4197 N N . LYS B 1 172 ? -9.984 -16.062 -21.5 1 97.56 172 LYS B N 1
ATOM 4198 C CA . LYS B 1 172 ? -11.07 -16.688 -22.25 1 97.56 172 LYS B CA 1
ATOM 4199 C C . LYS B 1 172 ? -12.258 -15.742 -22.406 1 97.56 172 LYS B C 1
ATOM 4201 O O . LYS B 1 172 ? -13.125 -15.953 -23.25 1 97.56 172 LYS B O 1
ATOM 4206 N N . TYR B 1 173 ? -12.266 -14.727 -21.594 1 95.94 173 TYR B N 1
ATOM 4207 C CA . TYR B 1 173 ? -13.414 -13.828 -21.547 1 95.94 173 TYR B CA 1
ATOM 4208 C C . TYR B 1 173 ? -12.984 -12.383 -21.766 1 95.94 173 TYR B C 1
ATOM 4210 O O . TYR B 1 173 ? -11.789 -12.07 -21.703 1 95.94 173 TYR B O 1
ATOM 4218 N N . GLY B 1 174 ? -13.945 -11.523 -22.062 1 89.88 174 GLY B N 1
ATOM 4219 C CA . GLY B 1 174 ? -13.75 -10.078 -22.078 1 89.88 174 GLY B CA 1
ATOM 4220 C C . GLY B 1 174 ? -13.078 -9.594 -23.344 1 89.88 174 GLY B C 1
ATOM 4221 O O . GLY B 1 174 ? -12.898 -10.352 -24.297 1 89.88 174 GLY B O 1
ATOM 4222 N N . PRO B 1 175 ? -12.695 -8.273 -23.359 1 89.56 175 PRO B N 1
ATOM 4223 C CA . PRO B 1 175 ? -12.219 -7.621 -24.578 1 89.56 175 PRO B CA 1
ATOM 4224 C C . PRO B 1 175 ? -10.805 -8.055 -24.953 1 89.56 175 PRO B C 1
ATOM 4226 O O . PRO B 1 175 ? -10.391 -7.895 -26.109 1 89.56 175 PRO B O 1
ATOM 4229 N N . HIS B 1 176 ? -10.094 -8.641 -24.109 1 95.62 176 HIS B N 1
ATOM 4230 C CA . HIS B 1 176 ? -8.734 -9.07 -24.406 1 95.62 176 HIS B CA 1
ATOM 4231 C C . HIS B 1 176 ? -8.633 -10.594 -24.469 1 95.62 176 HIS B C 1
ATOM 4233 O O . HIS B 1 176 ? -7.617 -11.172 -24.094 1 95.62 176 HIS B O 1
ATOM 4239 N N . LYS B 1 177 ? -9.75 -11.172 -24.891 1 97.19 177 LYS B N 1
ATOM 4240 C CA . LYS B 1 177 ? -9.727 -12.617 -25.109 1 97.19 177 LYS B CA 1
ATOM 4241 C C . LYS B 1 177 ? -8.508 -13.023 -25.938 1 97.19 177 LYS B C 1
ATOM 4243 O O . LYS B 1 177 ? -8.18 -12.367 -26.938 1 97.19 177 LYS B O 1
ATOM 4248 N N . GLY B 1 178 ? -7.789 -14.148 -25.453 1 98.31 178 GLY B N 1
ATOM 4249 C CA . GLY B 1 178 ? -6.605 -14.633 -26.156 1 98.31 178 GLY B CA 1
ATOM 4250 C C . GLY B 1 178 ? -5.309 -14.125 -25.547 1 98.31 178 GLY B C 1
ATOM 4251 O O . GLY B 1 178 ? -4.238 -14.68 -25.812 1 98.31 178 GLY B O 1
ATOM 4252 N N . ARG B 1 179 ? -5.383 -13.086 -24.781 1 98.5 179 ARG B N 1
ATOM 4253 C CA . ARG B 1 179 ? -4.191 -12.555 -24.125 1 98.5 179 ARG B CA 1
ATOM 4254 C C . ARG B 1 179 ? -3.551 -13.602 -23.219 1 98.5 179 ARG B C 1
ATOM 4256 O O . ARG B 1 179 ? -4.246 -14.305 -22.484 1 98.5 179 ARG B O 1
ATOM 4263 N N . LEU B 1 180 ? -2.24 -13.703 -23.25 1 98.81 180 LEU B N 1
ATOM 4264 C CA . LEU B 1 180 ? -1.471 -14.531 -22.328 1 98.81 180 LEU B CA 1
ATOM 4265 C C . LEU B 1 180 ? -0.988 -13.719 -21.141 1 98.81 180 LEU B C 1
ATOM 4267 O O . LEU B 1 180 ? -0.578 -12.562 -21.297 1 98.81 180 LEU B O 1
ATOM 4271 N N . LEU B 1 181 ? -1.091 -14.281 -19.969 1 98.75 181 LEU B N 1
ATOM 4272 C CA . LEU B 1 181 ? -0.59 -13.641 -18.766 1 98.75 181 LEU B CA 1
ATOM 4273 C C . LEU B 1 181 ? 0.425 -14.531 -18.062 1 98.75 181 LEU B C 1
ATOM 4275 O O . LEU B 1 181 ? 0.174 -15.719 -17.844 1 98.75 181 LEU B O 1
ATOM 4279 N N . SER B 1 182 ? 1.573 -14 -17.75 1 98.25 182 SER B N 1
ATOM 4280 C CA . SER B 1 182 ? 2.604 -14.57 -16.891 1 98.25 182 SER B CA 1
ATOM 4281 C C . SER B 1 182 ? 2.848 -13.688 -15.664 1 98.25 182 SER B C 1
ATOM 4283 O O . SER B 1 182 ? 3.428 -12.609 -15.781 1 98.25 182 SER B O 1
ATOM 4285 N N . CYS B 1 183 ? 2.441 -14.156 -14.5 1 98.12 183 CYS B N 1
ATOM 4286 C CA . CYS B 1 183 ? 2.6 -13.344 -13.305 1 98.12 183 CYS B CA 1
ATOM 4287 C C . CYS B 1 183 ? 3.721 -13.875 -12.422 1 98.12 183 CYS B C 1
ATOM 4289 O O . CYS B 1 183 ? 4.051 -15.062 -12.484 1 98.12 183 CYS B O 1
ATOM 4291 N N . GLY B 1 184 ? 4.305 -12.984 -11.664 1 96.31 184 GLY B N 1
ATOM 4292 C CA . GLY B 1 184 ? 5.426 -13.312 -10.797 1 96.31 184 GLY B CA 1
ATOM 4293 C C . GLY B 1 184 ? 5.789 -12.195 -9.836 1 96.31 184 GLY B C 1
ATOM 4294 O O . GLY B 1 184 ? 4.906 -11.602 -9.211 1 96.31 184 GLY B O 1
ATOM 4295 N N . HIS B 1 185 ? 7.137 -12.039 -9.633 1 94.06 185 HIS B N 1
ATOM 4296 C CA . HIS B 1 185 ? 7.531 -11.102 -8.586 1 94.06 185 HIS B CA 1
ATOM 4297 C C . HIS B 1 185 ? 8.914 -10.523 -8.859 1 94.06 185 HIS B C 1
ATOM 4299 O O . HIS B 1 185 ? 9.727 -11.148 -9.555 1 94.06 185 HIS B O 1
ATOM 4305 N N . GLY B 1 186 ? 9.094 -9.352 -8.305 1 89.69 186 GLY B N 1
ATOM 4306 C CA . GLY B 1 186 ? 10.422 -8.773 -8.289 1 89.69 186 GLY B CA 1
ATOM 4307 C C . GLY B 1 186 ? 11.391 -9.516 -7.387 1 89.69 186 GLY B C 1
ATOM 4308 O O . GLY B 1 186 ? 11.008 -9.984 -6.312 1 89.69 186 GLY B O 1
ATOM 4309 N N . MET B 1 187 ? 12.656 -9.547 -7.727 1 80.62 187 MET B N 1
ATOM 4310 C CA . MET B 1 187 ? 13.609 -10.438 -7.066 1 80.62 187 MET B CA 1
ATOM 4311 C C . MET B 1 187 ? 14.289 -9.734 -5.898 1 80.62 187 MET B C 1
ATOM 4313 O O . MET B 1 187 ? 14.508 -10.344 -4.848 1 80.62 187 MET B O 1
ATOM 4317 N N . SER B 1 188 ? 14.602 -8.469 -6.035 1 77.25 188 SER B N 1
ATOM 4318 C CA . SER B 1 188 ? 15.297 -7.809 -4.938 1 77.25 188 SER B CA 1
ATOM 4319 C C . SER B 1 188 ? 1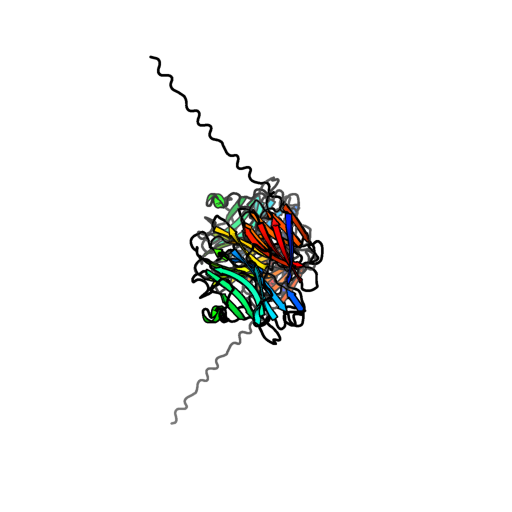4.336 -7.441 -3.811 1 77.25 188 SER B C 1
ATOM 4321 O O . SER B 1 188 ? 13.148 -7.234 -4.051 1 77.25 188 SER B O 1
ATOM 4323 N N . LEU B 1 189 ? 14.883 -7.484 -2.611 1 70.06 189 LEU B N 1
ATOM 4324 C CA . LEU B 1 189 ? 14.078 -7.137 -1.445 1 70.06 189 LEU B CA 1
ATOM 4325 C C . LEU B 1 189 ? 13.523 -5.723 -1.572 1 70.06 189 LEU B C 1
ATOM 4327 O O . LEU B 1 189 ? 12.469 -5.41 -1.017 1 70.06 189 LEU B O 1
ATOM 4331 N N . GLU B 1 190 ? 14.18 -4.957 -2.295 1 77.88 190 GLU B N 1
ATOM 4332 C CA . GLU B 1 190 ? 13.734 -3.58 -2.482 1 77.88 190 GLU B CA 1
ATOM 4333 C C . GLU B 1 190 ? 12.57 -3.506 -3.467 1 77.88 190 GLU B C 1
ATOM 4335 O O . GLU B 1 190 ? 11.68 -2.668 -3.318 1 77.88 190 GLU B O 1
ATOM 4340 N N . LEU B 1 191 ? 12.602 -4.457 -4.379 1 77 191 LEU B N 1
ATOM 4341 C CA . LEU B 1 191 ? 11.641 -4.387 -5.477 1 77 191 LEU B CA 1
ATOM 4342 C C . LEU B 1 191 ? 10.562 -5.457 -5.32 1 77 191 LEU B C 1
ATOM 4344 O O . LEU B 1 191 ? 9.867 -5.789 -6.281 1 77 191 LEU B O 1
ATOM 4348 N N . ARG B 1 192 ? 10.406 -5.98 -4.102 1 84.94 192 ARG B N 1
ATOM 4349 C CA . ARG B 1 192 ? 9.375 -7.004 -3.949 1 84.94 192 ARG B CA 1
ATOM 4350 C C . ARG B 1 192 ? 8.008 -6.473 -4.375 1 84.94 192 ARG B C 1
ATOM 4352 O O . ARG B 1 192 ? 7.539 -5.465 -3.85 1 84.94 192 ARG B O 1
ATOM 4359 N N . GLU B 1 193 ? 7.516 -7.074 -5.43 1 92.38 193 GLU B N 1
ATOM 4360 C CA . GLU B 1 193 ? 6.223 -6.758 -6.031 1 92.38 193 GLU B CA 1
ATOM 4361 C C . GLU B 1 193 ? 5.625 -7.977 -6.727 1 92.38 193 GLU B C 1
ATOM 4363 O O . GLU B 1 193 ? 6.355 -8.875 -7.152 1 92.38 193 GLU B O 1
ATOM 4368 N N . ALA B 1 194 ? 4.367 -7.996 -6.75 1 96.31 194 ALA B N 1
ATOM 4369 C CA . ALA B 1 194 ? 3.66 -8.922 -7.629 1 96.31 194 ALA B CA 1
ATOM 4370 C C . ALA B 1 194 ? 3.219 -8.227 -8.914 1 96.31 194 ALA B C 1
ATOM 4372 O O . ALA B 1 194 ? 2.646 -7.137 -8.875 1 96.31 194 ALA B O 1
ATOM 4373 N N . SER B 1 195 ? 3.613 -8.836 -10.031 1 95.88 195 SER B N 1
ATOM 4374 C CA . SER B 1 195 ? 3.246 -8.211 -11.297 1 95.88 195 SER B CA 1
ATOM 4375 C C . SER B 1 195 ? 3.111 -9.25 -12.406 1 95.88 195 SER B C 1
ATOM 4377 O O . SER B 1 195 ? 3.5 -10.406 -12.227 1 95.88 195 SER B O 1
ATOM 4379 N N . CYS B 1 196 ? 2.51 -8.82 -13.508 1 97.62 196 CYS B N 1
ATOM 4380 C CA . CYS B 1 196 ? 2.307 -9.719 -14.633 1 97.62 196 CYS B CA 1
ATOM 4381 C C . CYS B 1 196 ? 2.941 -9.164 -15.898 1 97.62 196 CYS B C 1
ATOM 4383 O O . CYS B 1 196 ? 3.041 -7.945 -16.062 1 97.62 196 CYS B O 1
ATOM 4385 N N . LEU B 1 197 ? 3.404 -10.047 -16.734 1 97.94 197 LEU B N 1
ATOM 4386 C CA . LEU B 1 197 ? 3.611 -9.773 -18.156 1 97.94 197 LEU B CA 1
ATOM 4387 C C . LEU B 1 197 ? 2.424 -10.258 -18.984 1 97.94 197 LEU B C 1
ATOM 4389 O O . LEU B 1 197 ? 1.75 -11.219 -18.609 1 97.94 197 LEU B O 1
ATOM 4393 N N . TYR B 1 198 ? 2.215 -9.555 -20.094 1 98.62 198 TYR B N 1
ATOM 4394 C CA . TYR B 1 198 ? 1.159 -10.039 -20.969 1 98.62 198 TYR B CA 1
ATOM 4395 C C . TYR B 1 198 ? 1.625 -10.047 -22.422 1 98.62 198 TYR B C 1
ATOM 4397 O O . TYR B 1 198 ? 2.551 -9.32 -22.797 1 98.62 198 TYR B O 1
ATOM 4405 N N . SER B 1 199 ? 1.074 -10.898 -23.172 1 98.69 199 SER B N 1
ATOM 4406 C CA . SER B 1 199 ? 1.288 -10.992 -24.609 1 98.69 199 SER B CA 1
ATOM 4407 C C . SER B 1 199 ? -0.036 -11.062 -25.375 1 98.69 199 SER B C 1
ATOM 4409 O O . SER B 1 199 ? -0.884 -11.906 -25.062 1 98.69 199 SER B O 1
ATOM 4411 N N . ASP B 1 200 ? -0.168 -10.195 -26.391 1 98.31 200 ASP B N 1
ATOM 4412 C CA . ASP B 1 200 ? -1.376 -10.195 -27.219 1 98.31 200 ASP B CA 1
ATOM 4413 C C . ASP B 1 200 ? -1.104 -10.781 -28.594 1 98.31 200 ASP B C 1
ATOM 4415 O O . ASP B 1 200 ? -1.943 -10.695 -29.484 1 98.31 200 ASP B O 1
ATOM 4419 N N . ASP B 1 201 ? 0.085 -11.305 -28.766 1 98 201 ASP B N 1
ATOM 4420 C CA . ASP B 1 201 ? 0.455 -11.914 -30.031 1 98 201 ASP B CA 1
ATOM 4421 C C . ASP B 1 201 ? 0.982 -13.336 -29.828 1 98 201 ASP B C 1
ATOM 4423 O O . ASP B 1 201 ? 1.97 -13.727 -30.453 1 98 201 ASP B O 1
ATOM 4427 N N . TYR B 1 202 ? 0.386 -14.055 -28.844 1 96.69 202 TYR B N 1
ATOM 4428 C CA . TYR B 1 202 ? 0.57 -15.484 -28.609 1 96.69 202 TYR B CA 1
ATOM 4429 C C . TYR B 1 202 ? 2.01 -15.789 -28.203 1 96.69 202 TYR B C 1
ATOM 4431 O O . TYR B 1 202 ? 2.564 -16.812 -28.594 1 96.69 202 TYR B O 1
ATOM 4439 N N . GLY B 1 203 ? 2.646 -14.836 -27.5 1 97 203 GLY B N 1
ATOM 4440 C CA . GLY B 1 203 ? 3.949 -15.07 -26.891 1 97 203 GLY B CA 1
ATOM 4441 C C . GLY B 1 203 ? 5.098 -14.531 -27.719 1 97 203 GLY B C 1
ATOM 4442 O O . GLY B 1 203 ? 6.266 -14.68 -27.344 1 97 203 GLY B O 1
ATOM 4443 N N . ASP B 1 204 ? 4.816 -13.891 -28.797 1 96.38 204 ASP B N 1
ATOM 4444 C CA . ASP B 1 204 ? 5.891 -13.328 -29.609 1 96.38 204 ASP B CA 1
ATOM 4445 C C . ASP B 1 204 ? 6.523 -12.117 -28.922 1 96.38 204 ASP B C 1
ATOM 4447 O O . ASP B 1 204 ? 7.742 -11.945 -28.969 1 96.38 204 ASP B O 1
ATOM 4451 N N . THR B 1 205 ? 5.691 -11.289 -28.422 1 97.94 205 THR B N 1
ATOM 4452 C CA . THR B 1 205 ? 6.164 -10.141 -27.656 1 97.94 205 THR B CA 1
ATOM 4453 C C . THR B 1 205 ? 5.461 -10.062 -26.297 1 97.94 205 THR B C 1
ATOM 4455 O O . THR B 1 205 ? 4.258 -10.305 -26.203 1 97.94 205 THR B O 1
ATOM 4458 N N . TRP B 1 206 ? 6.273 -9.695 -25.328 1 98.06 206 TRP B N 1
ATOM 4459 C CA . TRP B 1 206 ? 5.738 -9.57 -23.969 1 98.06 206 TRP B CA 1
ATOM 4460 C C . TRP B 1 206 ? 5.855 -8.133 -23.469 1 98.06 206 TRP B C 1
ATOM 4462 O O . TRP B 1 206 ? 6.836 -7.445 -23.766 1 98.06 206 TRP B O 1
ATOM 4472 N N . HIS B 1 207 ? 4.852 -7.727 -22.719 1 97.69 207 HIS B N 1
ATOM 4473 C CA . HIS B 1 207 ? 4.777 -6.375 -22.172 1 97.69 207 HIS B CA 1
ATOM 4474 C C . HIS B 1 207 ? 4.57 -6.406 -20.656 1 97.69 207 HIS B C 1
ATOM 4476 O O . HIS B 1 207 ? 4.008 -7.359 -20.125 1 97.69 207 HIS B O 1
ATOM 4482 N N . LEU B 1 208 ? 5.094 -5.344 -20.047 1 95.25 208 LEU B N 1
ATOM 4483 C CA . LEU B 1 208 ? 4.836 -5.184 -18.625 1 95.25 208 LEU B CA 1
ATOM 4484 C C . LEU B 1 208 ? 3.365 -4.867 -18.375 1 95.25 208 LEU B C 1
ATOM 4486 O O . LEU B 1 208 ? 2.779 -4.031 -19.062 1 95.25 208 LEU B O 1
ATOM 4490 N N . GLY B 1 209 ? 2.754 -5.598 -17.453 1 96.19 209 GLY B N 1
ATOM 4491 C CA . GLY B 1 209 ? 1.368 -5.363 -17.078 1 96.19 209 GLY B CA 1
ATOM 4492 C C . GLY B 1 209 ? 1.216 -4.715 -15.719 1 96.19 209 GLY B C 1
ATOM 4493 O O . GLY B 1 209 ? 2 -3.836 -15.359 1 96.19 209 GLY B O 1
ATOM 4494 N N . GLY B 1 210 ? 0.061 -5.02 -15.102 1 95.25 210 GLY B N 1
ATOM 4495 C CA . GLY B 1 210 ? -0.247 -4.449 -13.797 1 95.25 210 GLY B CA 1
ATOM 4496 C C . GLY B 1 210 ? 0.7 -4.91 -12.703 1 95.25 210 GLY B C 1
ATOM 4497 O O . GLY B 1 210 ? 1.256 -6.008 -12.781 1 95.25 210 GLY B O 1
ATOM 4498 N N . ARG B 1 211 ? 0.791 -4.062 -11.672 1 94.38 211 ARG B N 1
ATOM 4499 C CA . ARG B 1 211 ? 1.732 -4.32 -10.586 1 94.38 211 ARG B CA 1
ATOM 4500 C C . ARG B 1 211 ? 1.08 -4.082 -9.227 1 94.38 211 ARG B C 1
ATOM 4502 O O . ARG B 1 211 ? 0.296 -3.145 -9.062 1 94.38 211 ARG B O 1
ATOM 4509 N N . VAL B 1 212 ? 1.328 -4.895 -8.344 1 95.94 212 VAL B N 1
ATOM 4510 C CA . VAL B 1 212 ? 1.121 -4.68 -6.918 1 95.94 212 VAL B CA 1
ATOM 4511 C C . VAL B 1 212 ? 2.463 -4.434 -6.23 1 95.94 212 VAL B C 1
ATOM 4513 O O . VAL B 1 212 ? 3.184 -5.375 -5.906 1 95.94 212 VAL B O 1
ATOM 4516 N N . LEU B 1 213 ? 2.752 -3.17 -5.973 1 93.94 213 LEU B N 1
ATOM 4517 C CA . LEU B 1 213 ? 4.074 -2.775 -5.5 1 93.94 213 LEU B CA 1
ATOM 4518 C C . LEU B 1 213 ? 4.219 -3.053 -4.004 1 93.94 213 LEU B C 1
ATOM 4520 O O . LEU B 1 213 ? 3.27 -2.873 -3.24 1 93.94 213 LEU B O 1
ATOM 4524 N N . GLY B 1 214 ? 5.402 -3.467 -3.648 1 93.75 214 GLY B N 1
ATOM 4525 C CA . GLY B 1 214 ? 5.715 -3.504 -2.229 1 93.75 214 GLY B CA 1
ATOM 4526 C C . GLY B 1 214 ? 5.773 -2.125 -1.596 1 93.75 214 GLY B C 1
ATOM 4527 O O . GLY B 1 214 ? 6.105 -1.144 -2.262 1 93.75 214 GLY B O 1
ATOM 4528 N N . ILE B 1 215 ? 5.434 -2.088 -0.315 1 92.38 215 ILE B N 1
ATOM 4529 C CA . ILE B 1 215 ? 5.488 -0.844 0.444 1 92.38 215 ILE B CA 1
ATOM 4530 C C . ILE B 1 215 ? 6.344 -1.04 1.694 1 92.38 215 ILE B C 1
ATOM 4532 O O . ILE B 1 215 ? 6.105 -1.963 2.479 1 92.38 215 ILE B O 1
ATOM 4536 N N . PRO B 1 216 ? 7.344 -0.146 1.908 1 90.38 216 PRO B N 1
ATOM 4537 C CA . PRO B 1 216 ? 7.754 1.004 1.099 1 90.38 216 PRO B CA 1
ATOM 4538 C C . PRO B 1 216 ? 8.398 0.595 -0.225 1 90.38 216 PRO B C 1
ATOM 4540 O O . PRO B 1 216 ? 9.133 -0.395 -0.279 1 90.38 216 PRO B O 1
ATOM 4543 N N . PHE B 1 217 ? 8.102 1.347 -1.207 1 89.25 217 PHE B N 1
ATOM 4544 C CA . PHE B 1 217 ? 8.625 1.069 -2.539 1 89.25 217 PHE B CA 1
ATOM 4545 C C . PHE B 1 217 ? 10.125 1.343 -2.602 1 89.25 217 PHE B C 1
ATOM 4547 O O . PHE B 1 217 ? 10.602 2.35 -2.072 1 89.25 217 PHE B O 1
ATOM 4554 N N . ASN B 1 218 ? 10.898 0.472 -3.213 1 83.56 218 ASN B N 1
ATOM 4555 C CA . ASN B 1 218 ? 12.328 0.581 -3.484 1 83.56 218 ASN B CA 1
ATOM 4556 C C . ASN B 1 218 ? 13.133 0.746 -2.199 1 83.56 218 ASN B C 1
ATOM 4558 O O . ASN B 1 218 ? 14.102 1.51 -2.16 1 83.56 218 ASN B O 1
ATOM 4562 N N . HIS B 1 219 ? 12.648 0.226 -1.114 1 87.44 219 HIS B N 1
ATOM 4563 C CA . HIS B 1 219 ? 13.336 0.166 0.17 1 87.44 219 HIS B CA 1
ATOM 4564 C C . HIS B 1 219 ? 13.414 -1.267 0.687 1 87.44 219 HIS B C 1
ATOM 4566 O O . HIS B 1 219 ? 12.531 -2.082 0.409 1 87.44 219 HIS B O 1
ATOM 4572 N N . THR B 1 220 ? 14.484 -1.489 1.386 1 88.44 220 THR B N 1
ATOM 4573 C CA . THR B 1 220 ? 14.602 -2.805 2.006 1 88.44 220 THR B CA 1
ATOM 4574 C C . THR B 1 220 ? 13.406 -3.082 2.914 1 88.44 220 THR B C 1
ATOM 4576 O O . THR B 1 220 ? 13.031 -2.24 3.734 1 88.44 220 THR B O 1
ATOM 4579 N N . LYS B 1 221 ? 12.836 -4.266 2.707 1 92.5 221 LYS B N 1
ATOM 4580 C CA . LYS B 1 221 ? 11.656 -4.645 3.471 1 92.5 221 LYS B CA 1
ATOM 4581 C C . LYS B 1 221 ? 12.039 -5.203 4.84 1 92.5 221 LYS B C 1
ATOM 4583 O O . LYS B 1 221 ? 13.008 -5.949 4.961 1 92.5 221 LYS B O 1
ATOM 4588 N N . ASN B 1 222 ? 11.258 -4.879 5.809 1 92.31 222 ASN B N 1
ATOM 4589 C CA . ASN B 1 222 ? 11.305 -5.492 7.133 1 92.31 222 ASN B CA 1
ATOM 4590 C C . ASN B 1 222 ? 10.164 -6.488 7.328 1 92.31 222 ASN B C 1
ATOM 4592 O O . ASN B 1 222 ? 9.211 -6.508 6.551 1 92.31 222 ASN B O 1
ATOM 4596 N N . THR B 1 223 ? 10.383 -7.387 8.391 1 93.81 223 THR B N 1
ATOM 4597 C CA . THR B 1 223 ? 9.242 -8.211 8.781 1 93.81 223 THR B CA 1
ATOM 4598 C C . THR B 1 223 ? 8.016 -7.344 9.062 1 93.81 223 THR B C 1
ATOM 4600 O O . THR B 1 223 ? 8.109 -6.34 9.773 1 93.81 223 THR B O 1
ATOM 4603 N N . GLY B 1 224 ? 6.898 -7.691 8.477 1 94.81 224 GLY B N 1
ATOM 4604 C CA . GLY B 1 224 ? 5.672 -6.934 8.656 1 94.81 224 GLY B CA 1
ATOM 4605 C C . GLY B 1 224 ? 5.371 -5.992 7.512 1 94.81 224 GLY B C 1
ATOM 4606 O O . GLY B 1 224 ? 4.254 -5.488 7.387 1 94.81 224 GLY B O 1
ATOM 4607 N N . ASP B 1 225 ? 6.324 -5.73 6.656 1 95 225 ASP B N 1
ATOM 4608 C CA . ASP B 1 225 ? 6.105 -4.855 5.508 1 95 225 ASP B CA 1
ATOM 4609 C C . ASP B 1 225 ? 5.281 -5.559 4.43 1 95 225 ASP B C 1
ATOM 4611 O O . ASP B 1 225 ? 5.195 -6.789 4.414 1 95 225 ASP B O 1
ATOM 4615 N N . PHE B 1 226 ? 4.648 -4.762 3.588 1 95.44 226 PHE B N 1
ATOM 4616 C CA . PHE B 1 226 ? 3.871 -5.285 2.471 1 95.44 226 PHE B CA 1
ATOM 4617 C C . PHE B 1 226 ? 4.781 -5.668 1.309 1 95.44 226 PHE B C 1
ATOM 4619 O O . PHE B 1 226 ? 5.332 -4.797 0.632 1 95.44 226 PHE B O 1
ATOM 4626 N N . ALA B 1 227 ? 4.984 -6.965 1.085 1 94.94 227 ALA B N 1
ATOM 4627 C CA . ALA B 1 227 ? 5.922 -7.477 0.09 1 94.94 227 ALA B CA 1
ATOM 4628 C C . ALA B 1 227 ? 5.367 -8.719 -0.602 1 94.94 227 ALA B C 1
ATOM 4630 O O . ALA B 1 227 ? 5.852 -9.828 -0.382 1 94.94 227 ALA B O 1
ATOM 4631 N N . PRO B 1 228 ? 4.41 -8.477 -1.542 1 95.5 228 PRO B N 1
ATOM 4632 C CA . PRO B 1 228 ? 3.873 -9.633 -2.262 1 95.5 228 PRO B CA 1
ATOM 4633 C C . PRO B 1 228 ? 4.898 -10.281 -3.191 1 95.5 228 PRO B C 1
ATOM 4635 O O . PRO B 1 228 ? 5.727 -9.578 -3.781 1 95.5 228 PRO B O 1
ATOM 4638 N N . GLY B 1 229 ? 4.801 -11.602 -3.23 1 94.06 229 GLY B N 1
ATOM 4639 C CA . GLY B 1 229 ? 5.688 -12.344 -4.109 1 94.06 229 GLY B CA 1
ATOM 4640 C C . GLY B 1 229 ? 5.109 -13.672 -4.562 1 94.06 229 GLY B C 1
ATOM 4641 O O . GLY B 1 229 ? 4.055 -14.086 -4.082 1 94.06 229 GLY B O 1
ATOM 4642 N N . GLU B 1 230 ? 5.77 -14.266 -5.586 1 95.06 230 GLU B N 1
ATOM 4643 C CA . GLU B 1 230 ? 5.445 -15.586 -6.129 1 95.06 230 GLU B CA 1
ATOM 4644 C C . GLU B 1 230 ? 3.941 -15.727 -6.355 1 95.06 230 GLU B C 1
ATOM 4646 O O . GLU B 1 230 ? 3.285 -16.547 -5.703 1 95.06 230 GLU B O 1
ATOM 4651 N N . SER B 1 231 ? 3.486 -15.141 -7.379 1 97.06 231 SER B N 1
ATOM 4652 C CA . SER B 1 231 ? 2.055 -14.977 -7.602 1 97.06 231 SER B CA 1
ATOM 4653 C C . SER B 1 231 ? 1.554 -15.914 -8.695 1 97.06 231 SER B C 1
ATOM 4655 O O . SER B 1 231 ? 2.299 -16.25 -9.617 1 97.06 231 SER B O 1
ATOM 4657 N N . GLN B 1 232 ? 0.389 -16.328 -8.562 1 98.06 232 GLN B N 1
ATOM 4658 C CA . GLN B 1 232 ? -0.374 -17.031 -9.586 1 98.06 232 GLN B CA 1
ATOM 4659 C C . GLN B 1 232 ? -1.736 -16.391 -9.805 1 98.06 232 GLN B C 1
ATOM 4661 O O . GLN B 1 232 ? -2.297 -15.781 -8.891 1 98.06 232 GLN B O 1
ATOM 4666 N N . ILE B 1 233 ? -2.246 -16.516 -11.047 1 98.44 233 ILE B N 1
ATOM 4667 C CA . ILE B 1 233 ? -3.445 -15.758 -11.398 1 98.44 233 ILE B CA 1
ATOM 4668 C C . ILE B 1 233 ? -4.488 -16.703 -12 1 98.44 233 ILE B C 1
ATOM 4670 O O . ILE B 1 233 ? -4.141 -17.719 -12.609 1 98.44 233 ILE B O 1
ATOM 4674 N N . VAL B 1 234 ? -5.801 -16.406 -11.773 1 98.62 234 VAL B N 1
ATOM 4675 C CA . VAL B 1 234 ? -6.914 -17.094 -12.406 1 98.62 234 VAL B CA 1
ATOM 4676 C C . VAL B 1 234 ? -7.895 -16.094 -12.992 1 98.62 234 VAL B C 1
ATOM 4678 O O . VAL B 1 234 ? -7.918 -14.93 -12.578 1 98.62 234 VAL B O 1
ATOM 4681 N N . GLU B 1 235 ? -8.594 -16.562 -13.922 1 98.62 235 GLU B N 1
ATOM 4682 C CA . GLU B 1 235 ? -9.672 -15.781 -14.516 1 98.62 235 GLU B CA 1
ATOM 4683 C C . GLU B 1 235 ? -11.039 -16.297 -14.078 1 98.62 235 GLU B C 1
ATOM 4685 O O . GLU B 1 235 ? -11.312 -17.484 -14.141 1 98.62 235 GLU B O 1
ATOM 4690 N N . MET B 1 236 ? -11.828 -15.367 -13.617 1 97.88 236 MET B N 1
ATOM 4691 C CA . MET B 1 236 ? -13.203 -15.695 -13.266 1 97.88 236 MET B CA 1
ATOM 4692 C C . MET B 1 236 ? -14.109 -15.641 -14.492 1 97.88 236 MET B C 1
ATOM 4694 O O . MET B 1 236 ? -13.711 -15.117 -15.539 1 97.88 236 MET B O 1
ATOM 4698 N N . TYR B 1 237 ? -15.391 -16.078 -14.367 1 96.19 237 TYR B N 1
ATOM 4699 C CA . TYR B 1 237 ? -16.281 -16.203 -15.516 1 96.19 237 TYR B CA 1
ATOM 4700 C C . TYR B 1 237 ? -16.734 -14.844 -16.016 1 96.19 237 TYR B C 1
ATOM 4702 O O . TYR B 1 237 ? -17.141 -14.695 -17.172 1 96.19 237 TYR B O 1
ATOM 4710 N N . ASP B 1 238 ? -16.641 -13.867 -15.172 1 96.12 238 ASP B N 1
ATOM 4711 C CA . ASP B 1 238 ? -17.062 -12.531 -15.586 1 96.12 238 ASP B CA 1
ATOM 4712 C C . ASP B 1 238 ? -15.891 -11.742 -16.156 1 96.12 238 ASP B C 1
ATOM 4714 O O . ASP B 1 238 ? -16.016 -10.547 -16.438 1 96.12 238 ASP B O 1
ATOM 4718 N N . GLY B 1 239 ? -14.758 -12.391 -16.234 1 96.94 239 GLY B N 1
ATOM 4719 C CA . GLY B 1 239 ? -13.586 -11.758 -16.828 1 96.94 239 GLY B CA 1
ATOM 4720 C C . GLY B 1 239 ? -12.664 -11.133 -15.789 1 96.94 239 GLY B C 1
ATOM 4721 O O . GLY B 1 239 ? -11.539 -10.742 -16.109 1 96.94 239 GLY B O 1
ATOM 4722 N N . THR B 1 240 ? -13.102 -11.047 -14.57 1 97.56 240 THR B N 1
ATOM 4723 C CA . THR B 1 240 ? -12.25 -10.547 -13.5 1 97.56 240 THR B CA 1
ATOM 4724 C C . THR B 1 240 ? -11.086 -11.5 -13.234 1 97.56 240 THR B C 1
ATOM 4726 O O . THR B 1 240 ? -11.25 -12.719 -13.32 1 97.56 240 THR B O 1
ATOM 4729 N N . LEU B 1 241 ? -9.953 -10.906 -12.992 1 98.5 241 LEU B N 1
ATOM 4730 C CA . LEU B 1 241 ? -8.789 -11.711 -12.633 1 98.5 241 LEU B CA 1
ATOM 4731 C C . LEU B 1 241 ? -8.531 -11.656 -11.133 1 98.5 241 LEU B C 1
ATOM 4733 O O . LEU B 1 241 ? -8.672 -10.602 -10.508 1 98.5 241 LEU B O 1
ATOM 4737 N N . ILE B 1 242 ? -8.203 -12.789 -10.555 1 98.5 242 ILE B N 1
ATOM 4738 C CA . ILE B 1 242 ? -7.762 -12.867 -9.164 1 98.5 242 ILE B CA 1
ATOM 4739 C C . ILE B 1 242 ? -6.32 -13.383 -9.109 1 98.5 242 ILE B C 1
ATOM 4741 O O . ILE B 1 242 ? -6.012 -14.438 -9.664 1 98.5 242 ILE B O 1
ATOM 4745 N N . MET B 1 243 ? -5.492 -12.57 -8.523 1 98.38 243 MET B N 1
ATOM 4746 C CA . MET B 1 243 ? -4.098 -12.953 -8.312 1 98.38 243 MET B CA 1
ATOM 4747 C C . MET B 1 243 ? -3.838 -13.289 -6.852 1 98.38 243 MET B C 1
ATOM 4749 O O . MET B 1 243 ? -4.219 -12.523 -5.961 1 98.38 243 MET B O 1
ATOM 4753 N N . MET B 1 244 ? -3.307 -14.438 -6.609 1 98.25 244 MET B N 1
ATOM 4754 C CA . MET B 1 244 ? -2.891 -14.859 -5.277 1 98.25 244 MET B CA 1
ATOM 4755 C C . MET B 1 244 ? -1.375 -14.789 -5.129 1 98.25 244 MET B C 1
ATOM 4757 O O . MET B 1 244 ? -0.64 -15.203 -6.027 1 98.25 244 MET B O 1
ATOM 4761 N N . SER B 1 245 ? -0.898 -14.211 -3.986 1 97.62 245 SER B N 1
ATOM 4762 C CA . SER B 1 245 ? 0.536 -14.031 -3.783 1 97.62 245 SER B CA 1
ATOM 4763 C C . SER B 1 245 ? 0.966 -14.531 -2.406 1 97.62 245 SER B C 1
ATOM 4765 O O . SER B 1 245 ? 0.172 -14.523 -1.464 1 97.62 245 SER B O 1
ATOM 4767 N N . ARG B 1 246 ? 2.225 -14.961 -2.404 1 96.81 246 ARG B N 1
ATOM 4768 C CA . ARG B 1 246 ? 2.881 -15.203 -1.125 1 96.81 246 ARG B CA 1
ATOM 4769 C C . ARG B 1 246 ? 3.057 -13.914 -0.338 1 96.81 246 ARG B C 1
ATOM 4771 O O . ARG B 1 246 ? 3.305 -12.852 -0.921 1 96.81 246 ARG B O 1
ATOM 4778 N N . ASN B 1 247 ? 2.916 -14.047 0.948 1 96.19 247 ASN B N 1
ATOM 4779 C CA . ASN B 1 247 ? 3.094 -12.914 1.85 1 96.19 247 ASN B CA 1
ATOM 4780 C C . ASN B 1 247 ? 4.461 -12.945 2.529 1 96.19 247 ASN B C 1
ATOM 4782 O O . ASN B 1 247 ? 4.562 -13.266 3.715 1 96.19 247 ASN B O 1
ATOM 4786 N N . THR B 1 248 ? 5.5 -12.578 1.86 1 93.38 248 THR B N 1
ATOM 4787 C CA . THR B 1 248 ? 6.906 -12.836 2.158 1 93.38 248 THR B CA 1
ATOM 4788 C C . THR B 1 248 ? 7.281 -12.258 3.521 1 93.38 248 THR B C 1
ATOM 4790 O O . THR B 1 248 ? 8.023 -12.883 4.281 1 93.38 248 THR B O 1
ATOM 4793 N N . GLU B 1 249 ? 6.793 -11.133 3.926 1 94.69 249 GLU B N 1
ATOM 4794 C CA . GLU B 1 249 ? 7.195 -10.492 5.176 1 94.69 249 GLU B CA 1
ATOM 4795 C C . GLU B 1 249 ? 6.059 -10.508 6.195 1 94.69 249 GLU B C 1
ATOM 4797 O O . GLU B 1 249 ? 6.082 -9.758 7.168 1 94.69 249 GLU B O 1
ATOM 4802 N N . ALA B 1 250 ? 5.066 -11.336 5.906 1 95.81 250 ALA B N 1
ATOM 4803 C CA . ALA B 1 250 ? 3.971 -11.586 6.836 1 95.81 250 ALA B CA 1
ATOM 4804 C C . ALA B 1 250 ? 3.223 -10.297 7.164 1 95.81 250 ALA B C 1
ATOM 4806 O O . ALA B 1 250 ? 2.959 -10 8.328 1 95.81 250 ALA B O 1
ATOM 4807 N N . PHE B 1 251 ? 2.965 -9.492 6.184 1 96.75 251 PHE B N 1
ATOM 4808 C CA . PHE B 1 251 ? 2.156 -8.289 6.344 1 96.75 251 PHE B CA 1
ATOM 4809 C C . PHE B 1 251 ? 0.757 -8.641 6.836 1 96.75 251 PHE B C 1
ATOM 4811 O O . PHE B 1 251 ? 0.067 -9.461 6.23 1 96.75 251 PHE B O 1
ATOM 4818 N N . HIS B 1 252 ? 0.287 -7.973 8.016 1 96.25 252 HIS B N 1
ATOM 4819 C CA . HIS B 1 252 ? -1.039 -8.109 8.609 1 96.25 252 HIS B CA 1
ATOM 4820 C C . HIS B 1 252 ? -1.207 -9.469 9.273 1 96.25 252 HIS B C 1
ATOM 4822 O O . HIS B 1 252 ? -1.666 -9.555 10.414 1 96.25 252 HIS B O 1
ATOM 4828 N N . CYS B 1 253 ? -0.832 -10.516 8.609 1 96.12 253 CYS B N 1
ATOM 4829 C CA . CYS B 1 253 ? -0.904 -11.898 9.055 1 96.12 253 CYS B CA 1
ATOM 4830 C C . CYS B 1 253 ? 0.021 -12.789 8.234 1 96.12 253 CYS B C 1
ATOM 4832 O O . CYS B 1 253 ? 0.424 -12.422 7.133 1 96.12 253 CYS B O 1
ATOM 4834 N N . LYS B 1 254 ? 0.456 -13.922 8.812 1 96.94 254 LYS B N 1
ATOM 4835 C CA . LYS B 1 254 ? 1.124 -14.953 8.023 1 96.94 254 LYS B CA 1
ATOM 4836 C C . LYS B 1 254 ? 0.123 -15.727 7.176 1 96.94 254 LYS B C 1
ATOM 4838 O O . LYS B 1 254 ? -0.189 -16.875 7.473 1 96.94 254 LYS B O 1
ATOM 4843 N N . CYS B 1 255 ? -0.362 -15.047 6.145 1 97.19 255 CYS B N 1
ATOM 4844 C CA . CYS B 1 255 ? -1.469 -15.539 5.332 1 97.19 255 CYS B CA 1
ATOM 4845 C C . CYS B 1 255 ? -1.305 -15.125 3.875 1 97.19 255 CYS B C 1
ATOM 4847 O O . CYS B 1 255 ? -0.303 -14.508 3.51 1 97.19 255 CYS B O 1
ATOM 4849 N N . ARG B 1 256 ? -2.254 -15.508 3.062 1 97.81 256 ARG B N 1
ATOM 4850 C CA . ARG B 1 256 ? -2.143 -15.25 1.63 1 97.81 256 ARG B CA 1
ATOM 4851 C C . ARG B 1 256 ? -2.664 -13.859 1.283 1 97.81 256 ARG B C 1
ATOM 4853 O O . ARG B 1 256 ? -3.613 -13.375 1.903 1 97.81 256 ARG B O 1
ATOM 4860 N N . ILE B 1 257 ? -2.088 -13.234 0.271 1 97.25 257 ILE B N 1
ATOM 4861 C CA . ILE B 1 257 ? -2.535 -11.969 -0.289 1 97.25 257 ILE B CA 1
ATOM 4862 C C . ILE B 1 257 ? -3.314 -12.219 -1.578 1 97.25 257 ILE B C 1
ATOM 4864 O O . ILE B 1 257 ? -2.891 -13.008 -2.424 1 97.25 257 ILE B O 1
ATOM 4868 N N . PHE B 1 258 ? -4.41 -11.516 -1.733 1 97.56 258 PHE B N 1
ATOM 4869 C CA . PHE B 1 258 ? -5.191 -11.555 -2.963 1 97.56 258 PHE B CA 1
ATOM 4870 C C . PHE B 1 258 ? -5.344 -10.156 -3.557 1 97.56 258 PHE B C 1
ATOM 4872 O O . PHE B 1 258 ? -5.359 -9.164 -2.824 1 97.56 258 PHE B O 1
ATOM 4879 N N . SER B 1 259 ? -5.422 -10.086 -4.84 1 97.56 259 SER B N 1
ATOM 4880 C CA . SER B 1 259 ? -5.699 -8.852 -5.578 1 97.56 259 SER B CA 1
ATOM 4881 C C . SER B 1 259 ? -6.551 -9.133 -6.812 1 97.56 259 SER B C 1
ATOM 4883 O O . SER B 1 259 ? -6.527 -10.242 -7.352 1 97.56 259 SER B O 1
ATOM 4885 N N . LYS B 1 260 ? -7.258 -8.117 -7.281 1 97.38 260 LYS B N 1
ATOM 4886 C CA . LYS B 1 260 ? -8.117 -8.266 -8.453 1 97.38 260 LYS B CA 1
ATOM 4887 C C . LYS B 1 260 ? -7.711 -7.301 -9.562 1 97.38 260 LYS B C 1
ATOM 4889 O O . LYS B 1 260 ? -7.207 -6.207 -9.289 1 97.38 260 LYS B O 1
ATOM 4894 N N . SER B 1 261 ? -7.902 -7.746 -10.734 1 98.44 261 SER B N 1
ATOM 4895 C CA . SER B 1 261 ? -7.816 -6.906 -11.922 1 98.44 261 SER B CA 1
ATOM 4896 C C . SER B 1 261 ? -9.109 -6.953 -12.727 1 98.44 261 SER B C 1
ATOM 4898 O O . SER B 1 261 ? -9.719 -8.016 -12.875 1 98.44 261 SER B O 1
ATOM 4900 N N . TYR B 1 262 ? -9.516 -5.766 -13.25 1 97.75 262 TYR B N 1
ATOM 4901 C CA . TYR B 1 262 ? -10.742 -5.66 -14.031 1 97.75 262 TYR B CA 1
ATOM 4902 C C . TYR B 1 262 ? -10.438 -5.316 -15.484 1 97.75 262 TYR B C 1
ATOM 4904 O O . TYR B 1 262 ? -11.352 -5.156 -16.297 1 97.75 262 TYR B O 1
ATOM 4912 N N . ASP B 1 263 ? -9.141 -5.195 -15.805 1 97.88 263 ASP B N 1
ATOM 4913 C CA . ASP B 1 263 ? -8.734 -4.719 -17.125 1 97.88 263 ASP B CA 1
ATOM 4914 C C . ASP B 1 263 ? -7.719 -5.66 -17.766 1 97.88 263 ASP B C 1
ATOM 4916 O O . ASP B 1 263 ? -6.727 -5.215 -18.344 1 97.88 263 ASP B O 1
ATOM 4920 N N . ALA B 1 264 ? -7.883 -6.984 -17.531 1 98.25 264 ALA B N 1
ATOM 4921 C CA . ALA B 1 264 ? -7.102 -8.039 -18.156 1 98.25 264 ALA B CA 1
ATOM 4922 C C . ALA B 1 264 ? -5.641 -7.984 -17.719 1 98.25 264 ALA B C 1
ATOM 4924 O O . ALA B 1 264 ? -4.734 -8.242 -18.516 1 98.25 264 ALA B O 1
ATOM 4925 N N . GLY B 1 265 ? -5.398 -7.605 -16.516 1 98.12 265 GLY B N 1
ATOM 4926 C CA . GLY B 1 265 ? -4.082 -7.691 -15.906 1 98.12 265 GLY B CA 1
ATOM 4927 C C . GLY B 1 265 ? -3.262 -6.426 -16.078 1 98.12 265 GLY B C 1
ATOM 4928 O O . GLY B 1 265 ? -2.062 -6.414 -15.789 1 98.12 265 GLY B O 1
ATOM 4929 N N . GLU B 1 266 ? -3.857 -5.301 -16.469 1 97.56 266 GLU B N 1
ATOM 4930 C CA . GLU B 1 266 ? -3.113 -4.066 -16.703 1 97.56 266 GLU B CA 1
ATOM 4931 C C . GLU B 1 266 ? -2.959 -3.256 -15.414 1 97.56 266 GLU B C 1
ATOM 4933 O O . GLU B 1 266 ? -2.072 -2.406 -15.32 1 97.56 266 GLU B O 1
ATOM 4938 N N . SER B 1 267 ? -3.846 -3.516 -14.5 1 96.56 267 SER B N 1
ATOM 4939 C CA . SER B 1 267 ? -3.717 -2.855 -13.203 1 96.56 267 SER B CA 1
ATOM 4940 C C . SER B 1 267 ? -4.352 -3.686 -12.094 1 96.56 267 SER B C 1
ATOM 4942 O O . SER B 1 267 ? -5.223 -4.52 -12.359 1 96.56 267 SER B O 1
ATOM 4944 N N . PHE B 1 268 ? -3.938 -3.494 -10.922 1 97 268 PHE B N 1
ATOM 4945 C CA . PHE B 1 268 ? -4.473 -4.07 -9.695 1 97 268 PHE B CA 1
ATOM 4946 C C . PHE B 1 268 ? -4.691 -2.992 -8.641 1 97 268 PHE B C 1
ATOM 4948 O O . PHE B 1 268 ? -3.766 -2.627 -7.914 1 97 268 PHE B O 1
ATOM 4955 N N . PRO B 1 269 ? -5.918 -2.488 -8.5 1 94.19 269 PRO B N 1
ATOM 4956 C CA . PRO B 1 269 ? -6.168 -1.388 -7.562 1 94.19 269 PRO B CA 1
ATOM 4957 C C . PRO B 1 269 ? -5.926 -1.782 -6.109 1 94.19 269 PRO B C 1
ATOM 4959 O O . PRO B 1 269 ? -6.258 -2.9 -5.707 1 94.19 269 PRO B O 1
ATOM 4962 N N . VAL B 1 270 ? -5.426 -0.868 -5.32 1 90.75 270 VAL B N 1
ATOM 4963 C CA . VAL B 1 270 ? -5.125 -1.099 -3.914 1 90.75 270 VAL B CA 1
ATOM 4964 C C . VAL B 1 270 ? -6.406 -1.441 -3.158 1 90.75 270 VAL B C 1
ATOM 4966 O O . VAL B 1 270 ? -6.387 -2.246 -2.223 1 90.75 270 VAL B O 1
ATOM 4969 N N . SER B 1 271 ? -7.547 -0.848 -3.564 1 91.31 271 SER B N 1
ATOM 4970 C CA . SER B 1 271 ? -8.828 -1.055 -2.906 1 91.31 271 SER B CA 1
ATOM 4971 C C . SER B 1 271 ? -9.297 -2.498 -3.051 1 91.31 271 SER B C 1
ATOM 4973 O O . SER B 1 271 ? -10.234 -2.926 -2.371 1 91.31 271 SER B O 1
ATOM 4975 N N . ASP B 1 272 ? -8.633 -3.254 -3.922 1 94.94 272 ASP B N 1
ATOM 4976 C CA . ASP B 1 272 ? -9.055 -4.629 -4.18 1 94.94 272 ASP B CA 1
ATOM 4977 C C . ASP B 1 272 ? -7.969 -5.621 -3.775 1 94.94 272 ASP B C 1
ATOM 4979 O O . ASP B 1 272 ? -7.859 -6.703 -4.359 1 94.94 272 ASP B O 1
ATOM 4983 N N . ILE B 1 273 ? -7.152 -5.227 -2.895 1 94.88 273 ILE B N 1
ATOM 4984 C CA . ILE B 1 273 ? -6.188 -6.113 -2.254 1 94.88 273 ILE B CA 1
ATOM 4985 C C . ILE B 1 273 ? -6.723 -6.566 -0.897 1 94.88 273 ILE B C 1
ATOM 4987 O O . ILE B 1 273 ? -7.18 -5.746 -0.098 1 94.88 273 ILE B O 1
ATOM 4991 N N . TRP B 1 274 ? -6.703 -7.867 -0.602 1 94.75 274 TRP B N 1
ATOM 4992 C CA . TRP B 1 274 ? -7.164 -8.344 0.701 1 94.75 274 TRP B CA 1
ATOM 4993 C C . TRP B 1 274 ? -6.348 -9.547 1.159 1 94.75 274 TRP B C 1
ATOM 4995 O O . TRP B 1 274 ? -5.738 -10.242 0.342 1 94.75 274 TRP B O 1
ATOM 5005 N N . MET B 1 275 ? -6.25 -9.688 2.436 1 95.38 275 MET B N 1
ATOM 5006 C CA . MET B 1 275 ? -5.578 -10.82 3.068 1 95.38 275 MET B CA 1
ATOM 5007 C C . MET B 1 275 ? -6.594 -11.852 3.561 1 95.38 275 MET B C 1
ATOM 5009 O O . MET B 1 275 ? -7.672 -11.484 4.039 1 95.38 275 MET B O 1
ATOM 5013 N N . VAL B 1 276 ? -6.242 -13.078 3.455 1 96.31 276 VAL B N 1
ATOM 5014 C CA . VAL B 1 276 ? -7.129 -14.141 3.924 1 96.31 276 VAL B CA 1
ATOM 5015 C C . VAL B 1 276 ? -6.465 -14.898 5.066 1 96.31 276 VAL B C 1
ATOM 5017 O O . VAL B 1 276 ? -5.738 -15.867 4.832 1 96.31 276 VAL B O 1
ATOM 5020 N N . ASP B 1 277 ? -6.852 -14.586 6.254 1 94.19 277 ASP B N 1
ATOM 5021 C CA . ASP B 1 277 ? -6.234 -15.141 7.457 1 94.19 277 ASP B CA 1
ATOM 5022 C C . ASP B 1 277 ? -6.426 -16.656 7.523 1 94.19 277 ASP B C 1
ATOM 5024 O O . ASP B 1 277 ? -5.582 -17.359 8.062 1 94.19 277 ASP B O 1
ATOM 5028 N N . ASP B 1 278 ? -7.465 -17.109 6.922 1 95 278 ASP B N 1
ATOM 5029 C CA . ASP B 1 278 ? -7.789 -18.531 6.98 1 95 278 ASP B CA 1
ATOM 5030 C C . ASP B 1 278 ? -6.859 -19.344 6.082 1 95 278 ASP B C 1
ATOM 5032 O O . ASP B 1 278 ? -6.871 -20.578 6.121 1 95 278 ASP B O 1
ATOM 5036 N N . LEU B 1 279 ? -6.035 -18.766 5.328 1 97.94 279 LEU B N 1
ATOM 5037 C CA . LEU B 1 279 ? -5.051 -19.438 4.488 1 97.94 279 LEU B CA 1
ATOM 5038 C C . LEU B 1 279 ? -3.635 -19.141 4.973 1 97.94 279 LEU B C 1
ATOM 5040 O O . LEU B 1 279 ? -3 -18.188 4.5 1 97.94 279 LEU B O 1
ATOM 5044 N N . PRO B 1 280 ? -3.162 -20.031 5.848 1 97.31 280 PRO B N 1
ATOM 5045 C CA . PRO B 1 280 ? -1.828 -19.781 6.402 1 97.31 280 PRO B CA 1
ATOM 5046 C C . PRO B 1 280 ? -0.732 -19.812 5.34 1 97.31 280 PRO B C 1
ATOM 5048 O O . PRO B 1 280 ? -0.866 -20.516 4.332 1 97.31 280 PRO B O 1
ATOM 5051 N N . ASP B 1 281 ? 0.349 -19.031 5.57 1 94.44 281 ASP B N 1
ATOM 5052 C CA . ASP B 1 281 ? 1.457 -18.906 4.633 1 94.44 281 ASP B CA 1
ATOM 5053 C C . ASP B 1 281 ? 2.801 -18.938 5.355 1 94.44 281 ASP B C 1
ATOM 5055 O O . ASP B 1 281 ? 3.252 -17.922 5.895 1 94.44 281 ASP B O 1
ATOM 5059 N N . PRO B 1 282 ? 3.51 -20.062 5.328 1 96.5 282 PRO B N 1
ATOM 5060 C CA . PRO B 1 282 ? 4.867 -20.109 5.875 1 96.5 282 PRO B CA 1
ATOM 5061 C C . PRO B 1 282 ? 5.93 -19.672 4.871 1 96.5 282 PRO B C 1
ATOM 5063 O O . PRO B 1 282 ? 7.012 -20.266 4.812 1 96.5 282 PRO B O 1
ATOM 5066 N N . ASN B 1 283 ? 5.551 -18.734 4.016 1 94.69 283 ASN B N 1
ATOM 5067 C CA . ASN B 1 283 ? 6.449 -18.156 3.023 1 94.69 283 ASN B CA 1
ATOM 5068 C C . ASN B 1 283 ? 6.871 -19.188 1.98 1 94.69 283 ASN B C 1
ATOM 5070 O O . ASN B 1 283 ? 8.062 -19.406 1.766 1 94.69 283 ASN B O 1
ATOM 5074 N N . VAL B 1 284 ? 5.914 -19.781 1.359 1 96.44 284 VAL B N 1
ATOM 5075 C CA . VAL B 1 284 ? 6.094 -20.766 0.284 1 96.44 284 VAL B CA 1
ATOM 5076 C C . VAL B 1 284 ? 5.027 -20.547 -0.786 1 96.44 284 VAL B C 1
ATOM 5078 O O . VAL B 1 284 ? 3.861 -20.297 -0.469 1 96.44 284 VAL B O 1
ATOM 5081 N N . CYS B 1 285 ? 5.449 -20.719 -2.012 1 95.31 285 CYS B N 1
ATOM 5082 C CA . CYS B 1 285 ? 4.504 -20.531 -3.109 1 95.31 285 CYS B CA 1
ATOM 5083 C C . CYS B 1 285 ? 3.418 -21.609 -3.07 1 95.31 285 CYS B C 1
ATOM 5085 O O . CYS B 1 285 ? 3.701 -22.781 -2.811 1 95.31 285 CYS B O 1
ATOM 5087 N N . GLY B 1 286 ? 2.143 -21.234 -3.178 1 97.5 286 GLY B N 1
ATOM 5088 C CA . GLY B 1 286 ? 0.997 -22.094 -3.381 1 97.5 286 GLY B CA 1
ATOM 5089 C C . GLY B 1 286 ? 0.392 -21.984 -4.766 1 97.5 286 GLY B C 1
ATOM 5090 O O . GLY B 1 286 ? 1.009 -21.422 -5.672 1 97.5 286 GLY B O 1
ATOM 5091 N N . SER B 1 287 ? -0.787 -22.625 -4.898 1 98.75 287 SER B N 1
ATOM 5092 C CA . SER B 1 287 ? -1.438 -22.609 -6.203 1 98.75 287 SER B CA 1
ATOM 5093 C C . SER B 1 287 ? -2.93 -22.328 -6.07 1 98.75 287 SER B C 1
ATOM 5095 O O . SER B 1 287 ? -3.584 -22.828 -5.16 1 98.75 287 SER B O 1
ATOM 5097 N N . ILE B 1 288 ? -3.406 -21.516 -6.969 1 98.81 288 ILE B N 1
ATOM 5098 C CA . ILE B 1 288 ? -4.836 -21.234 -7.039 1 98.81 288 ILE B CA 1
ATOM 5099 C C . ILE B 1 288 ? -5.402 -21.766 -8.352 1 98.81 288 ILE B C 1
ATOM 5101 O O . ILE B 1 288 ? -4.73 -21.734 -9.383 1 98.81 288 ILE B O 1
ATOM 5105 N N . LEU B 1 289 ? -6.641 -22.281 -8.312 1 98.81 289 LEU B N 1
ATOM 5106 C CA . LEU B 1 289 ? -7.32 -22.844 -9.477 1 98.81 289 LEU B CA 1
ATOM 5107 C C . LEU B 1 289 ? -8.797 -22.484 -9.477 1 98.81 289 LEU B C 1
ATOM 5109 O O . LEU B 1 289 ? -9.469 -22.594 -8.445 1 98.81 289 LEU B O 1
ATOM 5113 N N . HIS B 1 290 ? -9.258 -21.891 -10.5 1 98.62 290 HIS B N 1
ATOM 5114 C CA . HIS B 1 290 ? -10.688 -21.688 -10.711 1 98.62 290 HIS B CA 1
ATOM 5115 C C . HIS B 1 290 ? -11.266 -22.797 -11.586 1 98.62 290 HIS B C 1
ATOM 5117 O O . HIS B 1 290 ? -10.898 -22.938 -12.75 1 98.62 290 HIS B O 1
ATOM 5123 N N . HIS B 1 291 ? -12.117 -23.594 -10.984 1 98 291 HIS B N 1
ATOM 5124 C CA . HIS B 1 291 ? -12.672 -24.75 -11.68 1 98 291 HIS B CA 1
ATOM 5125 C C . HIS B 1 291 ? -14.141 -24.953 -11.32 1 98 291 HIS B C 1
ATOM 5127 O O . HIS B 1 291 ? -14.477 -25.125 -10.141 1 98 291 HIS B O 1
ATOM 5133 N N . ASN B 1 292 ? -15 -24.844 -12.344 1 96.19 292 ASN B N 1
ATOM 5134 C CA . ASN B 1 292 ? -16.438 -25.047 -12.219 1 96.19 292 ASN B CA 1
ATOM 5135 C C . ASN B 1 292 ? -17.047 -24.094 -11.188 1 96.19 292 ASN B C 1
ATOM 5137 O O . ASN B 1 292 ? -17.828 -24.531 -10.328 1 96.19 292 ASN B O 1
ATOM 5141 N N . GLY B 1 293 ? -16.594 -22.922 -11.156 1 95.88 293 GLY B N 1
ATOM 5142 C CA . GLY B 1 293 ? -17.172 -21.875 -10.328 1 95.88 293 GLY B CA 1
ATOM 5143 C C . GLY B 1 293 ? -16.641 -21.875 -8.906 1 95.88 293 GLY B C 1
ATOM 5144 O O . GLY B 1 293 ? -17.062 -21.078 -8.07 1 95.88 293 GLY B O 1
ATOM 5145 N N . ILE B 1 294 ? -15.742 -22.797 -8.656 1 97.5 294 ILE B N 1
ATOM 5146 C CA . ILE B 1 294 ? -15.148 -22.922 -7.328 1 97.5 294 ILE B CA 1
ATOM 5147 C C . ILE B 1 294 ? -13.672 -22.547 -7.383 1 97.5 294 ILE B C 1
ATOM 5149 O O . ILE B 1 294 ? -12.969 -22.906 -8.328 1 97.5 294 ILE B O 1
ATOM 5153 N N . LEU B 1 295 ? -13.211 -21.781 -6.383 1 98.38 295 LEU B N 1
ATOM 5154 C CA . LEU B 1 295 ? -11.781 -21.516 -6.266 1 98.38 295 LEU B CA 1
ATOM 5155 C C . LEU B 1 295 ? -11.109 -22.516 -5.336 1 98.38 295 LEU B C 1
ATOM 5157 O O . LEU B 1 295 ? -11.594 -22.766 -4.23 1 98.38 295 LEU B O 1
ATOM 5161 N N . TYR B 1 296 ? -10.078 -23.125 -5.812 1 98.75 296 TYR B N 1
ATOM 5162 C CA . TYR B 1 296 ? -9.258 -24.031 -5.016 1 98.75 296 TYR B CA 1
ATOM 5163 C C . TYR B 1 296 ? -7.883 -23.422 -4.746 1 98.75 296 TYR B C 1
ATOM 5165 O O . TYR B 1 296 ? -7.352 -22.672 -5.57 1 98.75 296 TYR B O 1
ATOM 5173 N N . PHE B 1 297 ? -7.371 -23.734 -3.588 1 98.81 297 PHE B N 1
ATOM 5174 C CA . PHE B 1 297 ? -6.031 -23.312 -3.193 1 98.81 297 PHE B CA 1
ATOM 5175 C C . PHE B 1 297 ? -5.258 -24.484 -2.588 1 98.81 297 PHE B C 1
ATOM 5177 O O . PHE B 1 297 ? -5.785 -25.203 -1.744 1 98.81 297 PHE B O 1
ATOM 5184 N N . SER B 1 298 ? -4.09 -24.719 -3.08 1 98.88 298 SER B N 1
ATOM 5185 C CA . SER B 1 298 ? -3.176 -25.641 -2.416 1 98.88 298 SER B CA 1
ATOM 5186 C C . SER B 1 298 ? -2.037 -24.891 -1.729 1 98.88 298 SER B C 1
ATOM 5188 O O . SER B 1 298 ? -1.395 -24.031 -2.338 1 98.88 298 SER B O 1
ATOM 5190 N N . GLY B 1 299 ? -1.804 -25.125 -0.532 1 98.38 299 GLY B N 1
ATOM 5191 C CA . GLY B 1 299 ? -0.745 -24.562 0.289 1 98.38 299 GLY B CA 1
ATOM 5192 C C . GLY B 1 299 ? -0.516 -25.328 1.578 1 98.38 299 GLY B C 1
ATOM 5193 O O . GLY B 1 299 ? -1.002 -26.438 1.734 1 98.38 299 GLY B O 1
ATOM 5194 N N . LEU B 1 300 ? 0.319 -24.75 2.432 1 98.56 300 LEU B N 1
ATOM 5195 C CA . LEU B 1 300 ? 0.674 -25.422 3.68 1 98.56 300 LEU B CA 1
ATOM 5196 C C . LEU B 1 300 ? -0.17 -24.891 4.836 1 98.56 300 LEU B C 1
ATOM 5198 O O . LEU B 1 300 ? -0.296 -23.672 5.02 1 98.56 300 LEU B O 1
ATOM 5202 N N . ASP B 1 301 ? -0.755 -25.781 5.566 1 98.06 301 ASP B N 1
ATOM 5203 C CA . ASP B 1 301 ? -1.575 -25.391 6.711 1 98.06 301 ASP B CA 1
ATOM 5204 C C . ASP B 1 301 ? -0.719 -25.203 7.961 1 98.06 301 ASP B C 1
ATOM 5206 O O . ASP B 1 301 ? -0.899 -25.906 8.961 1 98.06 301 ASP B O 1
ATOM 5210 N N . SER B 1 302 ? 0.151 -24.344 7.883 1 97.62 302 SER B N 1
ATOM 5211 C CA . SER B 1 302 ? 1.051 -23.906 8.953 1 97.62 302 SER B CA 1
ATOM 5212 C C . SER B 1 302 ? 1.528 -22.484 8.727 1 97.62 302 SER B C 1
ATOM 5214 O O . SER B 1 302 ? 1.801 -22.078 7.594 1 97.62 302 SER B O 1
ATOM 5216 N N . ARG B 1 303 ? 1.655 -21.75 9.758 1 96.25 303 ARG B N 1
ATOM 5217 C CA . ARG B 1 303 ? 2.111 -20.375 9.641 1 96.25 303 ARG B CA 1
ATOM 5218 C C . ARG B 1 303 ? 3.619 -20.266 9.844 1 96.25 303 ARG B C 1
ATOM 5220 O O . ARG B 1 303 ? 4.234 -19.266 9.508 1 96.25 303 ARG B O 1
ATOM 5227 N N . THR B 1 304 ? 4.207 -21.312 10.359 1 95.19 304 THR B N 1
ATOM 5228 C CA . THR B 1 304 ? 5.582 -21.156 10.828 1 95.19 304 THR B CA 1
ATOM 5229 C C . THR B 1 304 ? 6.492 -22.188 10.18 1 95.19 304 THR B C 1
ATOM 5231 O O . THR B 1 304 ? 7.715 -22.016 10.148 1 95.19 304 THR B O 1
ATOM 5234 N N . SER B 1 305 ? 5.828 -23.266 9.703 1 97 305 SER B N 1
ATOM 5235 C CA . SER B 1 305 ? 6.648 -24.344 9.148 1 97 305 SER B CA 1
ATOM 5236 C C . SER B 1 305 ? 6.129 -24.781 7.789 1 97 305 SER B C 1
ATOM 5238 O O . SER B 1 305 ? 4.926 -24.734 7.531 1 97 305 SER B O 1
ATOM 5240 N N . ARG B 1 306 ? 7.035 -25.297 7.004 1 97.19 306 ARG B N 1
ATOM 5241 C CA . ARG B 1 306 ? 6.66 -25.844 5.703 1 97.19 306 ARG B CA 1
ATOM 5242 C C . ARG B 1 306 ? 6.227 -27.297 5.82 1 97.19 306 ARG B C 1
ATOM 5244 O O . ARG B 1 306 ? 6.969 -28.203 5.441 1 97.19 306 ARG B O 1
ATOM 5251 N N . THR B 1 307 ? 5.066 -27.391 6.324 1 98.12 307 THR B N 1
ATOM 5252 C CA . THR B 1 307 ? 4.457 -28.703 6.547 1 98.12 307 THR B CA 1
ATOM 5253 C C . THR B 1 307 ? 2.959 -28.656 6.273 1 98.12 307 THR B C 1
ATOM 5255 O O . THR B 1 307 ? 2.375 -27.578 6.156 1 98.12 307 THR B O 1
ATOM 5258 N N . ASN B 1 308 ? 2.395 -29.812 6.055 1 98.38 308 ASN B N 1
ATOM 5259 C CA . ASN B 1 308 ? 0.947 -29.984 6.016 1 98.38 308 ASN B CA 1
ATOM 5260 C C . ASN B 1 308 ? 0.347 -29.422 4.734 1 98.38 308 ASN B C 1
ATOM 5262 O O . ASN B 1 308 ? -0.502 -28.531 4.781 1 98.38 308 ASN B O 1
ATOM 5266 N N . MET B 1 309 ? 0.739 -30.078 3.615 1 98.75 309 MET B N 1
ATOM 5267 C CA . MET B 1 309 ? 0.119 -29.75 2.334 1 98.75 309 MET B CA 1
ATOM 5268 C C . MET B 1 309 ? -1.389 -29.969 2.389 1 98.75 309 MET B C 1
ATOM 5270 O O . MET B 1 309 ? -1.85 -31.047 2.771 1 98.75 309 MET B O 1
ATOM 5274 N N . THR B 1 310 ? -2.107 -28.922 2.072 1 98.81 310 THR B N 1
ATOM 5275 C CA . THR B 1 310 ? -3.557 -28.938 2.238 1 98.81 310 THR B CA 1
ATOM 5276 C C . THR B 1 310 ? -4.246 -28.281 1.046 1 98.81 310 THR B C 1
ATOM 5278 O O . THR B 1 310 ? -3.748 -27.297 0.498 1 98.81 310 THR B O 1
ATOM 5281 N N . LEU B 1 311 ? -5.332 -28.875 0.6 1 98.81 311 LEU B N 1
ATOM 5282 C CA . LEU B 1 311 ? -6.234 -28.281 -0.375 1 98.81 311 LEU B CA 1
ATOM 5283 C C . LEU B 1 311 ? -7.355 -27.516 0.323 1 98.81 311 LEU B C 1
ATOM 5285 O O . LEU B 1 311 ? -8.016 -28.062 1.211 1 98.81 311 LEU B O 1
ATOM 5289 N N . TYR B 1 312 ? -7.543 -26.25 -0.038 1 98.75 312 TYR B N 1
ATOM 5290 C CA . TYR B 1 312 ? -8.656 -25.422 0.417 1 98.75 312 TYR B CA 1
ATOM 5291 C C . TYR B 1 312 ? -9.586 -25.078 -0.74 1 98.75 312 TYR B C 1
ATOM 5293 O O . TYR B 1 312 ? -9.172 -25.109 -1.903 1 98.75 312 TYR B O 1
ATOM 5301 N N . TRP B 1 313 ? -10.906 -24.828 -0.413 1 98.31 313 TRP B N 1
ATOM 5302 C CA . TRP B 1 313 ? -11.758 -24.328 -1.486 1 98.31 313 TRP B CA 1
ATOM 5303 C C . TRP B 1 313 ? -12.719 -23.25 -0.968 1 98.31 313 TRP B C 1
ATOM 5305 O O . TRP B 1 313 ? -13.078 -23.25 0.211 1 98.31 313 TRP B O 1
ATOM 5315 N N . SER B 1 314 ? -13.016 -22.344 -1.812 1 97.94 314 SER B N 1
ATOM 5316 C CA . SER B 1 314 ? -13.898 -21.203 -1.577 1 97.94 314 SER B CA 1
ATOM 5317 C C . SER B 1 314 ? -15.094 -21.234 -2.525 1 97.94 314 SER B C 1
ATOM 5319 O O . SER B 1 314 ? -14.938 -21.516 -3.715 1 97.94 314 SER B O 1
ATOM 5321 N N . LEU B 1 315 ? -16.281 -20.859 -1.968 1 96.12 315 LEU B N 1
ATOM 5322 C CA . LEU B 1 315 ? -17.5 -20.844 -2.76 1 96.12 315 LEU B CA 1
ATOM 5323 C C . LEU B 1 315 ? -17.953 -19.406 -3.047 1 96.12 315 LEU B C 1
ATOM 5325 O O . LEU B 1 315 ? -18.969 -19.203 -3.709 1 96.12 315 LEU B O 1
ATOM 5329 N N . ASP B 1 316 ? -17.203 -18.469 -2.551 1 96.25 316 ASP B N 1
ATOM 5330 C CA . ASP B 1 316 ? -17.594 -17.078 -2.697 1 96.25 316 ASP B CA 1
ATOM 5331 C C . ASP B 1 316 ? -16.453 -16.25 -3.305 1 96.25 316 ASP B C 1
ATOM 5333 O O . ASP B 1 316 ? -16.188 -15.133 -2.869 1 96.25 316 ASP B O 1
ATOM 5337 N N . ASN B 1 317 ? -15.727 -16.875 -4.227 1 94.94 317 ASN B N 1
ATOM 5338 C CA . ASN B 1 317 ? -14.703 -16.219 -5.035 1 94.94 317 ASN B CA 1
ATOM 5339 C C . ASN B 1 317 ? -13.531 -15.758 -4.184 1 94.94 317 ASN B C 1
ATOM 5341 O O . ASN B 1 317 ? -12.969 -14.68 -4.418 1 94.94 317 ASN B O 1
ATOM 5345 N N . GLY B 1 318 ? -13.242 -16.5 -3.178 1 95.94 318 GLY B N 1
ATOM 5346 C CA . GLY B 1 318 ? -11.992 -16.312 -2.457 1 95.94 318 GLY B CA 1
ATOM 5347 C C . GLY B 1 318 ? -12.141 -15.445 -1.224 1 95.94 318 GLY B C 1
ATOM 5348 O O . GLY B 1 318 ? -11.148 -15.07 -0.599 1 95.94 318 GLY B O 1
ATOM 5349 N N . ILE B 1 319 ? -13.32 -15.078 -0.839 1 93.75 319 ILE B N 1
ATOM 5350 C CA . ILE B 1 319 ? -13.539 -14.258 0.347 1 93.75 319 ILE B CA 1
ATOM 5351 C C . ILE B 1 319 ? -13.43 -15.125 1.601 1 93.75 319 ILE B C 1
ATOM 5353 O O . ILE B 1 319 ? -12.727 -14.758 2.549 1 93.75 319 ILE B O 1
ATOM 5357 N N . THR B 1 320 ? -14.07 -16.25 1.604 1 96 320 THR B N 1
ATOM 5358 C CA . THR B 1 320 ? -13.953 -17.219 2.684 1 96 320 THR B CA 1
ATOM 5359 C C . THR B 1 320 ? -13.555 -18.594 2.141 1 96 320 THR B C 1
ATOM 5361 O O . THR B 1 320 ? -13.742 -18.875 0.954 1 96 320 THR B O 1
ATOM 5364 N N . TRP B 1 321 ? -12.969 -19.406 3.008 1 97.5 321 TRP B N 1
ATOM 5365 C CA . TRP B 1 321 ? -12.445 -20.703 2.617 1 97.5 321 TRP B CA 1
ATOM 5366 C C . TRP B 1 321 ? -12.852 -21.781 3.629 1 97.5 321 TRP B C 1
ATOM 5368 O O . TRP B 1 321 ? -12.008 -22.297 4.367 1 97.5 321 TRP B O 1
ATOM 5378 N N . PRO B 1 322 ? -14.078 -22.172 3.598 1 93.5 322 PRO B N 1
ATOM 5379 C CA . PRO B 1 322 ? -14.594 -23.062 4.641 1 93.5 322 PRO B CA 1
ATOM 5380 C C . PRO B 1 322 ? -14.164 -24.516 4.441 1 93.5 322 PRO B C 1
ATOM 5382 O O . PRO B 1 322 ? -14.172 -25.297 5.391 1 93.5 322 PRO B O 1
ATOM 5385 N N . GLY B 1 323 ? -13.82 -24.922 3.234 1 95.19 323 GLY B N 1
ATOM 5386 C CA . GLY B 1 323 ? -13.469 -26.312 2.979 1 95.19 323 GLY B CA 1
ATOM 5387 C C . GLY B 1 323 ? -11.969 -26.531 2.898 1 95.19 323 GLY B C 1
ATOM 5388 O O . GLY B 1 323 ? -11.234 -25.688 2.387 1 95.19 323 GLY B O 1
ATOM 5389 N N . TYR B 1 324 ? -11.586 -27.703 3.445 1 97.25 324 TYR B N 1
ATOM 5390 C CA . TYR B 1 324 ? -10.18 -28.062 3.328 1 97.25 324 TYR B CA 1
ATOM 5391 C C . TYR B 1 324 ? -10 -29.578 3.34 1 97.25 324 TYR B C 1
ATOM 5393 O O . TYR B 1 324 ? -10.883 -30.312 3.801 1 97.25 324 TYR B O 1
ATOM 5401 N N . LEU B 1 325 ? -8.945 -30.062 2.754 1 98.31 325 LEU B N 1
ATOM 5402 C CA . LEU B 1 325 ? -8.516 -31.453 2.695 1 98.31 325 LEU B CA 1
ATOM 5403 C C . LEU B 1 325 ? -7.016 -31.578 2.918 1 98.31 325 LEU B C 1
ATOM 5405 O O . LEU B 1 325 ? -6.223 -31.266 2.023 1 98.31 325 LEU B O 1
ATOM 5409 N N . PRO B 1 326 ? -6.598 -32.031 4.141 1 98.31 326 PRO B N 1
ATOM 5410 C CA . PRO B 1 326 ? -5.168 -32.312 4.293 1 98.31 326 PRO B CA 1
ATOM 5411 C C . PRO B 1 326 ? -4.684 -33.406 3.338 1 98.31 326 PRO B C 1
ATOM 5413 O O . PRO B 1 326 ? -5.32 -34.469 3.217 1 98.31 326 PRO B O 1
ATOM 5416 N N . ILE B 1 327 ? -3.576 -33.188 2.678 1 98.62 327 ILE B N 1
ATOM 5417 C CA . ILE B 1 327 ? -3.045 -34.094 1.676 1 98.62 327 ILE B CA 1
ATOM 5418 C C . ILE B 1 327 ? -1.825 -34.812 2.236 1 98.62 327 ILE B C 1
ATOM 5420 O O . ILE B 1 327 ? -1.678 -36.031 2.055 1 98.62 327 ILE B O 1
ATOM 5424 N N . TYR B 1 328 ? -0.946 -34.125 2.85 1 98.44 328 TYR B N 1
ATOM 5425 C CA . TYR B 1 328 ? 0.291 -34.688 3.398 1 98.44 328 TYR B CA 1
ATOM 5426 C C . TYR B 1 328 ? 0.722 -33.906 4.641 1 98.44 328 TYR B C 1
ATOM 5428 O O . TYR B 1 328 ? 1.176 -32.781 4.547 1 98.44 328 TYR B O 1
ATOM 5436 N N . LEU B 1 329 ? 0.749 -34.5 5.809 1 97.69 329 LEU B N 1
ATOM 5437 C CA . LEU B 1 329 ? 0.861 -33.844 7.102 1 97.69 329 LEU B CA 1
ATOM 5438 C C . LEU B 1 329 ? 2.303 -33.406 7.375 1 97.69 329 LEU B C 1
ATOM 5440 O O . LEU B 1 329 ? 2.559 -32.594 8.258 1 97.69 329 LEU B O 1
ATOM 5444 N N . HIS B 1 330 ? 3.213 -33.969 6.629 1 97.81 330 HIS B N 1
ATOM 5445 C CA . HIS B 1 330 ? 4.617 -33.781 6.969 1 97.81 330 HIS B CA 1
ATOM 5446 C C . HIS B 1 330 ? 5.262 -32.719 6.086 1 97.81 330 HIS B C 1
ATOM 5448 O O . HIS B 1 330 ? 4.562 -31.906 5.453 1 97.81 330 HIS B O 1
ATOM 5454 N N . ASN B 1 331 ? 6.609 -32.625 6.133 1 98.25 331 ASN B N 1
ATOM 5455 C CA . ASN B 1 331 ? 7.34 -31.609 5.383 1 98.25 331 ASN B CA 1
ATOM 5456 C C . ASN B 1 331 ? 6.906 -31.562 3.922 1 98.25 331 ASN B C 1
ATOM 5458 O O . ASN B 1 331 ? 6.879 -32.594 3.25 1 98.25 331 ASN B O 1
ATOM 5462 N N . SER B 1 332 ? 6.523 -30.5 3.473 1 98.31 332 SER B N 1
ATOM 5463 C CA . SER B 1 332 ? 6.102 -30.219 2.104 1 98.31 332 SER B CA 1
ATOM 5464 C C . SER B 1 332 ? 6.301 -28.75 1.753 1 98.31 332 SER B C 1
ATOM 5466 O O . SER B 1 332 ? 6.535 -27.922 2.635 1 98.31 332 SER B O 1
ATOM 5468 N N . ALA B 1 333 ? 6.219 -28.422 0.492 1 97.94 333 ALA B N 1
ATOM 5469 C CA . ALA B 1 333 ? 6.492 -27.031 0.115 1 97.94 333 ALA B CA 1
ATOM 5470 C C . ALA B 1 333 ? 5.73 -26.656 -1.148 1 97.94 333 ALA B C 1
ATOM 5472 O O . ALA B 1 333 ? 4.5 -26.734 -1.19 1 97.94 333 ALA B O 1
ATOM 5473 N N . TYR B 1 334 ? 6.375 -26.297 -2.234 1 98.31 334 TYR B N 1
ATOM 5474 C CA . TYR B 1 334 ? 5.781 -25.734 -3.443 1 98.31 334 TYR B CA 1
ATOM 5475 C C . TYR B 1 334 ? 4.758 -26.688 -4.043 1 98.31 334 TYR B C 1
ATOM 5477 O O . TYR B 1 334 ? 4.922 -27.906 -3.98 1 98.31 334 TYR B O 1
ATOM 5485 N N . SER B 1 335 ? 3.744 -26.109 -4.66 1 98.75 335 SER B N 1
ATOM 5486 C CA . SER B 1 335 ? 2.688 -26.922 -5.246 1 98.75 335 SER B CA 1
ATOM 5487 C C . SER B 1 335 ? 2.062 -26.234 -6.453 1 98.75 335 SER B C 1
ATOM 5489 O O . SER B 1 335 ? 2.236 -25.031 -6.648 1 98.75 335 SER B O 1
ATOM 5491 N N . CYS B 1 336 ? 1.331 -27.016 -7.211 1 98.88 336 CYS B N 1
ATOM 5492 C CA . CYS B 1 336 ? 0.6 -26.516 -8.367 1 98.88 336 CYS B CA 1
ATOM 5493 C C . CYS B 1 336 ? -0.621 -27.375 -8.664 1 98.88 336 CYS B C 1
ATOM 5495 O O . CYS B 1 336 ? -0.513 -28.594 -8.766 1 98.88 336 CYS B O 1
ATOM 5497 N N . LEU B 1 337 ? -1.729 -26.688 -8.828 1 98.88 337 LEU B N 1
ATOM 5498 C CA . LEU B 1 337 ? -2.988 -27.359 -9.148 1 98.88 337 LEU B CA 1
ATOM 5499 C C . LEU B 1 337 ? -3.23 -27.375 -10.656 1 98.88 337 LEU B C 1
ATOM 5501 O O . LEU B 1 337 ? -2.828 -26.438 -11.359 1 98.88 337 LEU B O 1
ATOM 5505 N N . THR B 1 338 ? -3.904 -28.406 -11.078 1 98.56 338 THR B N 1
ATOM 5506 C CA . THR B 1 338 ? -4.297 -28.516 -12.477 1 98.56 338 THR B CA 1
ATOM 5507 C C . THR B 1 338 ? -5.668 -29.172 -12.609 1 98.56 338 THR B C 1
ATOM 5509 O O . THR B 1 338 ? -5.938 -30.188 -11.953 1 98.56 338 THR B O 1
ATOM 5512 N N . ALA B 1 339 ? -6.531 -28.594 -13.375 1 98.31 339 ALA B N 1
ATOM 5513 C CA . ALA B 1 339 ? -7.801 -29.25 -13.68 1 98.31 339 ALA B CA 1
ATOM 5514 C C . ALA B 1 339 ? -7.605 -30.406 -14.648 1 98.31 339 ALA B C 1
ATOM 5516 O O . ALA B 1 339 ? -6.988 -30.234 -15.703 1 98.31 339 ALA B O 1
ATOM 5517 N N . ILE B 1 340 ? -8.125 -31.547 -14.32 1 98 340 ILE B N 1
ATOM 5518 C CA . ILE B 1 340 ? -7.996 -32.719 -15.18 1 98 340 ILE B CA 1
ATOM 5519 C C . ILE B 1 340 ? -9.273 -32.906 -15.992 1 98 340 ILE B C 1
ATOM 5521 O O . ILE B 1 340 ? -9.227 -33.031 -17.219 1 98 340 ILE B O 1
ATOM 5525 N N . ASP B 1 341 ? -10.344 -32.969 -15.375 1 96.81 341 ASP B N 1
ATOM 5526 C CA . ASP B 1 341 ? -11.68 -33 -15.961 1 96.81 341 ASP B CA 1
ATOM 5527 C C . ASP B 1 341 ? -12.719 -32.438 -14.992 1 96.81 341 ASP B C 1
ATOM 5529 O O . ASP B 1 341 ? -12.367 -31.75 -14.016 1 96.81 341 ASP B O 1
ATOM 5533 N N . ASN B 1 342 ? -13.984 -32.594 -15.25 1 96.25 342 ASN B N 1
ATOM 5534 C CA . ASN B 1 342 ? -15.031 -31.953 -14.469 1 96.25 342 ASN B CA 1
ATOM 5535 C C . ASN B 1 342 ? -14.984 -32.375 -13.008 1 96.25 342 ASN B C 1
ATOM 5537 O O . ASN B 1 342 ? -15.336 -31.594 -12.117 1 96.25 342 ASN B O 1
ATOM 5541 N N . ASN B 1 343 ? -14.555 -33.594 -12.758 1 97.44 343 ASN B N 1
ATOM 5542 C CA . ASN B 1 343 ? -14.68 -34.125 -11.398 1 97.44 343 ASN B CA 1
ATOM 5543 C C . ASN B 1 343 ? -13.312 -34.406 -10.781 1 97.44 343 ASN B C 1
ATOM 5545 O O . ASN B 1 343 ? -13.227 -35 -9.703 1 97.44 343 ASN B O 1
ATOM 5549 N N . ASN B 1 344 ? -12.227 -34.188 -11.508 1 97.88 344 ASN B N 1
ATOM 5550 C CA . ASN B 1 344 ? -10.891 -34.5 -11 1 97.88 344 ASN B CA 1
ATOM 5551 C C . ASN B 1 344 ? -9.93 -33.344 -11.188 1 97.88 344 ASN B C 1
ATOM 5553 O O . ASN B 1 344 ? -9.93 -32.688 -12.242 1 97.88 344 ASN B O 1
ATOM 5557 N N . ILE B 1 345 ? -9.156 -33.031 -10.156 1 98.69 345 ILE B N 1
ATOM 5558 C CA . ILE B 1 345 ? -8.039 -32.125 -10.273 1 98.69 345 ILE B CA 1
ATOM 5559 C C . ILE B 1 345 ? -6.75 -32.812 -9.852 1 98.69 345 ILE B C 1
ATOM 5561 O O . ILE B 1 345 ? -6.781 -33.844 -9.188 1 98.69 345 ILE B O 1
ATOM 5565 N N . GLY B 1 346 ? -5.699 -32.344 -10.359 1 98.81 346 GLY B N 1
ATOM 5566 C CA . GLY B 1 346 ? -4.379 -32.844 -9.992 1 98.81 346 GLY B CA 1
ATOM 5567 C C . GLY B 1 346 ? -3.604 -31.859 -9.125 1 98.81 346 GLY B C 1
ATOM 5568 O O . GLY B 1 346 ? -3.773 -30.641 -9.25 1 98.81 346 GLY B O 1
ATOM 5569 N N . LEU B 1 347 ? -2.768 -32.406 -8.273 1 98.88 347 LEU B N 1
ATOM 5570 C CA . LEU B 1 347 ? -1.847 -31.641 -7.438 1 98.88 347 LEU B CA 1
ATOM 5571 C C . LEU B 1 347 ? -0.431 -32.188 -7.535 1 98.88 347 LEU B C 1
ATOM 5573 O O . LEU B 1 347 ? -0.197 -33.375 -7.219 1 98.88 347 LEU B O 1
ATOM 5577 N N . VAL B 1 348 ? 0.483 -31.422 -8.055 1 98.88 348 VAL B N 1
ATOM 5578 C CA . VAL B 1 348 ? 1.895 -31.75 -7.879 1 98.88 348 VAL B CA 1
ATOM 5579 C C . VAL B 1 348 ? 2.482 -30.922 -6.746 1 98.88 348 VAL B C 1
ATOM 5581 O O . VAL B 1 348 ? 2.145 -29.75 -6.594 1 98.88 348 VAL B O 1
ATOM 5584 N N . TYR B 1 349 ? 3.316 -31.531 -5.918 1 98.81 349 TYR B N 1
ATOM 5585 C CA . TYR B 1 349 ? 3.902 -30.781 -4.812 1 98.81 349 TYR B CA 1
ATOM 5586 C C . TYR B 1 349 ? 5.195 -31.422 -4.336 1 98.81 349 TYR B C 1
ATOM 5588 O O . TYR B 1 349 ? 5.441 -32.594 -4.605 1 98.81 349 TYR B O 1
ATOM 5596 N N . GLU B 1 350 ? 6.012 -30.594 -3.732 1 98.56 350 GLU B N 1
ATOM 5597 C CA . GLU B 1 350 ? 7.215 -31.109 -3.08 1 98.56 350 GLU B CA 1
ATOM 5598 C C . GLU B 1 350 ? 6.863 -31.891 -1.821 1 98.56 350 GLU B C 1
ATOM 5600 O O . GLU B 1 350 ? 6.34 -31.328 -0.858 1 98.56 350 GLU B O 1
ATOM 5605 N N . LYS B 1 351 ? 7.133 -33.125 -1.871 1 98.25 351 LYS B N 1
ATOM 5606 C CA . LYS B 1 351 ? 6.801 -34.031 -0.765 1 98.25 351 LYS B CA 1
ATOM 5607 C C . LYS B 1 351 ? 8.055 -34.438 -0.003 1 98.25 351 LYS B C 1
ATOM 5609 O O . LYS B 1 351 ? 8.977 -35.031 -0.583 1 98.25 351 LYS B O 1
ATOM 5614 N N . GLY B 1 352 ? 7.996 -34.125 1.272 1 96.25 352 GLY B N 1
ATOM 5615 C CA . GLY B 1 352 ? 9.172 -34.375 2.084 1 96.25 352 GLY B CA 1
ATOM 5616 C C . GLY B 1 352 ? 10.258 -33.344 1.93 1 96.25 352 GLY B C 1
ATOM 5617 O O . GLY B 1 352 ? 10.023 -32.281 1.348 1 96.25 352 GLY B O 1
ATOM 5618 N N . ASN B 1 353 ? 11.414 -33.562 2.479 1 92.12 353 ASN B N 1
ATOM 5619 C CA . ASN B 1 353 ? 12.547 -32.656 2.398 1 92.12 353 ASN B CA 1
ATOM 5620 C C . ASN B 1 353 ? 13.711 -33.281 1.627 1 92.12 353 ASN B C 1
ATOM 5622 O O . ASN B 1 353 ? 14.867 -32.875 1.812 1 92.12 353 ASN B O 1
ATOM 5626 N N . ASN B 1 354 ? 13.375 -34.188 0.768 1 90.94 354 ASN B N 1
ATOM 5627 C CA . ASN B 1 354 ? 14.438 -34.969 0.111 1 90.94 354 ASN B CA 1
ATOM 5628 C C . ASN B 1 354 ? 14.406 -34.75 -1.402 1 90.94 354 ASN B C 1
ATOM 5630 O O . ASN B 1 354 ? 14.914 -35.594 -2.148 1 90.94 354 ASN B O 1
ATOM 5634 N N . GLY B 1 355 ? 13.734 -33.812 -1.867 1 94.81 355 GLY B N 1
ATOM 5635 C CA . GLY B 1 355 ? 13.766 -33.469 -3.281 1 94.81 355 GLY B CA 1
ATOM 5636 C C . GLY B 1 355 ? 12.781 -34.25 -4.109 1 94.81 355 GLY B C 1
ATOM 5637 O O . GLY B 1 355 ? 12.984 -34.438 -5.312 1 94.81 355 GLY B O 1
ATOM 5638 N N . HIS B 1 356 ? 11.75 -34.781 -3.512 1 96.44 356 HIS B N 1
ATOM 5639 C CA . HIS B 1 356 ? 10.719 -35.562 -4.199 1 96.44 356 HIS B CA 1
ATOM 5640 C C . HIS B 1 356 ? 9.539 -34.688 -4.586 1 96.44 356 HIS B C 1
ATOM 5642 O O . HIS B 1 356 ? 9.148 -33.781 -3.828 1 96.44 356 HIS B O 1
ATOM 5648 N N . ILE B 1 357 ? 9.023 -35 -5.754 1 98.12 357 ILE B N 1
ATOM 5649 C CA . ILE B 1 357 ? 7.77 -34.375 -6.172 1 98.12 357 ILE B CA 1
ATOM 5650 C C . ILE B 1 357 ? 6.703 -35.469 -6.359 1 98.12 357 ILE B C 1
ATOM 5652 O O . ILE B 1 357 ? 6.938 -36.469 -7.039 1 98.12 357 ILE B O 1
ATOM 5656 N N . ALA B 1 358 ? 5.633 -35.25 -5.762 1 98.5 358 ALA B N 1
ATOM 5657 C CA . ALA B 1 358 ? 4.516 -36.188 -5.875 1 98.5 358 ALA B CA 1
ATOM 5658 C C . ALA B 1 358 ? 3.385 -35.594 -6.703 1 98.5 358 ALA B C 1
ATOM 5660 O O . ALA B 1 358 ? 3.295 -34.375 -6.859 1 98.5 358 ALA B O 1
ATOM 5661 N N . PHE B 1 359 ? 2.602 -36.469 -7.293 1 98.69 359 PHE B N 1
ATOM 5662 C CA . PHE B 1 359 ? 1.33 -36.156 -7.934 1 98.69 359 PHE B CA 1
ATOM 5663 C C . PHE B 1 359 ? 0.172 -36.812 -7.191 1 98.69 359 PHE B C 1
ATOM 5665 O O . PHE B 1 359 ? 0.183 -38.031 -6.957 1 98.69 359 PHE B O 1
ATOM 5672 N N . SER B 1 360 ? -0.784 -36.031 -6.805 1 98.69 360 SER B N 1
ATOM 5673 C CA . SER B 1 360 ? -2.027 -36.531 -6.211 1 98.69 360 SER B CA 1
ATOM 5674 C C . SER B 1 360 ? -3.223 -36.219 -7.105 1 98.69 360 SER B C 1
ATOM 5676 O O . SER B 1 360 ? -3.389 -35.062 -7.559 1 98.69 360 SER B O 1
ATOM 5678 N N . LYS B 1 361 ? -4.012 -37.219 -7.406 1 98.38 361 LYS B N 1
ATOM 5679 C CA . LYS B 1 361 ? -5.289 -37.031 -8.086 1 98.38 361 LYS B CA 1
ATOM 5680 C C . LYS B 1 361 ? -6.434 -36.938 -7.078 1 98.38 361 LYS B C 1
ATOM 5682 O O . LYS B 1 361 ? -6.578 -37.781 -6.199 1 98.38 361 LYS B O 1
ATOM 5687 N N . ILE B 1 362 ? -7.234 -35.875 -7.215 1 98.69 362 ILE B N 1
ATOM 5688 C CA . ILE B 1 362 ? -8.289 -35.594 -6.246 1 98.69 362 ILE B CA 1
ATOM 5689 C C . ILE B 1 362 ? -9.648 -35.594 -6.938 1 98.69 362 ILE B C 1
ATOM 5691 O O . ILE B 1 362 ? -9.875 -34.812 -7.875 1 98.69 362 ILE B O 1
ATOM 5695 N N . ARG B 1 363 ? -10.523 -36.438 -6.5 1 98.31 363 ARG B N 1
ATOM 5696 C CA . ARG B 1 363 ? -11.906 -36.438 -6.965 1 98.31 363 ARG B CA 1
ATOM 5697 C C . ARG B 1 363 ? -12.742 -35.438 -6.176 1 98.31 363 ARG B C 1
ATOM 5699 O O . ARG B 1 363 ? -12.703 -35.406 -4.941 1 98.31 363 ARG B O 1
ATOM 5706 N N . LEU B 1 364 ? -13.484 -34.625 -6.812 1 97.69 364 LEU B N 1
ATOM 5707 C CA . LEU B 1 364 ? -14.125 -33.469 -6.184 1 97.69 364 LEU B CA 1
ATOM 5708 C C . LEU B 1 364 ? -15.5 -33.844 -5.633 1 97.69 364 LEU B C 1
ATOM 5710 O O . LEU B 1 364 ? -15.93 -33.312 -4.609 1 97.69 364 LEU B O 1
ATOM 5714 N N . HIS B 1 365 ? -16.203 -34.625 -6.355 1 93.94 365 HIS B N 1
ATOM 5715 C CA . HIS B 1 365 ? -17.562 -34.969 -5.945 1 93.94 365 HIS B CA 1
ATOM 5716 C C . HIS B 1 365 ? -17.719 -36.469 -5.758 1 93.94 365 HIS B C 1
ATOM 5718 O O . HIS B 1 365 ? -17.031 -37.25 -6.41 1 93.94 365 HIS B O 1
ATOM 5724 N N . ALA B 1 366 ? -18.609 -36.844 -4.871 1 84.88 366 ALA B N 1
ATOM 5725 C CA . ALA B 1 366 ? -18.922 -38.25 -4.629 1 84.88 366 ALA B CA 1
ATOM 5726 C C . ALA B 1 366 ? -19.719 -38.844 -5.785 1 84.88 366 ALA B C 1
ATOM 5728 O O . ALA B 1 366 ? -20.484 -38.125 -6.445 1 84.88 366 ALA B O 1
#

Sequence (732 aa):
MGSESTIFIMISAVLCQASAVLSPVVIEEQYLFQPGNPGEVDAYRIPISIMCPDRSILAFAEGRKYGRGDYGSKFLAMRRSKDSGDTWTTTEFVLDDNPSVDGLNLGNVIIDYYNNSVIIVYVHAHTHSELYMVKSLDWGVSWGKAIALSDRNPKLKGYEWTAGPGYGIQLKYGPHKGRLLSCGHGMSLELREASCLYSDDYGDTWHLGGRVLGIPFNHTKNTGDFAPGESQIVEMYDGTLIMMSRNTEAFHCKCRIFSKSYDAGESFPVSDIWMVDDLPDPNVCGSILHHNGILYFSGLDSRTSRTNMTLYWSLDNGITWPGYLPIYLHNSAYSCLTAIDNNNIGLVYEKGNNGHIAFSKIRLHAMGSESTIFIMISAVLCQASAVLSPVVIEEQYLFQPGNPGEVDAYRIPISIMCPDRSILAFAEGRKYGRGDYGSKFLAMRRSKDSGDTWTTTEFVLDDNPSVDGLNLGNVIIDYYNNSVIIVYVHAHTHSELYMVKSLDWGVSWGKAIALSDRNPKLKGYEWTAGPGYGIQLKYGPHKGRLLSCGHGMSLELREASCLYSDDYGDTWHLGGRVLGIPFNHTKNTGDFAPGESQIVEMYDGTLIMMSRNTEAFHCKCRIFSKSYDAGESFPVSDIWMVDDLPDPNVCGSILHHNGILYFSGLDSRTSRTNMTLYWSLDNGITWPGYLPIYLHNSAYSCLTAIDNNNIGLVYEKGNNGHIAFSKIRLHA